Protein AF-0000000067837656 (afdb_homodimer)

Organism: NCBI:txid111831

Nearest PDB structures (foldseek):
  1tkh-assembly1_A  TM=2.888E-01  e=3.163E+00  Streptomyces griseus
  1tf8-assembly1_A  TM=2.892E-01  e=6.268E+00  Streptomyces griseus
  1tkf-assembly1_A  TM=2.898E-01  e=8.336E+00  Streptomyces griseus
  1xbu-assembly1_A  TM=2.900E-01  e=7.874E+00  Streptomyces griseus
  1tkj-assembly1_A  TM=2.885E-01  e=7.438E+00  Streptomyces griseus

Radius of gyration: 41.02 Å; Cα contacts (8 Å, |Δi|>4): 878; chains: 2; bounding box: 58×131×76 Å

Solvent-accessible surface area (backbone atoms only — not comparable to full-atom values): 29903 Å² total; per-residue (Å²): 96,44,62,65,54,57,52,48,51,53,50,52,50,51,50,52,51,44,49,51,52,46,50,53,52,50,49,53,51,35,50,50,50,24,50,51,49,42,51,51,48,32,49,52,53,47,33,39,33,49,9,32,18,50,38,23,57,73,55,46,24,70,74,42,50,73,55,42,76,74,41,57,53,66,73,50,35,31,69,50,37,17,38,56,16,40,54,51,29,26,76,85,36,65,64,40,45,62,44,66,28,17,78,56,30,52,53,71,88,26,41,46,50,73,72,53,43,52,51,32,49,50,34,55,75,33,81,82,54,62,66,47,80,47,73,47,80,49,97,87,36,52,29,41,32,45,31,30,64,36,58,40,78,56,73,74,59,39,48,60,18,32,41,70,86,67,22,56,60,47,48,38,74,72,54,42,74,87,42,28,51,66,57,58,76,75,38,57,52,17,29,40,36,25,34,31,57,40,56,65,45,45,48,53,28,47,53,50,48,52,52,52,51,50,51,53,50,50,48,49,53,51,49,52,52,51,51,52,51,48,45,41,66,67,45,48,50,53,43,49,52,50,23,51,49,32,39,42,46,46,71,64,47,78,87,61,79,83,68,78,53,88,66,69,16,55,66,20,48,26,31,50,21,46,48,46,30,50,50,49,42,52,53,52,48,49,56,40,56,68,74,99,97,43,63,66,54,58,52,46,52,53,50,50,48,51,49,52,52,45,51,52,53,46,51,53,52,49,49,53,52,34,50,50,52,24,51,51,49,41,52,52,48,31,49,53,51,47,34,40,32,48,10,32,18,51,38,25,56,73,55,46,26,69,73,42,50,72,56,43,76,75,41,57,53,66,73,53,36,31,68,50,38,17,39,58,15,40,54,51,28,27,77,84,37,65,64,40,46,61,45,66,28,16,79,56,30,50,52,71,90,27,42,46,50,74,73,53,43,52,52,33,48,51,33,55,74,34,80,81,53,63,66,47,77,48,72,47,80,49,96,88,38,52,29,40,32,45,32,31,64,37,58,40,79,57,72,73,59,41,49,62,19,33,41,69,87,65,22,57,60,48,48,37,73,74,55,43,74,86,43,28,51,67,57,58,77,75,38,56,53,17,29,39,36,25,34,31,58,41,57,63,44,46,48,53,29,47,52,51,49,52,52,52,51,49,52,53,49,50,48,50,53,52,50,51,52,51,50,51,51,48,44,40,67,68,45,50,50,54,43,48,51,52,21,52,49,30,40,40,46,47,70,63,46,78,87,62,78,84,67,77,52,88,65,68,17,53,64,21,48,25,30,52,21,45,48,47,30,49,49,49,41,51,52,52,48,50,57,39,56,70,72,100

pLDDT: mean 90.29, std 7.63, range [46.16, 98.44]

InterPro domains:
  IPR003660 HAMP domain [PF00672] (235-282)
  IPR003660 HAMP domain [PS50885] (233-286)
  IPR003660 HAMP domain [SM00304] (233-286)
  IPR021796 Tll0287-like domain [PF11845] (32-197)

Sequence (584 aa):
MGVRLKFNMVLLSVFCGGLLLSAYVSRAILEHNAREDVIGNARIMLEAARGAANYTVQEIQPLLASQMQQLFLPQSVSFYAATQSTQVIGKNLPEYTYRAVALDPTNPRDRAIDWETEVIREFRSNHKLQELITEHDGPTGRILNLSQPIVITNEKCLLCHSDPKIAPRTMTDIYGTANGFGWTLNEPIGAQIVSVPMAVPLQHAHDAFVAFMALLAGIFVLLFALINLLLHVVVIRPVVQMADVANDISLGKTDVPYYTRSGKDEIASLSASFNRMRRSLETALKMLGETNMGVRLKFNMVLLSVFCGGLLLSAYVSRAILEHNAREDVIGNARIMLEAARGAANYTVQEIQPLLASQMQQLFLPQSVSFYAATQSTQVIGKNLPEYTYRAVALDPTNPRDRAIDWETEVIREFRSNHKLQELITEHDGPTGRILNLSQPIVITNEKCLLCHSDPKIAPRTMTDIYGTANGFGWTLNEPIGAQIVSVPMAVPLQHAHDAFVAFMALLAGIFVLLFALINLLLHVVVIRPVVQMADVANDISLGKTDVPYYTRSGKDEIASLSASFNRMRRSLETALKMLGETN

Secondary structure (DSSP, 8-state):
--HHHHHHHHHHHHHHHHHHHHHHHHHHHHHHHHHHHHHHHHHHHHHHHHHHHHHIIIIIHHHHHHHHTTS--GGG-HHHHHHHHHHTHHHHSTT-EEEEEESS-SSGGGB--HHHHHHHHHHHH-TT---EEEEEEETTEEEEEEEEEEE---GGGHHHHT-TTTS-HHHHHHH-SSSS----TTSEEEEEEEEEE-HHHHHHHHHHHHHHHHHHHHHHHHHHHHHHHHIIIIIIHHHHHHHHHHHHHHTT----------SSSHHHHHHHHHHHHHHHHHHHHHHHHHH-/--HHHHHHHHHHHHHHHHHHHHHHHHHHHHHHHHHHHHHHHHHHHHHHHHHHHHHIIIIIHHHHHHHHTTS--GGG-HHHHHHHHHHTHHHHSTT-EEEEEESS-SSGGGB--HHHHHHHHHHHH-TT---EEEEEEETTEEEEEEEEEEE---GGGHHHHT-TTTS-HHHHHHH-SSSS----TTSEEEEEEEEEE-HHHHHHHHHHHHHHHHHHHHHHHHHHHHHHHHIIIIIIHHHHHHHHHHHHHHTT----------SSSHHHHHHHHHHHHHHHHHHHHHHHHHH-

Structure (mmCIF, N/CA/C/O backbone):
data_AF-0000000067837656-model_v1
#
loop_
_entity.id
_entity.type
_entity.pdbx_description
1 polymer 'DUF3365 domain-containing protein'
#
loop_
_atom_site.group_PDB
_atom_site.id
_atom_site.type_symbol
_atom_site.label_atom_id
_atom_site.label_alt_id
_atom_site.label_comp_id
_atom_site.label_asym_id
_atom_site.label_entity_id
_atom_site.label_seq_id
_atom_site.pdbx_PDB_ins_code
_atom_site.Cartn_x
_atom_site.Cartn_y
_atom_site.Cartn_z
_atom_site.occupancy
_atom_site.B_iso_or_equiv
_atom_site.auth_seq_id
_atom_site.auth_comp_id
_atom_site.auth_asym_id
_atom_site.auth_atom_id
_atom_site.pdbx_PDB_model_num
ATOM 1 N N . MET A 1 1 ? 4.969 50.438 10.438 1 72.69 1 MET A N 1
ATOM 2 C CA . MET A 1 1 ? 4.117 49.25 10.195 1 72.69 1 MET A CA 1
ATOM 3 C C . MET A 1 1 ? 3.127 49.062 11.336 1 72.69 1 MET A C 1
ATOM 5 O O . MET A 1 1 ? 3.484 49.219 12.508 1 72.69 1 MET A O 1
ATOM 9 N N . GLY A 1 2 ? 1.86 48.812 10.906 1 81.88 2 GLY A N 1
ATOM 10 C CA . GLY A 1 2 ? 0.813 48.594 11.891 1 81.88 2 GLY A CA 1
ATOM 11 C C . GLY A 1 2 ? 0.956 47.312 12.656 1 81.88 2 GLY A C 1
ATOM 12 O O . GLY A 1 2 ? 1.729 46.438 12.266 1 81.88 2 GLY A O 1
ATOM 13 N N . VAL A 1 3 ? 0.469 47.281 13.844 1 85.19 3 VAL A N 1
ATOM 14 C CA . VAL A 1 3 ? 0.472 46.094 14.68 1 85.19 3 VAL A CA 1
ATOM 15 C C . VAL A 1 3 ? -0.067 44.906 13.891 1 85.19 3 VAL A C 1
ATOM 17 O O . VAL A 1 3 ? 0.501 43.812 13.938 1 85.19 3 VAL A O 1
ATOM 20 N N . ARG A 1 4 ? -1.029 45.062 13.086 1 87.19 4 ARG A N 1
ATOM 21 C CA . ARG A 1 4 ? -1.64 44.031 12.273 1 87.19 4 ARG A CA 1
ATOM 22 C C . ARG A 1 4 ? -0.64 43.469 11.273 1 87.19 4 ARG A C 1
ATOM 24 O O . ARG A 1 4 ? -0.582 42.25 11.062 1 87.19 4 ARG A O 1
ATOM 31 N N . LEU A 1 5 ? 0.069 44.281 10.625 1 87.75 5 LEU A N 1
ATOM 32 C CA . LEU A 1 5 ? 1.037 43.875 9.617 1 87.75 5 LEU A CA 1
ATOM 33 C C . LEU A 1 5 ? 2.162 43.062 10.25 1 87.75 5 LEU A C 1
ATOM 35 O O . LEU A 1 5 ? 2.633 42.062 9.672 1 87.75 5 LEU A O 1
ATOM 39 N N . LYS A 1 6 ? 2.619 43.469 11.391 1 85.56 6 LYS A N 1
ATOM 40 C CA . LYS A 1 6 ? 3.67 42.719 12.086 1 85.56 6 LYS A CA 1
ATOM 41 C C . LYS A 1 6 ? 3.225 41.312 12.414 1 85.56 6 LYS A C 1
ATOM 43 O O . LYS A 1 6 ? 3.951 40.344 12.148 1 85.56 6 LYS A O 1
ATOM 48 N N . PHE A 1 7 ? 1.999 41.219 12.953 1 87.94 7 PHE A N 1
ATOM 49 C CA . PHE A 1 7 ? 1.464 39.906 13.297 1 87.94 7 PHE A CA 1
ATOM 50 C C . PHE A 1 7 ? 1.236 39.062 12.047 1 87.94 7 PHE A C 1
ATOM 52 O O . PHE A 1 7 ? 1.578 37.875 12.008 1 87.94 7 PHE A O 1
ATOM 59 N N . ASN A 1 8 ? 0.712 39.656 11 1 90.81 8 ASN A N 1
ATOM 60 C CA . ASN A 1 8 ? 0.409 38.938 9.781 1 90.81 8 ASN A CA 1
ATOM 61 C C . ASN A 1 8 ? 1.68 38.438 9.078 1 90.81 8 ASN A C 1
ATOM 63 O O . ASN A 1 8 ? 1.691 37.375 8.453 1 90.81 8 ASN A O 1
ATOM 67 N N . MET A 1 9 ? 2.723 39.219 9.148 1 90.62 9 MET A N 1
ATOM 68 C CA . MET A 1 9 ? 3.992 38.781 8.562 1 90.62 9 MET A CA 1
ATOM 69 C C . MET A 1 9 ? 4.535 37.562 9.258 1 90.62 9 MET A C 1
ATOM 71 O O . MET A 1 9 ? 5.016 36.625 8.602 1 90.62 9 MET A O 1
ATOM 75 N N . VAL A 1 10 ? 4.453 37.531 10.562 1 86.06 10 VAL A N 1
ATOM 76 C CA . VAL A 1 10 ? 4.926 36.375 11.328 1 86.06 10 VAL A CA 1
ATOM 77 C C . VAL A 1 10 ? 4.043 35.156 11.039 1 86.06 10 VAL A C 1
ATOM 79 O O . VAL A 1 10 ? 4.547 34.062 10.789 1 86.06 10 VAL A O 1
ATOM 82 N N . LEU A 1 11 ? 2.75 35.406 11.047 1 89.75 11 LEU A N 1
ATOM 83 C CA . LEU A 1 11 ? 1.808 34.312 10.789 1 89.75 11 LEU A CA 1
ATOM 84 C C . LEU A 1 11 ? 2.025 33.719 9.398 1 89.75 11 LEU A C 1
ATOM 86 O O . LEU A 1 11 ? 2.123 32.5 9.25 1 89.75 11 LEU A O 1
ATOM 90 N N . LEU A 1 12 ? 2.139 34.594 8.414 1 93.31 12 LEU A N 1
ATOM 91 C CA . LEU A 1 12 ? 2.291 34.156 7.039 1 93.31 12 LEU A CA 1
ATOM 92 C C . LEU A 1 12 ? 3.615 33.406 6.852 1 93.31 12 LEU A C 1
ATOM 94 O O . LEU A 1 12 ? 3.688 32.438 6.105 1 93.31 12 LEU A O 1
ATOM 98 N N . SER A 1 13 ? 4.656 33.906 7.508 1 91.81 13 SER A N 1
ATOM 99 C CA . SER A 1 13 ? 5.957 33.25 7.414 1 91.81 13 SER A CA 1
ATOM 100 C C . SER A 1 13 ? 5.918 31.859 8.016 1 91.81 13 SER A C 1
ATOM 102 O O . SER A 1 13 ? 6.426 30.906 7.41 1 91.81 13 SER A O 1
ATOM 104 N N . VAL A 1 14 ? 5.332 31.656 9.164 1 88.31 14 VAL A N 1
ATOM 105 C CA . VAL A 1 14 ? 5.246 30.359 9.828 1 88.31 14 VAL A CA 1
ATOM 106 C C . VAL A 1 14 ? 4.336 29.438 9.023 1 88.31 14 VAL A C 1
ATOM 108 O O . VAL A 1 14 ? 4.621 28.25 8.891 1 88.31 14 VAL A O 1
ATOM 111 N N . PHE A 1 15 ? 3.27 30.031 8.516 1 91.06 15 PHE A N 1
ATOM 112 C CA . PHE A 1 15 ? 2.344 29.234 7.719 1 91.06 15 PHE A CA 1
ATOM 113 C C . PHE A 1 15 ? 3.021 28.719 6.457 1 91.06 15 PHE A C 1
ATOM 115 O O . PHE A 1 15 ? 2.928 27.531 6.133 1 91.06 15 PHE A O 1
ATOM 122 N N . CYS A 1 16 ? 3.711 29.625 5.75 1 94.25 16 CYS A N 1
ATOM 123 C CA . CYS A 1 16 ? 4.395 29.234 4.52 1 94.25 16 CYS A CA 1
ATOM 124 C C . CYS A 1 16 ? 5.496 28.219 4.805 1 94.25 16 CYS A C 1
ATOM 126 O O . CYS A 1 16 ? 5.609 27.203 4.113 1 94.25 16 CYS A O 1
ATOM 128 N N . GLY A 1 17 ? 6.324 28.5 5.816 1 93.25 17 GLY A N 1
ATOM 129 C CA . GLY A 1 17 ? 7.359 27.547 6.215 1 93.25 17 GLY A CA 1
ATOM 130 C C . GLY A 1 17 ? 6.801 26.203 6.648 1 93.25 17 GLY A C 1
ATOM 131 O O . GLY A 1 17 ? 7.328 25.156 6.273 1 93.25 17 GLY A O 1
ATOM 132 N N . GLY A 1 18 ? 5.734 26.219 7.477 1 91.12 18 GLY A N 1
ATOM 133 C CA . GLY A 1 18 ? 5.078 25 7.918 1 91.12 18 GLY A CA 1
ATOM 134 C C . GLY A 1 18 ? 4.496 24.188 6.777 1 91.12 18 GLY A C 1
ATOM 135 O O . GLY A 1 18 ? 4.629 22.969 6.75 1 91.12 18 GLY A O 1
ATOM 136 N N . LEU A 1 19 ? 3.881 24.875 5.852 1 94.31 19 LEU A N 1
ATOM 137 C CA . LEU A 1 19 ? 3.299 24.188 4.699 1 94.31 19 LEU A CA 1
ATOM 138 C C . LEU A 1 19 ? 4.383 23.547 3.844 1 94.31 19 LEU A C 1
ATOM 140 O O . LEU A 1 19 ? 4.234 22.406 3.398 1 94.31 19 LEU A O 1
ATOM 144 N N . LEU A 1 20 ? 5.477 24.281 3.633 1 95.69 20 LEU A N 1
ATOM 145 C CA . LEU A 1 20 ? 6.566 23.766 2.811 1 95.69 20 LEU A CA 1
ATOM 146 C C . LEU A 1 20 ? 7.227 22.562 3.477 1 95.69 20 LEU A C 1
ATOM 148 O O . LEU A 1 20 ? 7.492 21.547 2.82 1 95.69 20 LEU A O 1
ATOM 152 N N . LEU A 1 21 ? 7.473 22.688 4.773 1 93.75 21 LEU A N 1
ATOM 153 C CA . LEU A 1 21 ? 8.078 21.594 5.516 1 93.75 21 LEU A CA 1
ATOM 154 C C . LEU A 1 21 ? 7.156 20.375 5.527 1 93.75 21 LEU A C 1
ATOM 156 O O . LEU A 1 21 ? 7.609 19.25 5.32 1 93.75 21 LEU A O 1
ATOM 160 N N . SER A 1 22 ? 5.918 20.625 5.738 1 93.88 22 SER A N 1
ATOM 161 C CA . SER A 1 22 ? 4.949 19.531 5.77 1 93.88 22 SER A CA 1
ATOM 162 C C . SER A 1 22 ? 4.832 18.859 4.406 1 93.88 22 SER A C 1
ATOM 164 O O . SER A 1 22 ? 4.723 17.625 4.316 1 93.88 22 SER A O 1
ATOM 166 N N . ALA A 1 23 ? 4.816 19.641 3.41 1 96 23 ALA A N 1
ATOM 167 C CA . ALA A 1 23 ? 4.734 19.094 2.059 1 96 23 ALA A CA 1
ATOM 168 C C . ALA A 1 23 ? 5.926 18.203 1.758 1 96 23 ALA A C 1
ATOM 170 O O . ALA A 1 23 ? 5.762 17.094 1.229 1 96 23 ALA A O 1
ATOM 171 N N . TYR A 1 24 ? 7.055 18.625 2.117 1 95.94 24 TYR A N 1
ATOM 172 C CA . TYR A 1 24 ? 8.273 17.875 1.85 1 95.94 24 TYR A CA 1
ATOM 173 C C . TYR A 1 24 ? 8.273 16.562 2.617 1 95.94 24 TYR A C 1
ATOM 175 O O . TYR A 1 24 ? 8.492 15.492 2.037 1 95.94 24 TYR A O 1
ATOM 183 N N . VAL A 1 25 ? 8.023 16.625 3.857 1 93.81 25 VAL A N 1
ATOM 184 C CA . VAL A 1 25 ? 8.102 15.453 4.727 1 93.81 25 VAL A CA 1
ATOM 185 C C . VAL A 1 25 ? 6.984 14.469 4.367 1 93.81 25 VAL A C 1
ATOM 187 O O . VAL A 1 25 ? 7.219 13.266 4.262 1 93.81 25 VAL A O 1
ATOM 190 N N . SER A 1 26 ? 5.809 14.984 4.164 1 94 26 SER A N 1
ATOM 191 C CA . SER A 1 26 ? 4.676 14.117 3.844 1 94 26 SER A CA 1
ATOM 192 C C . SER A 1 26 ? 4.891 13.398 2.518 1 94 26 SER A C 1
ATOM 194 O O . SER A 1 26 ? 4.633 12.203 2.408 1 94 26 SER A O 1
ATOM 196 N N . ARG A 1 27 ? 5.375 14.141 1.572 1 95.5 27 ARG A N 1
ATOM 197 C CA . ARG A 1 27 ? 5.633 13.523 0.276 1 95.5 27 ARG A CA 1
ATOM 198 C C . ARG A 1 27 ? 6.664 12.414 0.396 1 95.5 27 ARG A C 1
ATOM 200 O O . ARG A 1 27 ? 6.48 11.328 -0.158 1 95.5 27 ARG A O 1
ATOM 207 N N . ALA A 1 28 ? 7.715 12.695 1.094 1 95.38 28 ALA A N 1
ATOM 208 C CA . ALA A 1 28 ? 8.781 11.711 1.266 1 95.38 28 ALA A CA 1
ATOM 209 C C . ALA A 1 28 ? 8.266 10.438 1.928 1 95.38 28 ALA A C 1
ATOM 211 O O . ALA A 1 28 ? 8.547 9.336 1.467 1 95.38 28 ALA A O 1
ATOM 212 N N . ILE A 1 29 ? 7.473 10.578 2.918 1 94 29 ILE A N 1
ATOM 213 C CA . ILE A 1 29 ? 6.973 9.445 3.686 1 94 29 ILE A CA 1
ATOM 214 C C . ILE A 1 29 ? 5.969 8.656 2.848 1 94 29 ILE A C 1
ATOM 216 O O . ILE A 1 29 ? 6.051 7.426 2.764 1 94 29 ILE A O 1
ATOM 220 N N . LEU A 1 30 ? 5.043 9.352 2.238 1 95.06 30 LEU A N 1
ATOM 221 C CA . LEU A 1 30 ? 3.977 8.695 1.486 1 95.06 30 LEU A CA 1
ATOM 222 C C . LEU A 1 30 ? 4.531 7.992 0.255 1 95.06 30 LEU A C 1
ATOM 224 O O . LEU A 1 30 ? 4.098 6.887 -0.08 1 95.06 30 LEU A O 1
ATOM 228 N N . GLU A 1 31 ? 5.477 8.586 -0.387 1 95.38 31 GLU A N 1
ATOM 229 C CA . GLU A 1 31 ? 6.09 7.953 -1.552 1 95.38 31 GLU A CA 1
ATOM 230 C C . GLU A 1 31 ? 6.922 6.742 -1.148 1 95.38 31 GLU A C 1
ATOM 232 O O . GLU A 1 31 ? 6.949 5.734 -1.859 1 95.38 31 GLU A O 1
ATOM 237 N N . HIS A 1 32 ? 7.621 6.922 -0.075 1 95.38 32 HIS A N 1
ATOM 238 C CA . HIS A 1 32 ? 8.367 5.781 0.442 1 95.38 32 HIS A CA 1
ATOM 239 C C . HIS A 1 32 ? 7.449 4.609 0.752 1 95.38 32 HIS A C 1
ATOM 241 O O . HIS A 1 32 ? 7.738 3.469 0.381 1 95.38 32 HIS A O 1
ATOM 247 N N . ASN A 1 33 ? 6.367 4.855 1.431 1 94.5 33 ASN A N 1
ATOM 248 C CA . ASN A 1 33 ? 5.398 3.812 1.748 1 94.5 33 ASN A CA 1
ATOM 249 C C . ASN A 1 33 ? 4.82 3.182 0.485 1 94.5 33 ASN A C 1
ATOM 251 O O . ASN A 1 33 ? 4.633 1.965 0.425 1 94.5 33 ASN A O 1
ATOM 255 N N . ALA A 1 34 ? 4.547 4 -0.465 1 95.56 34 ALA A N 1
ATOM 256 C CA . ALA A 1 34 ? 4.027 3.5 -1.737 1 95.56 34 ALA A CA 1
ATOM 257 C C . ALA A 1 34 ? 5.02 2.537 -2.391 1 95.56 34 ALA A C 1
ATOM 259 O O . ALA A 1 34 ? 4.625 1.481 -2.891 1 95.56 34 ALA A O 1
ATOM 260 N N . ARG A 1 35 ? 6.258 2.889 -2.395 1 96.5 35 ARG A N 1
ATOM 261 C CA . ARG A 1 35 ? 7.289 2.031 -2.969 1 96.5 35 ARG A CA 1
ATOM 262 C C . ARG A 1 35 ? 7.363 0.697 -2.234 1 96.5 35 ARG A C 1
ATOM 264 O O . ARG A 1 35 ? 7.492 -0.357 -2.863 1 96.5 35 ARG A O 1
ATOM 271 N N . GLU A 1 36 ? 7.262 0.749 -0.981 1 96 36 GLU A N 1
ATOM 272 C CA . GLU A 1 36 ? 7.297 -0.479 -0.192 1 96 36 GLU A CA 1
ATOM 273 C C . GLU A 1 36 ? 6.094 -1.368 -0.501 1 96 36 GLU A C 1
ATOM 275 O O . GLU A 1 36 ? 6.211 -2.596 -0.517 1 96 36 GLU A O 1
ATOM 280 N N . ASP A 1 37 ? 5.043 -0.76 -0.721 1 95.06 37 ASP A N 1
ATOM 281 C CA . ASP A 1 37 ? 3.859 -1.515 -1.117 1 95.06 37 ASP A CA 1
ATOM 282 C C . ASP A 1 37 ? 4.09 -2.244 -2.438 1 95.06 37 ASP A C 1
ATOM 284 O O . ASP A 1 37 ? 3.695 -3.404 -2.59 1 95.06 37 ASP A O 1
ATOM 288 N N . VAL A 1 38 ? 4.695 -1.583 -3.332 1 96.38 38 VAL A N 1
ATOM 289 C CA . VAL A 1 38 ? 4.965 -2.17 -4.641 1 96.38 38 VAL A CA 1
ATOM 290 C C . VAL A 1 38 ? 5.941 -3.334 -4.492 1 96.38 38 VAL A C 1
ATOM 292 O O . VAL A 1 38 ? 5.789 -4.367 -5.148 1 96.38 38 VAL A O 1
ATOM 295 N N . ILE A 1 39 ? 6.902 -3.174 -3.666 1 96.69 39 ILE A N 1
ATOM 296 C CA . ILE A 1 39 ? 7.852 -4.25 -3.408 1 96.69 39 ILE A CA 1
ATOM 297 C C . ILE A 1 39 ? 7.113 -5.457 -2.826 1 96.69 39 ILE A C 1
ATOM 299 O O . ILE A 1 39 ? 7.402 -6.602 -3.188 1 96.69 39 ILE A O 1
ATOM 303 N N . GLY A 1 40 ? 6.164 -5.168 -1.941 1 94 40 GLY A N 1
ATOM 304 C CA . GLY A 1 40 ? 5.344 -6.246 -1.411 1 94 40 GLY A CA 1
ATOM 305 C C . GLY A 1 40 ? 4.578 -6.996 -2.484 1 94 40 GLY A C 1
ATOM 306 O O . GLY A 1 40 ? 4.543 -8.227 -2.484 1 94 40 GLY A O 1
ATOM 307 N N . ASN A 1 41 ? 4.012 -6.262 -3.381 1 94.5 41 ASN A N 1
ATOM 308 C CA . ASN A 1 41 ? 3.336 -6.867 -4.523 1 94.5 41 ASN A CA 1
ATOM 309 C C . ASN A 1 41 ? 4.281 -7.758 -5.328 1 94.5 41 ASN A C 1
ATOM 311 O O . ASN A 1 41 ? 3.918 -8.875 -5.703 1 94.5 41 A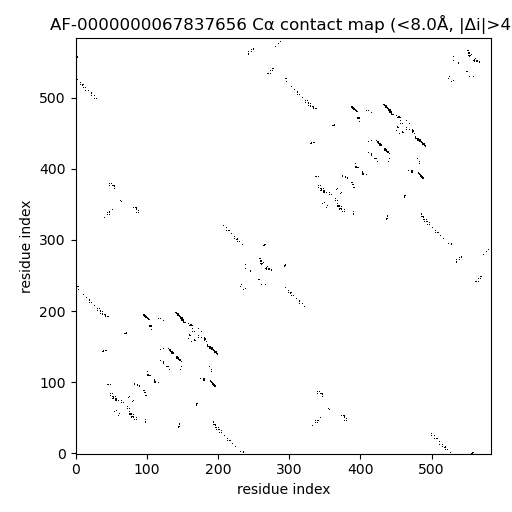SN A O 1
ATOM 315 N N . ALA A 1 42 ? 5.43 -7.223 -5.57 1 96.25 42 ALA A N 1
ATOM 316 C CA . ALA A 1 42 ? 6.422 -7.957 -6.352 1 96.25 42 ALA A CA 1
ATOM 317 C C . ALA A 1 42 ? 6.824 -9.25 -5.648 1 96.25 42 ALA A C 1
ATOM 319 O O . ALA A 1 42 ? 7 -10.289 -6.293 1 96.25 42 ALA A O 1
ATOM 320 N N . ARG A 1 43 ? 6.934 -9.203 -4.414 1 95 43 ARG A N 1
ATOM 321 C CA . ARG A 1 43 ? 7.312 -10.383 -3.643 1 95 43 ARG A CA 1
ATOM 322 C C . ARG A 1 43 ? 6.23 -11.453 -3.715 1 95 43 ARG A C 1
ATOM 324 O O . ARG A 1 43 ? 6.535 -12.641 -3.84 1 95 43 ARG A O 1
ATOM 331 N N . ILE A 1 44 ? 5.02 -11.047 -3.619 1 93.5 44 ILE A N 1
ATOM 332 C CA . ILE A 1 44 ? 3.908 -11.984 -3.732 1 93.5 44 ILE A CA 1
ATOM 333 C C . ILE A 1 44 ? 3.951 -12.672 -5.094 1 93.5 44 ILE A C 1
ATOM 335 O O . ILE A 1 44 ? 3.832 -13.898 -5.18 1 93.5 44 ILE A O 1
ATOM 339 N N . MET A 1 45 ? 4.164 -11.938 -6.094 1 94.19 45 MET A N 1
ATOM 340 C CA . MET A 1 45 ? 4.215 -12.492 -7.445 1 94.19 45 MET A CA 1
ATOM 341 C C . MET A 1 45 ? 5.395 -13.438 -7.602 1 94.19 45 MET A C 1
ATOM 343 O O . MET A 1 45 ? 5.273 -14.492 -8.227 1 94.19 45 MET A O 1
ATOM 347 N N . LEU A 1 46 ? 6.516 -13.023 -7.062 1 94.69 46 LEU A N 1
ATOM 348 C CA . LEU A 1 46 ? 7.695 -13.883 -7.141 1 94.69 46 LEU A CA 1
ATOM 349 C C . LEU A 1 46 ? 7.449 -15.211 -6.434 1 94.69 46 LEU A C 1
ATOM 351 O O . LEU A 1 46 ? 7.824 -16.266 -6.941 1 94.69 46 LEU A O 1
ATOM 355 N N . GLU A 1 47 ? 6.855 -15.156 -5.336 1 94.19 47 GLU A N 1
ATOM 356 C CA . GLU A 1 47 ? 6.566 -16.375 -4.59 1 94.19 47 GLU A CA 1
ATOM 357 C C . GLU A 1 47 ? 5.543 -17.234 -5.316 1 94.19 47 GLU A C 1
ATOM 359 O O . GLU A 1 47 ? 5.602 -18.469 -5.254 1 94.19 47 GLU A O 1
ATOM 364 N N . ALA A 1 48 ? 4.609 -16.562 -5.934 1 94 48 ALA A N 1
ATOM 365 C CA . ALA A 1 48 ? 3.66 -17.312 -6.758 1 94 48 ALA A CA 1
ATOM 366 C C . ALA A 1 48 ? 4.375 -18.062 -7.871 1 94 48 ALA A C 1
ATOM 368 O O . ALA A 1 48 ? 4.109 -19.25 -8.094 1 94 48 ALA A O 1
ATOM 369 N N . ALA A 1 49 ? 5.262 -17.406 -8.523 1 95.06 49 ALA A N 1
ATOM 370 C CA . ALA A 1 49 ? 6.039 -18.047 -9.586 1 95.06 49 ALA A CA 1
ATOM 371 C C . ALA A 1 49 ? 6.863 -19.203 -9.039 1 95.06 49 ALA A C 1
ATOM 373 O O . ALA A 1 49 ? 6.918 -20.281 -9.641 1 95.06 49 ALA A O 1
ATOM 374 N N . ARG A 1 50 ? 7.449 -19 -7.938 1 93.75 50 ARG A N 1
ATOM 375 C CA . ARG A 1 50 ? 8.242 -20.047 -7.293 1 93.75 50 ARG A CA 1
ATOM 376 C C . ARG A 1 50 ? 7.371 -21.25 -6.918 1 93.75 50 ARG A C 1
ATOM 378 O O . ARG A 1 50 ? 7.816 -22.391 -7.004 1 93.75 50 ARG A O 1
ATOM 385 N N . GLY A 1 51 ? 6.191 -20.922 -6.473 1 94.5 51 GLY A N 1
ATOM 386 C CA . GLY A 1 51 ? 5.262 -21.984 -6.145 1 94.5 51 GLY A CA 1
ATOM 387 C C . GLY A 1 51 ? 4.922 -22.875 -7.328 1 94.5 51 GLY A C 1
ATOM 388 O O . GLY A 1 51 ? 4.941 -24.094 -7.219 1 94.5 51 GLY A O 1
ATOM 389 N N . ALA A 1 52 ? 4.695 -22.266 -8.422 1 95.06 52 ALA A N 1
ATOM 390 C CA . ALA A 1 52 ? 4.41 -23.016 -9.641 1 95.06 52 ALA A CA 1
ATOM 391 C C . ALA A 1 52 ? 5.617 -23.844 -10.07 1 95.06 52 ALA A C 1
ATOM 393 O O . ALA A 1 52 ? 5.473 -25 -10.477 1 95.06 52 ALA A O 1
ATOM 394 N N . ALA A 1 53 ? 6.75 -23.25 -9.969 1 94.88 53 ALA A N 1
ATOM 395 C CA . ALA A 1 53 ? 7.977 -23.953 -10.336 1 94.88 53 ALA A CA 1
ATOM 396 C C . ALA A 1 53 ? 8.203 -25.172 -9.438 1 94.88 53 ALA A C 1
ATOM 398 O O . ALA A 1 53 ? 8.484 -26.266 -9.922 1 94.88 53 ALA A O 1
ATOM 399 N N . ASN A 1 54 ? 8.094 -24.953 -8.195 1 94.25 54 ASN A N 1
ATOM 400 C CA . ASN A 1 54 ? 8.312 -26.031 -7.23 1 94.25 54 ASN A CA 1
ATOM 401 C C . ASN A 1 54 ? 7.297 -27.156 -7.406 1 94.25 54 ASN A C 1
ATOM 403 O O . ASN A 1 54 ? 7.652 -28.328 -7.344 1 94.25 54 ASN A O 1
ATOM 407 N N . TYR A 1 55 ? 6.043 -26.797 -7.637 1 96 55 TYR A N 1
ATOM 408 C CA . TYR A 1 55 ? 5 -27.781 -7.898 1 96 55 TYR A CA 1
ATOM 409 C C . TYR A 1 55 ? 5.34 -28.625 -9.117 1 96 55 TYR A C 1
ATOM 411 O O . TYR A 1 55 ? 5.156 -29.844 -9.109 1 96 55 TYR A O 1
ATOM 419 N N . THR A 1 56 ? 5.848 -28.031 -10.102 1 96.56 56 THR A N 1
ATOM 420 C CA . THR A 1 56 ? 6.207 -28.719 -11.328 1 96.56 56 THR A CA 1
ATOM 421 C C . THR A 1 56 ? 7.332 -29.719 -11.078 1 96.56 56 THR A C 1
ATOM 423 O O . THR A 1 56 ? 7.262 -30.875 -11.523 1 96.56 56 THR A O 1
ATOM 426 N N . VAL A 1 57 ? 8.32 -29.297 -10.344 1 94.62 57 VAL A N 1
ATOM 427 C CA . VAL A 1 57 ? 9.477 -30.156 -10.078 1 94.62 57 VAL A CA 1
ATOM 428 C C . VAL A 1 57 ? 9.055 -31.328 -9.188 1 94.62 57 VAL A C 1
ATOM 430 O O . VAL A 1 57 ? 9.43 -32.469 -9.453 1 94.62 57 VAL A O 1
ATOM 433 N N . GLN A 1 58 ? 8.219 -31.094 -8.266 1 95.38 58 GLN A N 1
ATOM 434 C CA . GLN A 1 58 ? 7.934 -32.094 -7.238 1 95.38 58 GLN A CA 1
ATOM 435 C C . GLN A 1 58 ? 6.859 -33.062 -7.703 1 95.38 58 GLN A C 1
ATOM 437 O O . GLN A 1 58 ? 6.898 -34.25 -7.355 1 95.38 58 GLN A O 1
ATOM 442 N N . GLU A 1 59 ? 5.98 -32.531 -8.539 1 96.94 59 GLU A N 1
ATOM 443 C CA . GLU A 1 59 ? 4.832 -33.406 -8.773 1 96.94 59 GLU A CA 1
ATOM 444 C C . GLU A 1 59 ? 4.637 -33.688 -10.266 1 96.94 59 GLU A C 1
ATOM 446 O O . GLU A 1 59 ? 4.301 -34.781 -10.664 1 96.94 59 GLU A O 1
ATOM 451 N N . ILE A 1 60 ? 4.855 -32.719 -11.102 1 97.94 60 ILE A N 1
ATOM 452 C CA . ILE A 1 60 ? 4.492 -32.844 -12.508 1 97.94 60 ILE A CA 1
ATOM 453 C C . ILE A 1 60 ? 5.609 -33.531 -13.266 1 97.94 60 ILE A C 1
ATOM 455 O O . ILE A 1 60 ? 5.359 -34.5 -14.016 1 97.94 60 ILE A O 1
ATOM 459 N N . GLN A 1 61 ? 6.816 -33.125 -13.039 1 96.62 61 GLN A N 1
ATOM 460 C CA . GLN A 1 61 ? 7.977 -33.625 -13.758 1 96.62 61 GLN A CA 1
ATOM 461 C C . GLN A 1 61 ? 8.055 -35.156 -13.648 1 96.62 61 GLN A C 1
ATOM 463 O O . GLN A 1 61 ? 8.211 -35.844 -14.664 1 96.62 61 GLN A O 1
ATOM 468 N N . PRO A 1 62 ? 7.863 -35.781 -12.469 1 97 62 PRO A N 1
ATOM 469 C CA . PRO A 1 62 ? 7.926 -37.25 -12.367 1 97 62 PRO A CA 1
ATOM 470 C C . PRO A 1 62 ? 6.828 -37.938 -13.172 1 97 62 PRO A C 1
ATOM 472 O O . PRO A 1 62 ? 7.051 -39 -13.719 1 97 62 PRO A O 1
ATOM 475 N N . LEU A 1 63 ? 5.73 -37.312 -13.352 1 97.5 63 LEU A N 1
ATOM 476 C CA . LEU A 1 63 ? 4.605 -37.906 -14.07 1 97.5 63 LEU A CA 1
ATOM 477 C C . LEU A 1 63 ? 4.848 -37.906 -15.57 1 97.5 63 LEU A C 1
ATOM 479 O O . LEU A 1 63 ? 4.258 -38.688 -16.312 1 97.5 63 LEU A O 1
ATOM 483 N N . LEU A 1 64 ? 5.758 -37.031 -16 1 97 64 LEU A N 1
ATOM 484 C CA . LEU A 1 64 ? 5.992 -36.875 -17.438 1 97 64 LEU A CA 1
ATOM 485 C C . LEU A 1 64 ? 7.266 -37.594 -17.859 1 97 64 LEU A C 1
ATOM 487 O O . LEU A 1 64 ? 7.609 -37.625 -19.047 1 97 64 LEU A O 1
ATOM 491 N N . ALA A 1 65 ? 7.93 -38.25 -16.969 1 94.81 65 ALA A N 1
ATOM 492 C CA . ALA A 1 65 ? 9.266 -38.812 -17.188 1 94.81 65 ALA A CA 1
ATOM 493 C C . ALA A 1 65 ? 9.258 -39.812 -18.344 1 94.81 65 ALA A C 1
ATOM 495 O O . ALA A 1 65 ? 10.125 -39.75 -19.219 1 94.81 65 ALA A O 1
ATOM 496 N N . SER A 1 66 ? 8.273 -40.656 -18.391 1 94.12 66 SER A N 1
ATOM 497 C CA . SER A 1 66 ? 8.219 -41.688 -19.438 1 94.12 66 SER A CA 1
ATOM 498 C C . SER A 1 66 ? 7.961 -41.062 -20.797 1 94.12 66 SER A C 1
ATOM 500 O O . SER A 1 66 ? 8.562 -41.469 -21.797 1 94.12 66 SER A O 1
ATOM 502 N N . GLN A 1 67 ? 7.055 -40.125 -20.828 1 95.44 67 GLN A N 1
ATOM 503 C CA . GLN A 1 67 ? 6.75 -39.438 -22.094 1 95.44 67 GLN A CA 1
ATOM 504 C C . GLN A 1 67 ? 7.957 -38.656 -22.609 1 95.44 67 GLN A C 1
ATOM 506 O O . GLN A 1 67 ? 8.18 -38.594 -23.812 1 95.44 67 GLN A O 1
ATOM 511 N N . MET A 1 68 ? 8.75 -38.219 -21.719 1 94 68 MET A N 1
ATOM 512 C CA . MET A 1 68 ? 9.891 -37.375 -22.062 1 94 68 MET A CA 1
ATOM 513 C C . MET A 1 68 ? 10.969 -38.156 -22.766 1 94 68 MET A C 1
ATOM 515 O O . MET A 1 68 ? 11.828 -37.594 -23.453 1 94 68 MET A O 1
ATOM 519 N N . GLN A 1 69 ? 10.922 -39.469 -22.656 1 91.69 69 GLN A N 1
ATOM 520 C CA . GLN A 1 69 ? 11.859 -40.312 -23.359 1 91.69 69 GLN A CA 1
ATOM 521 C C . GLN A 1 69 ? 11.586 -40.312 -24.859 1 91.69 69 GLN A C 1
ATOM 523 O O . GLN A 1 69 ? 12.492 -40.531 -25.672 1 91.69 69 GLN A O 1
ATOM 528 N N . GLN A 1 70 ? 10.367 -39.969 -25.203 1 93.81 70 GLN A N 1
ATOM 529 C CA . GLN A 1 70 ? 9.969 -40.031 -26.609 1 93.81 70 GLN A CA 1
ATOM 530 C C . GLN A 1 70 ? 9.828 -38.625 -27.188 1 93.81 70 GLN A C 1
ATOM 532 O O . GLN A 1 70 ? 10.141 -38.406 -28.359 1 93.81 70 GLN A O 1
ATOM 537 N N . LEU A 1 71 ? 9.352 -37.719 -26.359 1 94.25 71 LEU A N 1
ATOM 538 C CA . LEU A 1 71 ? 9.102 -36.344 -26.781 1 94.25 71 LEU A CA 1
ATOM 539 C C . LEU A 1 71 ? 9.367 -35.375 -25.641 1 94.25 71 LEU A C 1
ATOM 541 O O . LEU A 1 71 ? 8.828 -35.531 -24.531 1 94.25 71 LEU A O 1
ATOM 545 N N . PHE A 1 72 ? 10.141 -34.375 -26.031 1 94.12 72 PHE A N 1
ATOM 546 C CA . PHE A 1 72 ? 10.422 -33.375 -25.016 1 94.12 72 PHE A CA 1
ATOM 547 C C . PHE A 1 72 ? 9.18 -32.562 -24.719 1 94.12 72 PHE A C 1
ATOM 549 O O . PHE A 1 72 ? 8.586 -31.969 -25.625 1 94.12 72 PHE A O 1
ATOM 556 N N . LEU A 1 73 ? 8.805 -32.469 -23.438 1 95.94 73 LEU A N 1
ATOM 557 C CA . LEU A 1 73 ? 7.664 -31.688 -23 1 95.94 73 LEU A CA 1
ATOM 558 C C . LEU A 1 73 ? 8.125 -30.484 -22.172 1 95.94 73 LEU A C 1
ATOM 560 O O . LEU A 1 73 ? 8.578 -30.641 -21.047 1 95.94 73 LEU A O 1
ATOM 564 N N . PRO A 1 74 ? 7.957 -29.266 -22.688 1 94.62 74 PRO A N 1
ATOM 565 C CA . PRO A 1 74 ? 8.375 -28.078 -21.922 1 94.62 74 PRO A CA 1
ATOM 566 C C . PRO A 1 74 ? 7.699 -27.984 -20.562 1 94.62 74 PRO A C 1
ATOM 568 O O . PRO A 1 74 ? 8.242 -27.375 -19.641 1 94.62 74 PRO A O 1
ATOM 571 N N . GLN A 1 75 ? 6.562 -28.672 -20.406 1 96.81 75 GLN A N 1
ATOM 572 C CA . GLN A 1 75 ? 5.781 -28.688 -19.172 1 96.81 75 GLN A CA 1
ATOM 573 C C . GLN A 1 75 ? 6.547 -29.359 -18.047 1 96.81 75 GLN A C 1
ATOM 575 O O . GLN A 1 75 ? 6.152 -29.25 -16.875 1 96.81 75 GLN A O 1
ATOM 580 N N . SER A 1 76 ? 7.652 -30.031 -18.391 1 95.31 76 SER A N 1
ATOM 581 C CA . SER A 1 76 ? 8.492 -30.641 -17.359 1 95.31 76 SER A CA 1
ATOM 582 C C . SER A 1 76 ? 9.508 -29.641 -16.812 1 95.31 76 SER A C 1
ATOM 584 O O . SER A 1 76 ? 10.195 -29.922 -15.836 1 95.31 76 SER A O 1
ATOM 586 N N . VAL A 1 77 ? 9.586 -28.516 -17.422 1 93.12 77 VAL A N 1
ATOM 587 C CA . VAL A 1 77 ? 10.555 -27.484 -17.047 1 93.12 77 VAL A CA 1
ATOM 588 C C . VAL A 1 77 ? 9.914 -26.516 -16.062 1 93.12 77 VAL A C 1
ATOM 590 O O . VAL A 1 77 ? 8.898 -25.891 -16.375 1 93.12 77 VAL A O 1
ATOM 593 N N . SER A 1 78 ? 10.531 -26.328 -14.922 1 93.94 78 SER A N 1
ATOM 594 C CA . SER A 1 78 ? 9.977 -25.531 -13.836 1 93.94 78 SER A CA 1
ATOM 595 C C . SER A 1 78 ? 9.789 -24.078 -14.266 1 93.94 78 SER A C 1
ATOM 597 O O . SER A 1 78 ? 8.734 -23.484 -14.016 1 93.94 78 SER A O 1
ATOM 599 N N . PHE A 1 79 ? 10.734 -23.484 -14.961 1 92.56 79 PHE A N 1
ATOM 600 C CA . PHE A 1 79 ? 10.641 -22.078 -15.352 1 92.56 79 PHE A CA 1
ATOM 601 C C . PHE A 1 79 ? 9.562 -21.875 -16.406 1 92.56 79 PHE A C 1
ATOM 603 O O . PHE A 1 79 ? 8.906 -20.828 -16.438 1 92.56 79 PHE A O 1
ATOM 610 N N . TYR A 1 80 ? 9.367 -22.859 -17.234 1 94.25 80 TYR A N 1
ATOM 611 C CA . TYR A 1 80 ? 8.273 -22.812 -18.203 1 94.25 80 TYR A CA 1
ATOM 612 C C . TYR A 1 80 ? 6.922 -22.75 -17.484 1 94.25 80 TYR A C 1
ATOM 614 O O . TYR A 1 80 ? 6.074 -21.922 -17.828 1 94.25 80 TYR A O 1
ATOM 622 N N . ALA A 1 81 ? 6.801 -23.641 -16.531 1 95.81 81 ALA A N 1
ATOM 623 C CA . ALA A 1 81 ? 5.551 -23.703 -15.781 1 95.81 81 ALA A CA 1
ATOM 624 C C . ALA A 1 81 ? 5.285 -22.391 -15.047 1 95.81 81 ALA A C 1
ATOM 626 O O . ALA A 1 81 ? 4.152 -21.906 -15.031 1 95.81 81 ALA A O 1
ATOM 627 N N . ALA A 1 82 ? 6.332 -21.828 -14.445 1 95.38 82 ALA A N 1
ATOM 628 C CA . ALA A 1 82 ? 6.199 -20.547 -13.742 1 95.38 82 ALA A CA 1
ATOM 629 C C . ALA A 1 82 ? 5.742 -19.453 -14.695 1 95.38 82 ALA A C 1
ATOM 631 O O . ALA A 1 82 ? 4.812 -18.703 -14.383 1 95.38 82 ALA A O 1
ATOM 632 N N . THR A 1 83 ? 6.301 -19.391 -15.812 1 94.56 83 THR A N 1
ATOM 633 C CA . THR A 1 83 ? 5.973 -18.375 -16.797 1 94.56 83 THR A CA 1
ATOM 634 C C . THR A 1 83 ? 4.547 -18.562 -17.312 1 94.56 83 THR A C 1
ATOM 636 O O . THR A 1 83 ? 3.768 -17.609 -17.359 1 94.56 83 THR A O 1
ATOM 639 N N . GLN A 1 84 ? 4.223 -19.828 -17.656 1 93.75 84 GLN A N 1
ATOM 640 C CA . GLN A 1 84 ? 2.904 -20.109 -18.219 1 93.75 84 GLN A CA 1
ATOM 641 C C . GLN A 1 84 ? 1.806 -19.828 -17.188 1 93.75 84 GLN A C 1
ATOM 643 O O . GLN A 1 84 ? 0.755 -19.281 -17.547 1 93.75 84 GLN A O 1
ATOM 648 N N . SER A 1 85 ? 2.102 -20.188 -15.953 1 93.5 85 SER A N 1
ATOM 649 C CA . SER A 1 85 ? 1.107 -20.016 -14.898 1 93.5 85 SER A CA 1
ATOM 650 C C . SER A 1 85 ? 0.898 -18.531 -14.586 1 93.5 85 SER A C 1
ATOM 652 O O . SER A 1 85 ? -0.217 -18.109 -14.273 1 93.5 85 SER A O 1
ATOM 654 N N . THR A 1 86 ? 1.941 -17.75 -14.688 1 90.56 86 THR A N 1
ATOM 655 C CA . THR A 1 86 ? 1.84 -16.344 -14.281 1 90.56 86 THR A CA 1
ATOM 656 C C . THR A 1 86 ? 1.357 -15.477 -15.438 1 90.56 86 THR A C 1
ATOM 658 O O . THR A 1 86 ? 0.875 -14.367 -15.227 1 90.56 86 THR A O 1
ATOM 661 N N . GLN A 1 87 ? 1.479 -15.961 -16.609 1 86.62 87 GLN A N 1
ATOM 662 C CA . GLN A 1 87 ? 1.092 -15.188 -17.797 1 86.62 87 GLN A CA 1
ATOM 663 C C . GLN A 1 87 ? -0.396 -14.852 -17.766 1 86.62 87 GLN A C 1
ATOM 665 O O . GLN A 1 87 ? -0.809 -13.797 -18.25 1 86.62 87 GLN A O 1
ATOM 670 N N . VAL A 1 88 ? -1.088 -15.672 -17.125 1 81.62 88 VAL A N 1
ATOM 671 C CA . VAL A 1 88 ? -2.533 -15.477 -17.094 1 81.62 88 VAL A CA 1
ATOM 672 C C . VAL A 1 88 ? -2.873 -14.297 -16.172 1 81.62 88 VAL A C 1
ATOM 674 O O . VAL A 1 88 ? -3.914 -13.656 -16.344 1 81.62 88 VAL A O 1
ATOM 677 N N . ILE A 1 89 ? -1.999 -13.992 -15.242 1 80.88 89 ILE A N 1
ATOM 678 C CA . ILE A 1 89 ? -2.189 -12.844 -14.359 1 80.88 89 ILE A CA 1
ATOM 679 C C . ILE A 1 89 ? -2.332 -11.57 -15.195 1 80.88 89 ILE A C 1
ATOM 681 O O . ILE A 1 89 ? -3.133 -10.695 -14.867 1 80.88 89 ILE A O 1
ATOM 685 N N . GLY A 1 90 ? -1.64 -11.5 -16.297 1 77.94 90 GLY A N 1
ATOM 686 C CA . GLY A 1 90 ? -1.615 -10.344 -17.188 1 77.94 90 GLY A CA 1
ATOM 687 C C . GLY A 1 90 ? -2.955 -10.062 -17.844 1 77.94 90 GLY A C 1
ATOM 688 O O . GLY A 1 90 ? -3.193 -8.961 -18.328 1 77.94 90 GLY A O 1
ATOM 689 N N . LYS A 1 91 ? -3.789 -10.992 -17.797 1 80.81 91 LYS A N 1
ATOM 690 C CA . LYS A 1 91 ? -5.102 -10.781 -18.406 1 80.81 91 LYS A CA 1
ATOM 691 C C . LYS A 1 91 ? -5.938 -9.805 -17.578 1 80.81 91 LYS A C 1
ATOM 693 O O . LYS A 1 91 ? -6.605 -8.93 -18.141 1 80.81 91 LYS A O 1
ATOM 698 N N . ASN A 1 92 ? -5.836 -9.93 -16.312 1 83.69 92 ASN A N 1
ATOM 699 C CA . ASN A 1 92 ? -6.621 -9.055 -15.453 1 83.69 92 ASN A CA 1
ATOM 700 C C . ASN A 1 92 ? -5.754 -7.984 -14.797 1 83.69 92 ASN A C 1
ATOM 702 O O . ASN A 1 92 ? -6.262 -6.965 -14.328 1 83.69 92 ASN A O 1
ATOM 706 N N . LEU A 1 93 ? -4.457 -8.297 -14.828 1 87.62 93 LEU A N 1
ATOM 707 C CA . LEU A 1 93 ? -3.471 -7.359 -14.312 1 87.62 93 LEU A CA 1
ATOM 708 C C . LEU A 1 93 ? -2.348 -7.141 -15.32 1 87.62 93 LEU A C 1
ATOM 710 O O . LEU A 1 93 ? -1.208 -7.547 -15.086 1 87.62 93 LEU A O 1
ATOM 714 N N . PRO A 1 94 ? -2.623 -6.445 -16.344 1 80.81 94 PRO A N 1
ATOM 715 C CA . PRO A 1 94 ? -1.734 -6.426 -17.516 1 80.81 94 PRO A CA 1
ATOM 716 C C . PRO A 1 94 ? -0.343 -5.891 -17.188 1 80.81 94 PRO A C 1
ATOM 718 O O . PRO A 1 94 ? 0.632 -6.242 -17.859 1 80.81 94 PRO A O 1
ATOM 721 N N . GLU A 1 95 ? -0.125 -5.035 -16.25 1 86.12 95 GLU A N 1
ATOM 722 C CA . GLU A 1 95 ? 1.205 -4.477 -16.031 1 86.12 95 GLU A CA 1
ATOM 723 C C . GLU A 1 95 ? 1.999 -5.32 -15.031 1 86.12 95 GLU A C 1
ATOM 725 O O . GLU A 1 95 ? 3.178 -5.055 -14.789 1 86.12 95 GLU A O 1
ATOM 730 N N . TYR A 1 96 ? 1.384 -6.324 -14.602 1 92.5 96 TYR A N 1
ATOM 731 C CA . TYR A 1 96 ? 2.082 -7.297 -13.773 1 92.5 96 TYR A CA 1
ATOM 732 C C . TYR A 1 96 ? 2.66 -8.422 -14.617 1 92.5 96 TYR A C 1
ATOM 734 O O . TYR A 1 96 ? 1.917 -9.172 -15.266 1 92.5 96 TYR A O 1
ATOM 742 N N . THR A 1 97 ? 3.979 -8.547 -14.602 1 93.19 97 THR A N 1
ATOM 743 C CA . THR A 1 97 ? 4.57 -9.57 -15.445 1 93.19 97 THR A CA 1
ATOM 744 C C . THR A 1 97 ? 5.66 -10.328 -14.695 1 93.19 97 THR A C 1
ATOM 746 O O . THR A 1 97 ? 6.27 -9.797 -13.766 1 93.19 97 THR A O 1
ATOM 749 N N . TYR A 1 98 ? 5.809 -11.547 -15.016 1 95.69 98 TYR A N 1
ATOM 750 C CA . TYR A 1 98 ? 6.93 -12.398 -14.633 1 95.69 98 TYR A CA 1
ATOM 751 C C . TYR A 1 98 ? 7.672 -12.914 -15.859 1 95.69 98 TYR A C 1
ATOM 753 O O . TYR A 1 98 ? 7.051 -13.398 -16.812 1 95.69 98 TYR A O 1
ATOM 761 N N . ARG A 1 99 ? 9 -12.805 -15.812 1 95.12 99 ARG A N 1
ATOM 762 C CA . ARG A 1 99 ? 9.844 -13.352 -16.875 1 95.12 99 ARG A CA 1
ATOM 763 C C . ARG A 1 99 ? 11.062 -14.062 -16.297 1 95.12 99 ARG A C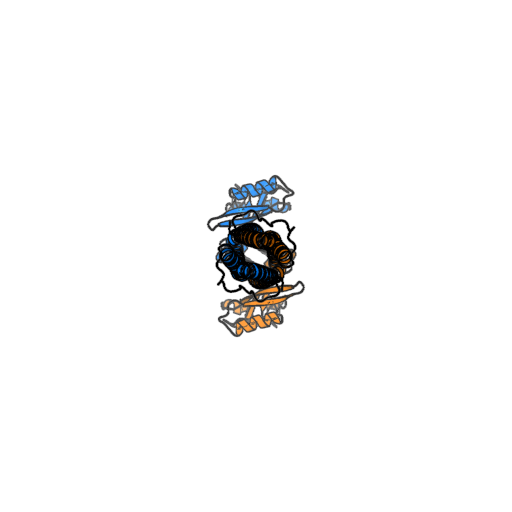 1
ATOM 765 O O . ARG A 1 99 ? 11.688 -13.57 -15.352 1 95.12 99 ARG A O 1
ATOM 772 N N . ALA A 1 100 ? 11.289 -15.227 -16.797 1 96.5 100 ALA A N 1
ATOM 773 C CA . ALA A 1 100 ? 12.578 -15.883 -16.609 1 96.5 100 ALA A CA 1
ATOM 774 C C . ALA A 1 100 ? 13.438 -15.758 -17.875 1 96.5 100 ALA A C 1
ATOM 776 O O . ALA A 1 100 ? 13.133 -16.375 -18.891 1 96.5 100 ALA A O 1
ATOM 777 N N . VAL A 1 101 ? 14.5 -14.969 -17.734 1 97.62 101 VAL A N 1
ATOM 778 C CA . VAL A 1 101 ? 15.266 -14.656 -18.938 1 97.62 101 VAL A CA 1
ATOM 779 C C . VAL A 1 101 ? 16.703 -15.125 -18.75 1 97.62 101 VAL A C 1
ATOM 781 O O . VAL A 1 101 ? 17.188 -15.289 -17.625 1 97.62 101 VAL A O 1
ATOM 784 N N . ALA A 1 102 ? 17.344 -15.406 -19.875 1 97 102 ALA A N 1
ATOM 785 C CA . ALA A 1 102 ? 18.75 -15.789 -19.891 1 97 102 ALA A CA 1
ATOM 786 C C . ALA A 1 102 ? 19.5 -15.07 -21.016 1 97 102 ALA A C 1
ATOM 788 O O . ALA A 1 102 ? 18.875 -14.547 -21.938 1 97 102 ALA A O 1
ATOM 789 N N . LEU A 1 103 ? 20.781 -15.016 -20.844 1 95.75 103 LEU A N 1
ATOM 790 C CA . LEU A 1 103 ? 21.609 -14.406 -21.891 1 95.75 103 LEU A CA 1
ATOM 791 C C . LEU A 1 103 ? 21.562 -15.242 -23.156 1 95.75 103 LEU A C 1
ATOM 793 O O . LEU A 1 103 ? 21.453 -14.695 -24.266 1 95.75 103 LEU A O 1
ATOM 797 N N . ASP A 1 104 ? 21.578 -16.562 -23.047 1 95.25 104 ASP A N 1
ATOM 798 C CA . ASP A 1 104 ? 21.484 -17.516 -24.141 1 95.25 104 ASP A CA 1
ATOM 799 C C . ASP A 1 104 ? 20.5 -18.625 -23.812 1 95.25 104 ASP A C 1
ATOM 801 O O . ASP A 1 104 ? 20.906 -19.75 -23.531 1 95.25 104 ASP A O 1
ATOM 805 N N . PRO A 1 105 ? 19.172 -18.297 -23.984 1 94.81 105 PRO A N 1
ATOM 806 C CA . PRO A 1 105 ? 18.188 -19.312 -23.609 1 94.81 105 PRO A CA 1
ATOM 807 C C . PRO A 1 105 ? 17.938 -20.328 -24.719 1 94.81 105 PRO A C 1
ATOM 809 O O . PRO A 1 105 ? 18.203 -20.062 -25.891 1 94.81 105 PRO A O 1
ATOM 812 N N . THR A 1 106 ? 17.484 -21.469 -24.328 1 90.94 106 THR A N 1
ATOM 813 C CA . THR A 1 106 ? 17.031 -22.5 -25.266 1 90.94 106 THR A CA 1
ATOM 814 C C . THR A 1 106 ? 15.867 -21.984 -26.094 1 90.94 106 THR A C 1
ATOM 816 O O . THR A 1 106 ? 15.844 -22.141 -27.312 1 90.94 106 THR A O 1
ATOM 819 N N . ASN A 1 107 ? 14.891 -21.391 -25.453 1 89.38 107 ASN A N 1
ATOM 820 C CA . ASN A 1 107 ? 13.766 -20.734 -26.109 1 89.38 107 ASN A CA 1
ATOM 821 C C . ASN A 1 107 ? 14.031 -19.266 -26.359 1 89.38 107 ASN A C 1
ATOM 823 O O . ASN A 1 107 ? 14.094 -18.469 -25.406 1 89.38 107 ASN A O 1
ATOM 827 N N . PRO A 1 108 ? 14.023 -18.875 -27.562 1 90.38 108 PRO A N 1
ATOM 828 C CA . PRO A 1 108 ? 14.383 -17.5 -27.875 1 90.38 108 PRO A CA 1
ATOM 829 C C . PRO A 1 108 ? 13.453 -16.484 -27.234 1 90.38 108 PRO A C 1
ATOM 831 O O . PRO A 1 108 ? 13.836 -15.328 -27.016 1 90.38 108 PRO A O 1
ATOM 834 N N . ARG A 1 109 ? 12.266 -16.828 -26.891 1 89.5 109 ARG A N 1
ATOM 835 C CA . ARG A 1 109 ? 11.32 -15.922 -26.234 1 89.5 109 ARG A CA 1
ATOM 836 C C . ARG A 1 109 ? 11.828 -15.492 -24.859 1 89.5 109 ARG A C 1
ATOM 838 O O . ARG A 1 109 ? 11.406 -14.461 -24.328 1 89.5 109 ARG A O 1
ATOM 845 N N . ASP A 1 110 ? 12.773 -16.266 -24.406 1 95.31 110 ASP A N 1
ATOM 846 C CA . ASP A 1 110 ? 13.273 -16.016 -23.062 1 95.31 110 ASP A CA 1
ATOM 847 C C . ASP A 1 110 ? 14.602 -15.258 -23.094 1 95.31 110 ASP A C 1
ATOM 849 O O . ASP A 1 110 ? 15.289 -15.148 -22.078 1 95.31 110 ASP A O 1
ATOM 853 N N . ARG A 1 111 ? 14.898 -14.727 -24.25 1 96.69 111 ARG A N 1
ATOM 854 C CA . ARG A 1 111 ? 16.141 -13.969 -24.375 1 96.69 111 ARG A CA 1
ATOM 855 C C . ARG A 1 111 ? 16.016 -12.625 -23.672 1 96.69 111 ARG A C 1
ATOM 857 O O . ARG A 1 111 ? 15.047 -11.898 -23.859 1 96.69 111 ARG A O 1
ATOM 864 N N . ALA A 1 112 ? 17.016 -12.352 -22.875 1 97.5 112 ALA A N 1
ATOM 865 C CA . ALA A 1 112 ? 17.047 -11.078 -22.156 1 97.5 112 ALA A CA 1
ATOM 866 C C . ALA A 1 112 ? 17.141 -9.898 -23.109 1 97.5 112 ALA A C 1
ATOM 868 O O . ALA A 1 112 ? 17.906 -9.93 -24.078 1 97.5 112 ALA A O 1
ATOM 869 N N . ILE A 1 113 ? 16.297 -8.938 -22.859 1 95.12 113 ILE A N 1
ATOM 870 C CA . ILE A 1 113 ? 16.40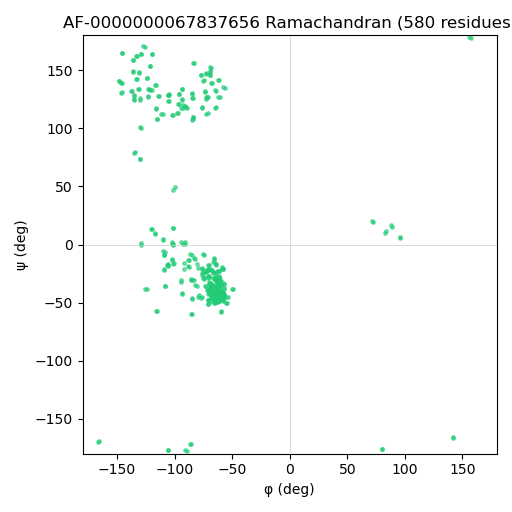6 -7.691 -23.609 1 95.12 113 ILE A CA 1
ATOM 871 C C . ILE A 1 113 ? 17.406 -6.766 -22.922 1 95.12 113 ILE A C 1
ATOM 873 O O . ILE A 1 113 ? 18.062 -7.164 -21.969 1 95.12 113 ILE A O 1
ATOM 877 N N . ASP A 1 114 ? 17.531 -5.504 -23.359 1 95 114 ASP A N 1
ATOM 878 C CA . ASP A 1 114 ? 18.672 -4.652 -23 1 95 114 ASP A CA 1
ATOM 879 C C . ASP A 1 114 ? 18.766 -4.453 -21.5 1 95 114 ASP A C 1
ATOM 881 O O . ASP A 1 114 ? 19.766 -4.824 -20.875 1 95 114 ASP A O 1
ATOM 885 N N . TRP A 1 115 ? 17.719 -3.932 -20.891 1 94.88 115 TRP A N 1
ATOM 886 C CA . TRP A 1 115 ? 17.828 -3.617 -19.484 1 94.88 115 TRP A CA 1
ATOM 887 C C . TRP A 1 115 ? 17.875 -4.891 -18.641 1 94.88 115 TRP A C 1
ATOM 889 O O . TRP A 1 115 ? 18.484 -4.91 -17.562 1 94.88 115 TRP A O 1
ATOM 899 N N . GLU A 1 116 ? 17.281 -5.996 -19.125 1 97.06 116 GLU A N 1
ATOM 900 C CA . GLU A 1 116 ? 17.359 -7.277 -18.438 1 97.06 116 GLU A CA 1
ATOM 901 C C . GLU A 1 116 ? 18.781 -7.836 -18.469 1 97.06 116 GLU A C 1
ATOM 903 O O . GLU A 1 116 ? 19.25 -8.422 -17.484 1 97.06 116 GLU A O 1
ATOM 908 N N . THR A 1 117 ? 19.422 -7.617 -19.609 1 97.56 117 THR A N 1
ATOM 909 C CA . THR A 1 117 ? 20.812 -8.039 -19.734 1 97.56 117 THR A CA 1
ATOM 910 C C . THR A 1 117 ? 21.688 -7.34 -18.703 1 97.56 117 THR A C 1
ATOM 912 O O . THR A 1 117 ? 22.594 -7.957 -18.125 1 97.56 117 THR A O 1
ATOM 915 N N . GLU A 1 118 ? 21.406 -6.078 -18.547 1 97 118 GLU A N 1
ATOM 916 C CA . GLU A 1 118 ? 22.172 -5.32 -17.547 1 97 118 GLU A CA 1
ATOM 917 C C . GLU A 1 118 ? 21.953 -5.883 -16.156 1 97 118 GLU A C 1
ATOM 919 O O . GLU A 1 118 ? 22.891 -5.914 -15.344 1 97 118 GLU A O 1
ATOM 924 N N . VAL A 1 119 ? 20.766 -6.352 -15.852 1 97.5 119 VAL A N 1
ATOM 925 C CA . VAL A 1 119 ? 20.453 -6.961 -14.57 1 97.5 119 VAL A CA 1
ATOM 926 C C . VAL A 1 119 ? 21.281 -8.227 -14.383 1 97.5 119 VAL A C 1
ATOM 928 O O . VAL A 1 119 ? 21.891 -8.43 -13.328 1 97.5 119 VAL A O 1
ATOM 931 N N . ILE A 1 120 ? 21.344 -9.055 -15.375 1 97.5 120 ILE A N 1
ATOM 932 C CA . ILE A 1 120 ? 22.078 -10.305 -15.305 1 97.5 120 ILE A CA 1
ATOM 933 C C . ILE A 1 120 ? 23.578 -10.016 -15.141 1 97.5 120 ILE A C 1
ATOM 935 O O . ILE A 1 120 ? 24.266 -10.68 -14.367 1 97.5 120 ILE A O 1
ATOM 939 N N . ARG A 1 121 ? 24.047 -8.992 -15.828 1 97 121 ARG A N 1
ATOM 940 C CA . ARG A 1 121 ? 25.438 -8.602 -15.719 1 97 121 ARG A CA 1
ATOM 941 C C . ARG A 1 121 ? 25.781 -8.164 -14.297 1 97 121 ARG A C 1
ATOM 943 O O . ARG A 1 121 ? 26.875 -8.43 -13.797 1 97 121 ARG A O 1
ATOM 950 N N . GLU A 1 122 ? 24.828 -7.469 -13.719 1 97.5 122 GLU A N 1
ATOM 951 C CA . GLU A 1 122 ? 25.047 -7.066 -12.328 1 97.5 122 GLU A CA 1
ATOM 952 C C . GLU A 1 122 ? 25.188 -8.281 -11.422 1 97.5 122 GLU A C 1
ATOM 954 O O . GLU A 1 122 ? 26.047 -8.305 -10.539 1 97.5 122 GLU A O 1
ATOM 959 N N . PHE A 1 123 ? 24.375 -9.273 -11.625 1 97.5 123 PHE A N 1
ATOM 960 C CA . PHE A 1 123 ? 24.469 -10.5 -10.844 1 97.5 123 PHE A CA 1
ATOM 961 C C . PHE A 1 123 ? 25.781 -11.211 -11.109 1 97.5 123 PHE A C 1
ATOM 963 O O . PHE A 1 123 ? 26.359 -11.828 -10.203 1 97.5 123 PHE A O 1
ATOM 970 N N . ARG A 1 124 ? 26.219 -11.188 -12.312 1 95.56 124 ARG A N 1
ATOM 971 C CA . ARG A 1 124 ? 27.484 -11.844 -12.68 1 95.56 124 ARG A CA 1
ATOM 972 C C . ARG A 1 124 ? 28.672 -11.117 -12.055 1 95.56 124 ARG A C 1
ATOM 974 O O . ARG A 1 124 ? 29.672 -11.75 -11.695 1 95.56 124 ARG A O 1
ATOM 981 N N . SER A 1 125 ? 28.562 -9.828 -11.961 1 95.81 125 SER A N 1
ATOM 982 C CA . SER A 1 125 ? 29.656 -9.023 -11.414 1 95.81 125 SER A CA 1
ATOM 983 C C . SER A 1 125 ? 29.734 -9.156 -9.898 1 95.81 125 SER A C 1
ATOM 985 O O . SER A 1 125 ? 30.812 -9.023 -9.312 1 95.81 125 SER A O 1
ATOM 987 N N . ASN A 1 126 ? 28.641 -9.398 -9.266 1 94.62 126 ASN A N 1
ATOM 988 C CA . ASN A 1 126 ? 28.578 -9.602 -7.828 1 94.62 126 ASN A CA 1
ATOM 989 C C . ASN A 1 126 ? 27.797 -10.875 -7.477 1 94.62 126 ASN A C 1
ATOM 991 O O . ASN A 1 126 ? 26.594 -10.828 -7.234 1 94.62 126 ASN A O 1
ATOM 995 N N . HIS A 1 127 ? 28.5 -11.938 -7.168 1 89.62 127 HIS A N 1
ATOM 996 C CA . HIS A 1 127 ? 27.875 -13.242 -6.973 1 89.62 127 HIS A CA 1
ATOM 997 C C . HIS A 1 127 ? 27.156 -13.312 -5.633 1 89.62 127 HIS A C 1
ATOM 999 O O . HIS A 1 127 ? 26.344 -14.219 -5.406 1 89.62 127 HIS A O 1
ATOM 1005 N N . LYS A 1 128 ? 27.391 -12.258 -4.844 1 91.94 128 LYS A N 1
ATOM 1006 C CA . LYS A 1 128 ? 26.734 -12.25 -3.539 1 91.94 128 LYS A CA 1
ATOM 1007 C C . LYS A 1 128 ? 25.359 -11.617 -3.625 1 91.94 128 LYS A C 1
ATOM 1009 O O . LYS A 1 128 ? 24.531 -11.773 -2.713 1 91.94 128 LYS A O 1
ATOM 1014 N N . LEU A 1 129 ? 25.125 -10.969 -4.73 1 94.69 129 LEU A N 1
ATOM 1015 C CA . LEU A 1 129 ? 23.859 -10.273 -4.91 1 94.69 129 LEU A CA 1
ATOM 1016 C C . LEU A 1 129 ? 22.734 -11.258 -5.219 1 94.69 129 LEU A C 1
ATOM 1018 O O . LEU A 1 129 ? 22.781 -11.953 -6.238 1 94.69 129 LEU A O 1
ATOM 1022 N N . GLN A 1 130 ? 21.734 -11.32 -4.336 1 95.31 130 GLN A N 1
ATOM 1023 C CA . GLN A 1 130 ? 20.672 -12.305 -4.496 1 95.31 130 GLN A CA 1
ATOM 1024 C C . GLN A 1 130 ? 19.375 -11.648 -4.988 1 95.31 130 GLN A C 1
ATOM 1026 O O . GLN A 1 130 ? 18.469 -12.336 -5.449 1 95.31 130 GLN A O 1
ATOM 1031 N N . GLU A 1 131 ? 19.359 -10.422 -4.84 1 97.38 131 GLU A N 1
ATOM 1032 C CA . GLU A 1 131 ? 18.172 -9.68 -5.254 1 97.38 131 GLU A CA 1
ATOM 1033 C C . GLU A 1 131 ? 18.547 -8.273 -5.73 1 97.38 131 GLU A C 1
ATOM 1035 O O . GLU A 1 131 ? 19.438 -7.637 -5.168 1 97.38 131 GLU A O 1
ATOM 1040 N N . LEU A 1 132 ? 17.906 -7.84 -6.75 1 97.94 132 LEU A N 1
ATOM 1041 C CA . LEU A 1 132 ? 18.109 -6.5 -7.293 1 97.94 132 LEU A CA 1
ATOM 1042 C C . LEU A 1 132 ? 16.766 -5.844 -7.609 1 97.94 132 LEU A C 1
ATOM 1044 O O . LEU A 1 132 ? 15.914 -6.445 -8.266 1 97.94 132 LEU A O 1
ATOM 1048 N N . ILE A 1 133 ? 16.562 -4.711 -7.047 1 98.19 133 ILE A N 1
ATOM 1049 C CA . ILE A 1 133 ? 15.367 -3.93 -7.344 1 98.19 133 ILE A CA 1
ATOM 1050 C C . ILE A 1 133 ? 15.734 -2.76 -8.258 1 98.19 133 ILE A C 1
ATOM 1052 O O . ILE A 1 133 ? 16.609 -1.957 -7.93 1 98.19 133 ILE A O 1
ATOM 1056 N N . THR A 1 134 ? 15.125 -2.676 -9.352 1 97.06 134 THR A N 1
ATOM 1057 C CA . THR A 1 134 ? 15.32 -1.586 -10.297 1 97.06 134 THR A CA 1
ATOM 1058 C C . THR A 1 134 ? 13.984 -0.974 -10.711 1 97.06 134 THR A C 1
ATOM 1060 O O . THR A 1 134 ? 12.93 -1.521 -10.398 1 97.06 134 THR A O 1
ATOM 1063 N N . GLU A 1 135 ? 14.078 0.164 -11.258 1 95.69 135 GLU A N 1
ATOM 1064 C CA . GLU A 1 135 ? 12.898 0.848 -11.781 1 95.69 135 GLU A CA 1
ATOM 1065 C C . GLU A 1 135 ? 13.148 1.388 -13.188 1 95.69 135 GLU A C 1
ATOM 1067 O O . GLU A 1 135 ? 14.266 1.774 -13.516 1 95.69 135 GLU A O 1
ATOM 1072 N N . HIS A 1 136 ? 12.148 1.3 -13.977 1 91.88 136 HIS A N 1
ATOM 1073 C CA . HIS A 1 136 ? 12.219 1.905 -15.305 1 91.88 136 HIS A CA 1
ATOM 1074 C C . HIS A 1 136 ? 10.852 2.441 -15.734 1 91.88 136 HIS A C 1
ATOM 1076 O O . HIS A 1 136 ? 9.836 2.148 -15.094 1 91.88 136 HIS A O 1
ATOM 1082 N N . ASP A 1 137 ? 10.867 3.264 -16.75 1 89.19 137 ASP A N 1
ATOM 1083 C CA . ASP A 1 137 ? 9.609 3.805 -17.266 1 89.19 137 ASP A CA 1
ATOM 1084 C C . ASP A 1 137 ? 8.961 2.84 -18.25 1 89.19 137 ASP A C 1
ATOM 1086 O O . ASP A 1 137 ? 9.633 2.287 -19.125 1 89.19 137 ASP A O 1
ATOM 1090 N N . GLY A 1 138 ? 7.746 2.549 -17.953 1 83.19 138 GLY A N 1
ATOM 1091 C CA . GLY A 1 138 ? 6.934 1.777 -18.875 1 83.19 138 GLY A CA 1
ATOM 1092 C C . GLY A 1 138 ? 5.891 2.613 -19.594 1 83.19 138 GLY A C 1
ATOM 1093 O O . GLY A 1 138 ? 5.871 3.838 -19.469 1 83.19 138 GLY A O 1
ATOM 1094 N N . PRO A 1 139 ? 5.105 2 -20.375 1 81.06 139 PRO A N 1
ATOM 1095 C CA . PRO A 1 139 ? 4.098 2.701 -21.188 1 81.06 139 PRO A CA 1
ATOM 1096 C C . PRO A 1 139 ? 3.1 3.479 -20.328 1 81.06 139 PRO A C 1
ATOM 1098 O O . PRO A 1 139 ? 2.641 4.551 -20.719 1 81.06 139 PRO A O 1
ATOM 1101 N N . THR A 1 140 ? 2.789 2.949 -19.203 1 81.25 140 THR A N 1
ATOM 1102 C CA . THR A 1 140 ? 1.73 3.561 -18.406 1 81.25 140 THR A CA 1
ATOM 1103 C C . THR A 1 140 ? 2.307 4.223 -17.156 1 81.25 140 THR A C 1
ATOM 1105 O O . THR A 1 140 ? 1.56 4.664 -16.281 1 81.25 140 THR A O 1
ATOM 1108 N N . GLY A 1 141 ? 3.6 4.172 -17.125 1 88.69 141 GLY A N 1
ATOM 1109 C CA . GLY A 1 141 ? 4.215 4.801 -15.961 1 88.69 141 GLY A CA 1
ATOM 1110 C C . GLY A 1 141 ? 5.414 4.039 -15.438 1 88.69 141 GLY A C 1
ATOM 1111 O O . GLY A 1 141 ? 5.949 3.162 -16.125 1 88.69 141 GLY A O 1
ATOM 1112 N N . ARG A 1 142 ? 5.762 4.449 -14.258 1 94.88 142 ARG A N 1
ATOM 1113 C CA . ARG A 1 142 ? 6.93 3.836 -13.641 1 94.88 142 ARG A CA 1
ATOM 1114 C C . ARG A 1 142 ? 6.664 2.375 -13.297 1 94.88 142 ARG A C 1
ATOM 1116 O O . ARG A 1 142 ? 5.586 2.033 -12.805 1 94.88 142 ARG A O 1
ATOM 1123 N N . ILE A 1 143 ? 7.633 1.459 -13.516 1 96.38 143 ILE A N 1
ATOM 1124 C CA . ILE A 1 143 ? 7.559 0.028 -13.242 1 96.38 143 ILE A CA 1
ATOM 1125 C C . ILE A 1 143 ? 8.703 -0.383 -12.312 1 96.38 143 ILE A C 1
ATOM 1127 O O . ILE A 1 143 ? 9.844 0.022 -12.516 1 96.38 143 ILE A O 1
ATOM 1131 N N . LEU A 1 144 ? 8.367 -1.024 -11.266 1 97.75 144 LEU A N 1
ATOM 1132 C CA . LEU A 1 144 ? 9.375 -1.6 -10.375 1 97.75 144 LEU A CA 1
ATOM 1133 C C . LEU A 1 144 ? 9.648 -3.055 -10.742 1 97.75 144 LEU A C 1
ATOM 1135 O O . LEU A 1 144 ? 8.719 -3.828 -10.977 1 97.75 144 LEU A O 1
ATOM 1139 N N . ASN A 1 145 ? 10.969 -3.428 -10.82 1 97.88 145 ASN A N 1
ATOM 1140 C CA . ASN A 1 145 ? 11.398 -4.781 -11.148 1 97.88 145 ASN A CA 1
ATOM 1141 C C . ASN A 1 145 ? 12.148 -5.434 -9.992 1 97.88 145 ASN A C 1
ATOM 1143 O O . ASN A 1 145 ? 13.156 -4.902 -9.523 1 97.88 145 ASN A O 1
ATOM 1147 N N . LEU A 1 146 ? 11.594 -6.457 -9.523 1 98.25 146 LEU A N 1
ATOM 1148 C CA . LEU A 1 146 ? 12.305 -7.309 -8.57 1 98.25 146 LEU A CA 1
ATOM 1149 C C . LEU 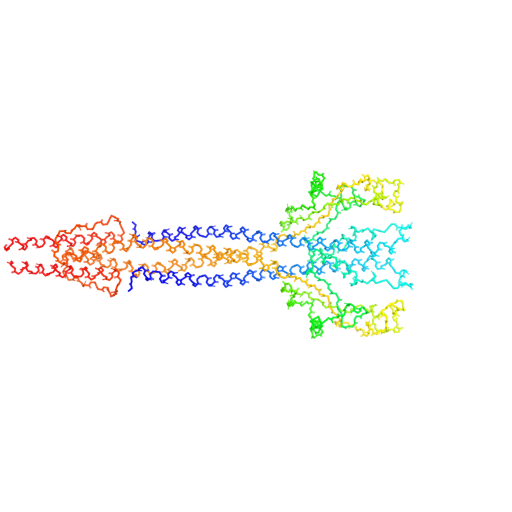A 1 146 ? 12.938 -8.5 -9.281 1 98.25 146 LEU A C 1
ATOM 1151 O O . LEU A 1 146 ? 12.242 -9.297 -9.914 1 98.25 146 LEU A O 1
ATOM 1155 N N . SER A 1 147 ? 14.305 -8.602 -9.164 1 98.44 147 SER A N 1
ATOM 1156 C CA . SER A 1 147 ? 15.031 -9.617 -9.914 1 98.44 147 SER A CA 1
ATOM 1157 C C . SER A 1 147 ? 15.859 -10.508 -8.992 1 98.44 147 SER A C 1
ATOM 1159 O O . SER A 1 147 ? 16.422 -10.031 -8.008 1 98.44 147 SER A O 1
ATOM 1161 N N . GLN A 1 148 ? 15.906 -11.727 -9.336 1 97.75 148 GLN A N 1
ATOM 1162 C CA . GLN A 1 148 ? 16.797 -12.695 -8.695 1 97.75 148 GLN A CA 1
ATOM 1163 C C . GLN A 1 148 ? 17.578 -13.5 -9.734 1 97.75 148 GLN A C 1
ATOM 1165 O O . GLN A 1 148 ? 17.078 -13.758 -10.828 1 97.75 148 GLN A O 1
ATOM 1170 N N . PRO A 1 149 ? 18.766 -13.891 -9.391 1 97.31 149 PRO A N 1
ATOM 1171 C CA . PRO A 1 149 ? 19.594 -14.578 -10.383 1 97.31 149 PRO A CA 1
ATOM 1172 C C . PRO A 1 149 ? 19.172 -16.031 -10.586 1 97.31 149 PRO A C 1
ATOM 1174 O O . PRO A 1 149 ? 18.656 -16.672 -9.656 1 97.31 149 PRO A O 1
ATOM 1177 N N . ILE A 1 150 ? 19.297 -16.516 -11.773 1 95.75 150 ILE A N 1
ATOM 1178 C CA . ILE A 1 150 ? 19.203 -17.938 -12.094 1 95.75 150 ILE A CA 1
ATOM 1179 C C . ILE A 1 150 ? 20.609 -18.531 -12.188 1 95.75 150 ILE A C 1
ATOM 1181 O O . ILE A 1 150 ? 21.375 -18.203 -13.086 1 95.75 150 ILE A O 1
ATOM 1185 N N . VAL A 1 151 ? 20.875 -19.391 -11.266 1 95.19 151 VAL A N 1
ATOM 1186 C CA . VAL A 1 151 ? 22.188 -20.031 -11.188 1 95.19 151 VAL A CA 1
ATOM 1187 C C . VAL A 1 151 ? 22.016 -21.547 -11.242 1 95.19 151 VAL A C 1
ATOM 1189 O O . VAL A 1 151 ? 21.172 -22.109 -10.547 1 95.19 151 VAL A O 1
ATOM 1192 N N . ILE A 1 152 ? 22.828 -22.188 -12.062 1 92.5 152 ILE A N 1
ATOM 1193 C CA . ILE A 1 152 ? 22.812 -23.641 -12.141 1 92.5 152 ILE A CA 1
ATOM 1194 C C . ILE A 1 152 ? 23.688 -24.219 -11.031 1 92.5 152 ILE A C 1
ATOM 1196 O O . ILE A 1 152 ? 24.906 -24.062 -11.047 1 92.5 152 ILE A O 1
ATOM 1200 N N . THR A 1 153 ? 22.984 -24.781 -10.141 1 91.69 153 THR A N 1
ATOM 1201 C CA . THR A 1 153 ? 23.75 -25.344 -9.031 1 91.69 153 THR A CA 1
ATOM 1202 C C . THR A 1 153 ? 23.734 -26.859 -9.07 1 91.69 153 THR A C 1
ATOM 1204 O O . THR A 1 153 ? 24.578 -27.516 -8.469 1 91.69 153 THR A O 1
ATOM 1207 N N . ASN A 1 154 ? 22.75 -27.406 -9.766 1 91 154 ASN A N 1
ATOM 1208 C CA . ASN A 1 154 ? 22.625 -28.844 -9.922 1 91 154 ASN A CA 1
ATOM 1209 C C . ASN A 1 154 ? 23.234 -29.312 -11.234 1 91 154 ASN A C 1
ATOM 1211 O O . ASN A 1 154 ? 22.781 -28.938 -12.312 1 91 154 ASN A O 1
ATOM 1215 N N . GLU A 1 155 ? 24.062 -30.281 -11.172 1 92.38 155 GLU A N 1
ATOM 1216 C CA . GLU A 1 155 ? 24.797 -30.781 -12.336 1 92.38 155 GLU A CA 1
ATOM 1217 C C . GLU A 1 155 ? 23.844 -31.438 -13.344 1 92.38 155 GLU A C 1
ATOM 1219 O O . GLU A 1 155 ? 24.141 -31.469 -14.539 1 92.38 155 GLU A O 1
ATOM 1224 N N . LYS A 1 156 ? 22.75 -31.859 -12.852 1 89.12 156 LYS A N 1
ATOM 1225 C CA . LYS A 1 156 ? 21.797 -32.531 -13.734 1 89.12 156 LYS A CA 1
ATOM 1226 C C . LYS A 1 156 ? 21.266 -31.594 -14.797 1 89.12 156 LYS A C 1
ATOM 1228 O O . LYS A 1 156 ? 20.844 -32.031 -15.875 1 89.12 156 LYS A O 1
ATOM 1233 N N . CYS A 1 157 ? 21.297 -30.359 -14.523 1 89.81 157 CYS A N 1
ATOM 1234 C CA . CYS A 1 157 ? 20.812 -29.359 -15.469 1 89.81 157 CYS A CA 1
ATOM 1235 C C . CYS A 1 157 ? 21.734 -29.266 -16.688 1 89.81 157 CYS A C 1
ATOM 1237 O O . CYS A 1 157 ? 21.297 -28.906 -17.781 1 89.81 157 CYS A O 1
ATOM 1239 N N . LEU A 1 158 ? 22.953 -29.719 -16.516 1 92.69 158 LEU A N 1
ATOM 1240 C CA . LEU A 1 158 ? 23.953 -29.578 -17.562 1 92.69 158 LEU A CA 1
ATOM 1241 C C . LEU A 1 158 ? 23.828 -30.688 -18.594 1 92.69 158 LEU A C 1
ATOM 1243 O O . LEU A 1 158 ? 24.391 -30.609 -19.688 1 92.69 158 LEU A O 1
ATOM 1247 N N . LEU A 1 159 ? 23.047 -31.672 -18.25 1 90.12 159 LEU A N 1
ATOM 1248 C CA . LEU A 1 159 ? 22.781 -32.719 -19.234 1 90.12 159 LEU A CA 1
ATOM 1249 C C . LEU A 1 159 ? 22.109 -32.125 -20.469 1 90.12 159 LEU A C 1
ATOM 1251 O O . LEU A 1 159 ? 22.375 -32.562 -21.594 1 90.12 159 LEU A O 1
ATOM 1255 N N . CYS A 1 160 ? 21.328 -31.062 -20.188 1 92.12 160 CYS A N 1
ATOM 1256 C CA . CYS A 1 160 ? 20.609 -30.469 -21.297 1 92.12 160 CYS A CA 1
ATOM 1257 C C . CYS A 1 160 ? 21.281 -29.188 -21.766 1 92.12 160 CYS A C 1
ATOM 1259 O O . CYS A 1 160 ? 21 -28.688 -22.859 1 92.12 160 CYS A O 1
ATOM 1261 N N . HIS A 1 161 ? 22.25 -28.609 -20.984 1 93.75 161 HIS A N 1
ATOM 1262 C CA . HIS A 1 161 ? 22.609 -27.219 -21.281 1 93.75 161 HIS A CA 1
ATOM 1263 C C . HIS A 1 161 ? 24.125 -27.078 -21.422 1 93.75 161 HIS A C 1
ATOM 1265 O O . HIS A 1 161 ? 24.609 -25.984 -21.734 1 93.75 161 HIS A O 1
ATOM 1271 N N . SER A 1 162 ? 24.859 -28.125 -21.297 1 92.69 162 SER A N 1
ATOM 1272 C CA . SER A 1 162 ? 26.312 -28 -21.422 1 92.69 162 SER A CA 1
ATOM 1273 C C . SER A 1 162 ? 26.75 -28.078 -22.875 1 92.69 162 SER A C 1
ATOM 1275 O O . SER A 1 162 ? 27.234 -27.094 -23.438 1 92.69 162 SER A O 1
ATOM 1277 N N . ASP A 1 163 ? 26.391 -29.266 -23.484 1 94.31 163 ASP A N 1
ATOM 1278 C CA . ASP A 1 163 ? 26.828 -29.594 -24.844 1 94.31 163 ASP A CA 1
ATOM 1279 C C . ASP A 1 163 ? 25.672 -30.156 -25.672 1 94.31 163 ASP A C 1
ATOM 1281 O O . ASP A 1 163 ? 25.031 -31.125 -25.266 1 94.31 163 ASP A O 1
ATOM 1285 N N . PRO A 1 164 ? 25.5 -29.5 -26.906 1 95.12 164 PRO A N 1
ATOM 1286 C CA . PRO A 1 164 ? 24.406 -30.016 -27.734 1 95.12 164 PRO A CA 1
ATOM 1287 C C . PRO A 1 164 ? 24.578 -31.484 -28.078 1 95.12 164 PRO A C 1
ATOM 1289 O O . PRO A 1 164 ? 23.594 -32.188 -28.328 1 95.12 164 PRO A O 1
ATOM 1292 N N . LYS A 1 165 ? 25.719 -32.031 -28 1 94.94 165 LYS A N 1
ATOM 1293 C CA . LYS A 1 165 ? 26 -33.406 -28.406 1 94.94 165 LYS A CA 1
ATOM 1294 C C . LYS A 1 165 ? 25.469 -34.406 -27.375 1 94.94 165 LYS A C 1
ATOM 1296 O O . LYS A 1 165 ? 25.156 -35.531 -27.703 1 94.94 165 LYS A O 1
ATOM 1301 N N . ILE A 1 166 ? 25.328 -33.906 -26.172 1 93.44 166 ILE A N 1
ATOM 1302 C CA . ILE A 1 166 ? 24.906 -34.844 -25.141 1 93.44 166 ILE A CA 1
ATOM 1303 C C . ILE A 1 166 ? 23.469 -34.531 -24.719 1 93.44 166 ILE A C 1
ATOM 1305 O O . ILE A 1 166 ? 22.844 -35.312 -23.969 1 93.44 166 ILE A O 1
ATOM 1309 N N . ALA A 1 167 ? 22.969 -33.469 -25.25 1 93.75 167 ALA A N 1
ATOM 1310 C CA . ALA A 1 167 ? 21.594 -33.094 -24.922 1 93.75 167 ALA A CA 1
ATOM 1311 C C . ALA A 1 167 ? 20.609 -34.094 -25.531 1 93.75 167 ALA A C 1
ATOM 1313 O O . ALA A 1 167 ? 20.875 -34.656 -26.594 1 93.75 167 ALA A O 1
ATOM 1314 N N . PRO A 1 168 ? 19.516 -34.25 -24.828 1 92.5 168 PRO A N 1
ATOM 1315 C CA . PRO A 1 168 ? 18.516 -35.125 -25.438 1 92.5 168 PRO A CA 1
ATOM 1316 C C . PRO A 1 168 ? 18.094 -34.688 -26.828 1 92.5 168 PRO A C 1
ATOM 1318 O O . PRO A 1 168 ? 17.75 -33.5 -27.031 1 92.5 168 PRO A O 1
ATOM 1321 N N . ARG A 1 169 ? 18.031 -35.562 -27.688 1 93.81 169 ARG A N 1
ATOM 1322 C CA . ARG A 1 169 ? 17.656 -35.25 -29.062 1 93.81 169 ARG A CA 1
ATOM 1323 C C . ARG A 1 169 ? 16.234 -34.688 -29.156 1 93.81 169 ARG A C 1
ATOM 1325 O O . ARG A 1 169 ? 15.945 -33.844 -30 1 93.81 169 ARG A O 1
ATOM 1332 N N . THR A 1 170 ? 15.453 -35.156 -28.188 1 92.75 170 THR A N 1
ATOM 1333 C CA . THR A 1 170 ? 14.07 -34.719 -28.203 1 92.75 170 THR A CA 1
ATOM 1334 C C . THR A 1 170 ? 14 -33.219 -27.938 1 92.75 170 THR A C 1
ATOM 1336 O O . THR A 1 170 ? 13.109 -32.531 -28.469 1 92.75 170 THR A O 1
ATOM 1339 N N . MET A 1 171 ? 14.883 -32.719 -27.234 1 92.94 171 MET A N 1
ATOM 1340 C CA . MET A 1 171 ? 14.922 -31.281 -26.938 1 92.94 171 MET A CA 1
ATOM 1341 C C . MET A 1 171 ? 15.508 -30.516 -28.125 1 92.94 171 MET A C 1
ATOM 1343 O O . MET A 1 171 ? 14.922 -29.531 -28.562 1 92.94 171 MET A O 1
ATOM 1347 N N . THR A 1 172 ? 16.609 -31.031 -28.688 1 93.94 172 THR A N 1
ATOM 1348 C CA . THR A 1 172 ? 17.297 -30.312 -29.766 1 93.94 172 THR A CA 1
ATOM 1349 C C . THR A 1 172 ? 16.469 -30.359 -31.047 1 93.94 172 THR A C 1
ATOM 1351 O O . THR A 1 172 ? 16.578 -29.484 -31.891 1 93.94 172 THR A O 1
ATOM 1354 N N . ASP A 1 173 ? 15.602 -31.297 -31.188 1 93.69 173 ASP A N 1
ATOM 1355 C CA . ASP A 1 173 ? 14.703 -31.375 -32.344 1 93.69 173 ASP A CA 1
ATOM 1356 C C . ASP A 1 173 ? 13.711 -30.219 -32.344 1 93.69 173 ASP A C 1
ATOM 1358 O O . ASP A 1 173 ? 13.266 -29.766 -33.406 1 93.69 173 ASP A O 1
ATOM 1362 N N . ILE A 1 174 ? 13.414 -29.75 -31.156 1 91.56 174 ILE A N 1
ATOM 1363 C CA . ILE A 1 174 ? 12.414 -28.703 -31.031 1 91.56 174 ILE A CA 1
ATOM 1364 C C . ILE A 1 174 ? 13.094 -27.328 -31.031 1 91.56 174 ILE A C 1
ATOM 1366 O O . ILE A 1 174 ? 12.641 -26.406 -31.719 1 91.56 174 ILE A O 1
ATOM 1370 N N . TYR A 1 175 ? 14.203 -27.203 -30.344 1 92.69 175 TYR A N 1
ATOM 1371 C CA . TYR A 1 175 ? 14.742 -25.875 -30.078 1 92.69 175 TYR A CA 1
ATOM 1372 C C . TYR A 1 175 ? 16.016 -25.641 -30.875 1 92.69 175 TYR A C 1
ATOM 1374 O O . TYR A 1 175 ? 16.531 -24.516 -30.906 1 92.69 175 TYR A O 1
ATOM 1382 N N . GLY A 1 176 ? 16.531 -26.672 -31.5 1 93.12 176 GLY A N 1
ATOM 1383 C CA . GLY A 1 176 ? 17.781 -26.547 -32.219 1 93.12 176 GLY A CA 1
ATOM 1384 C C . GLY A 1 176 ? 19 -26.609 -31.328 1 93.12 176 GLY A C 1
ATOM 1385 O O . GLY A 1 176 ? 18.891 -26.906 -30.141 1 93.12 176 GLY A O 1
ATOM 1386 N N . THR A 1 177 ? 20.156 -26.406 -31.953 1 94.56 177 THR A N 1
ATOM 1387 C CA . THR A 1 177 ? 21.406 -26.562 -31.203 1 94.56 177 THR A CA 1
ATOM 1388 C C . THR A 1 177 ? 22.156 -25.234 -31.141 1 94.56 177 THR A C 1
ATOM 1390 O O . THR A 1 177 ? 23.297 -25.188 -30.641 1 94.56 177 THR A O 1
ATOM 1393 N N . ALA A 1 178 ? 21.578 -24.203 -31.547 1 93.12 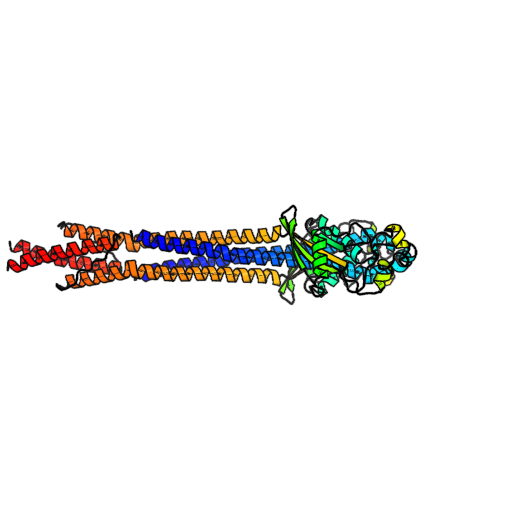178 ALA A N 1
ATOM 1394 C CA . ALA A 1 178 ? 22.281 -22.922 -31.703 1 93.12 178 ALA A CA 1
ATOM 1395 C C . ALA A 1 178 ? 22.359 -22.188 -30.359 1 93.12 178 ALA A C 1
ATOM 1397 O O . ALA A 1 178 ? 23.281 -21.406 -30.141 1 93.12 178 ALA A O 1
ATOM 1398 N N . ASN A 1 179 ? 21.406 -22.375 -29.516 1 94.12 179 ASN A N 1
ATOM 1399 C CA . ASN A 1 179 ? 21.312 -21.641 -28.266 1 94.12 179 ASN A CA 1
ATOM 1400 C C . ASN A 1 179 ? 21.016 -22.562 -27.094 1 94.12 179 ASN A C 1
ATOM 1402 O O . ASN A 1 179 ? 20.562 -23.703 -27.281 1 94.12 179 ASN A O 1
ATOM 1406 N N . GLY A 1 180 ? 21.281 -22.047 -25.906 1 94.44 180 GLY A N 1
ATOM 1407 C CA . GLY A 1 180 ? 20.891 -22.75 -24.703 1 94.44 180 GLY A CA 1
ATOM 1408 C C . GLY A 1 180 ? 21.938 -23.719 -24.203 1 94.44 180 GLY A C 1
ATOM 1409 O O . GLY A 1 180 ? 21.641 -24.641 -23.438 1 94.44 180 GLY A O 1
ATOM 1410 N N . PHE A 1 181 ? 23.141 -23.531 -24.75 1 95.69 181 PHE A N 1
ATOM 1411 C CA . PHE A 1 181 ? 24.219 -24.438 -24.391 1 95.69 181 PHE A CA 1
ATOM 1412 C C . PHE A 1 181 ? 25.438 -23.672 -23.875 1 95.69 181 PHE A C 1
ATOM 1414 O O . PHE A 1 181 ? 25.422 -22.438 -23.812 1 95.69 181 PHE A O 1
ATOM 1421 N N . GLY A 1 182 ? 26.375 -24.438 -23.328 1 94.5 182 GLY A N 1
ATOM 1422 C CA . GLY A 1 182 ? 27.594 -23.828 -22.812 1 94.5 182 GLY A CA 1
ATOM 1423 C C . GLY A 1 182 ? 27.438 -23.281 -21.406 1 94.5 182 GLY A C 1
ATOM 1424 O O . GLY A 1 182 ? 28.25 -22.484 -20.953 1 94.5 182 GLY A O 1
ATOM 1425 N N . TRP A 1 183 ? 26.328 -23.641 -20.781 1 93.88 183 TRP A N 1
ATOM 1426 C CA . TRP A 1 183 ? 26.125 -23.188 -19.406 1 93.88 183 TRP A CA 1
ATOM 1427 C C . TRP A 1 183 ? 27.109 -23.875 -18.469 1 93.88 183 TRP A C 1
ATOM 1429 O O . TRP A 1 183 ? 27.547 -25 -18.719 1 93.88 183 TRP A O 1
ATOM 1439 N N . THR A 1 184 ? 27.531 -23.125 -17.438 1 91.69 184 THR A N 1
ATOM 1440 C CA . THR A 1 184 ? 28.438 -23.641 -16.422 1 91.69 184 THR A CA 1
ATOM 1441 C C . THR A 1 184 ? 27.797 -23.594 -15.039 1 91.69 184 THR A C 1
ATOM 1443 O O . THR A 1 184 ? 26.797 -22.922 -14.836 1 91.69 184 THR A O 1
ATOM 1446 N N . LEU A 1 185 ? 28.453 -24.344 -14.188 1 93 185 LEU A N 1
ATOM 1447 C CA . LEU A 1 185 ? 27.953 -24.375 -12.82 1 93 185 LEU A CA 1
ATOM 1448 C C . LEU A 1 185 ? 28.281 -23.094 -12.086 1 93 185 LEU A C 1
ATOM 1450 O O . LEU A 1 185 ? 29.359 -22.516 -12.281 1 93 185 LEU A O 1
ATOM 1454 N N . ASN A 1 186 ? 27.359 -22.594 -11.25 1 92.19 186 ASN A N 1
ATOM 1455 C CA . ASN A 1 186 ? 27.547 -21.594 -10.219 1 92.19 186 ASN A CA 1
ATOM 1456 C C . ASN A 1 186 ? 27.766 -20.203 -10.82 1 92.19 186 ASN A C 1
ATOM 1458 O O . ASN A 1 186 ? 28.359 -19.328 -10.188 1 92.19 186 ASN A O 1
ATOM 1462 N N . GLU A 1 187 ? 27.391 -20.062 -11.984 1 92.31 187 GLU A N 1
ATOM 1463 C CA . GLU A 1 187 ? 27.391 -18.75 -12.633 1 92.31 187 GLU A CA 1
ATOM 1464 C C . GLU A 1 187 ? 25.969 -18.312 -12.984 1 92.31 187 GLU A C 1
ATOM 1466 O O . GLU A 1 187 ? 25.172 -19.109 -13.492 1 92.31 187 GLU A O 1
ATOM 1471 N N . PRO A 1 188 ? 25.719 -17.016 -12.703 1 95.81 188 PRO A N 1
ATOM 1472 C CA . PRO A 1 188 ? 24.406 -16.547 -13.141 1 95.81 188 PRO A CA 1
ATOM 1473 C C . PRO A 1 188 ? 24.234 -16.562 -14.664 1 95.81 188 PRO A C 1
ATOM 1475 O O . PRO A 1 188 ? 25 -15.906 -15.375 1 95.81 188 PRO A O 1
ATOM 1478 N N . ILE A 1 189 ? 23.312 -17.344 -15.125 1 94.75 189 ILE A N 1
ATOM 1479 C CA . ILE A 1 189 ? 23.094 -17.469 -16.562 1 94.75 189 ILE A CA 1
ATOM 1480 C C . ILE A 1 189 ? 21.891 -16.625 -16.984 1 94.75 189 ILE A C 1
ATOM 1482 O O . ILE A 1 189 ? 21.688 -16.391 -18.172 1 94.75 189 ILE A O 1
ATOM 1486 N N . GLY A 1 190 ? 21.094 -16.234 -16.016 1 97 190 GLY A N 1
ATOM 1487 C CA . GLY A 1 190 ? 19.859 -15.492 -16.25 1 97 190 GLY A CA 1
ATOM 1488 C C . GLY A 1 190 ? 19.297 -14.867 -14.992 1 97 190 GLY A C 1
ATOM 1489 O O . GLY A 1 190 ? 20 -14.703 -14 1 97 190 GLY A O 1
ATOM 1490 N N . ALA A 1 191 ? 18.062 -14.391 -15.148 1 97.75 191 ALA A N 1
ATOM 1491 C CA . ALA A 1 191 ? 17.359 -13.789 -14.023 1 97.75 191 ALA A CA 1
ATOM 1492 C C . ALA A 1 191 ? 15.867 -14.055 -14.102 1 97.75 191 ALA A C 1
ATOM 1494 O O . ALA A 1 191 ? 15.305 -14.148 -15.195 1 97.75 191 ALA A O 1
ATOM 1495 N N . GLN A 1 192 ? 15.273 -14.344 -12.969 1 97.44 192 GLN A N 1
ATOM 1496 C CA . GLN A 1 192 ? 13.828 -14.211 -12.836 1 97.44 192 GLN A CA 1
ATOM 1497 C C . GLN A 1 192 ? 13.438 -12.781 -12.477 1 97.44 192 GLN A C 1
ATOM 1499 O O . GLN A 1 192 ? 14 -12.195 -11.547 1 97.44 192 GLN A O 1
ATOM 1504 N N . ILE A 1 193 ? 12.5 -12.25 -13.227 1 97.31 193 ILE A N 1
ATOM 1505 C CA . ILE A 1 193 ? 12.148 -10.844 -13.055 1 97.31 193 ILE A CA 1
ATOM 1506 C C . ILE A 1 193 ? 10.633 -10.703 -12.914 1 97.31 193 ILE A C 1
ATOM 1508 O O . ILE A 1 193 ? 9.875 -11.188 -13.758 1 97.31 193 ILE A O 1
ATOM 1512 N N . VAL A 1 194 ? 10.242 -10.086 -11.836 1 96.81 194 VAL A N 1
ATOM 1513 C CA . VAL A 1 194 ? 8.852 -9.672 -11.648 1 96.81 194 VAL A CA 1
ATOM 1514 C C . VAL A 1 194 ? 8.727 -8.164 -11.844 1 96.81 194 VAL A C 1
ATOM 1516 O O . VAL A 1 194 ? 9.492 -7.395 -11.266 1 96.81 194 VAL A O 1
ATOM 1519 N N . SER A 1 195 ? 7.801 -7.758 -12.688 1 95.75 195 SER A N 1
ATOM 1520 C CA . SER A 1 195 ? 7.543 -6.344 -12.945 1 95.75 195 SER A CA 1
ATOM 1521 C C . SER A 1 195 ? 6.16 -5.934 -12.445 1 95.75 195 SER A C 1
ATOM 1523 O O . SER A 1 195 ? 5.16 -6.562 -12.797 1 95.75 195 SER A O 1
ATOM 1525 N N . VAL A 1 196 ? 6.125 -4.902 -11.672 1 95.44 196 VAL A N 1
ATOM 1526 C CA . VAL A 1 196 ? 4.898 -4.434 -11.031 1 95.44 196 VAL A CA 1
ATOM 1527 C C . VAL A 1 196 ? 4.742 -2.932 -11.25 1 95.44 196 VAL A C 1
ATOM 1529 O O . VAL A 1 196 ? 5.688 -2.166 -11.039 1 95.44 196 VAL A O 1
ATOM 1532 N N . PRO A 1 197 ? 3.529 -2.479 -11.641 1 95.38 197 PRO A N 1
ATOM 1533 C CA . PRO A 1 197 ? 3.316 -1.042 -11.828 1 95.38 197 PRO A CA 1
ATOM 1534 C C . PRO A 1 197 ? 3.25 -0.273 -10.516 1 95.38 197 PRO A C 1
ATOM 1536 O O . PRO A 1 197 ? 2.719 -0.783 -9.523 1 95.38 197 PRO A O 1
ATOM 1539 N N . MET A 1 198 ? 3.727 0.94 -10.578 1 95.94 198 MET A N 1
ATOM 1540 C CA . MET A 1 198 ? 3.75 1.753 -9.367 1 95.94 198 MET A CA 1
ATOM 1541 C C . MET A 1 198 ? 2.605 2.76 -9.359 1 95.94 198 MET A C 1
ATOM 1543 O O . MET A 1 198 ? 2.395 3.463 -8.375 1 95.94 198 MET A O 1
ATOM 1547 N N . ALA A 1 199 ? 1.818 2.793 -10.328 1 93.25 199 ALA A N 1
ATOM 1548 C CA . ALA A 1 199 ? 0.835 3.848 -10.562 1 93.25 199 ALA A CA 1
ATOM 1549 C C . ALA A 1 199 ? -0.196 3.896 -9.438 1 93.25 199 ALA A C 1
ATOM 1551 O O . ALA A 1 199 ? -0.472 4.965 -8.883 1 93.25 199 ALA A O 1
ATOM 1552 N N . VAL A 1 200 ? -0.747 2.787 -9.031 1 91.69 200 VAL A N 1
ATOM 1553 C CA . VAL A 1 200 ? -1.866 2.748 -8.094 1 91.69 200 VAL A CA 1
ATOM 1554 C C . VAL A 1 200 ? -1.392 3.156 -6.699 1 91.69 200 VAL A C 1
ATOM 1556 O O . VAL A 1 200 ? -1.945 4.078 -6.094 1 91.69 200 VAL A O 1
ATOM 1559 N N . PRO A 1 201 ? -0.275 2.494 -6.223 1 93.69 201 PRO A N 1
ATOM 1560 C CA . PRO A 1 201 ? 0.196 2.934 -4.906 1 93.69 201 PRO A CA 1
ATOM 1561 C C . PRO A 1 201 ? 0.613 4.402 -4.891 1 93.69 201 PRO A C 1
ATOM 1563 O O . PRO A 1 201 ? 0.379 5.105 -3.902 1 93.69 201 PRO A O 1
ATOM 1566 N N . LEU A 1 202 ? 1.158 4.863 -5.938 1 94.75 202 LEU A N 1
ATOM 1567 C CA . LEU A 1 202 ? 1.55 6.266 -6.008 1 94.75 202 LEU A CA 1
ATOM 1568 C C . LEU A 1 202 ? 0.324 7.172 -6.043 1 94.75 202 LEU A C 1
ATOM 1570 O O . LEU A 1 202 ? 0.353 8.281 -5.504 1 94.75 202 LEU A O 1
ATOM 1574 N N . GLN A 1 203 ? -0.67 6.773 -6.699 1 93.88 203 GLN A N 1
ATOM 1575 C CA . GLN A 1 203 ? -1.911 7.539 -6.699 1 93.88 203 GLN A CA 1
ATOM 1576 C C . GLN A 1 203 ? -2.51 7.621 -5.301 1 93.88 203 GLN A C 1
ATOM 1578 O O . GLN A 1 203 ? -2.982 8.68 -4.883 1 93.88 203 GLN A O 1
ATOM 1583 N N . HIS A 1 204 ? -2.531 6.516 -4.57 1 93 204 HIS A N 1
ATOM 1584 C CA . HIS A 1 204 ? -2.98 6.523 -3.184 1 93 204 HIS A CA 1
ATOM 1585 C C . HIS A 1 204 ? -2.172 7.508 -2.346 1 93 204 HIS A C 1
ATOM 1587 O O . HIS A 1 204 ? -2.734 8.25 -1.541 1 93 204 HIS A O 1
ATOM 1593 N N . ALA A 1 205 ? -0.866 7.457 -2.6 1 94.62 205 ALA A N 1
ATOM 1594 C CA . ALA A 1 205 ? 0.017 8.383 -1.896 1 94.62 205 ALA A CA 1
ATOM 1595 C C . ALA A 1 205 ? -0.338 9.828 -2.219 1 94.62 205 ALA A C 1
ATOM 1597 O O . ALA A 1 205 ? -0.396 10.68 -1.323 1 94.62 205 ALA A O 1
ATOM 1598 N N . HIS A 1 206 ? -0.594 10.148 -3.42 1 95.56 206 HIS A N 1
ATOM 1599 C CA . HIS A 1 206 ? -0.944 11.492 -3.854 1 95.56 206 HIS A CA 1
ATOM 1600 C C . HIS A 1 206 ? -2.262 11.945 -3.232 1 95.56 206 HIS A C 1
ATOM 1602 O O . HIS A 1 206 ? -2.383 13.086 -2.785 1 95.56 206 HIS A O 1
ATOM 1608 N N . ASP A 1 207 ? -3.205 11.133 -3.252 1 94.19 207 ASP A N 1
ATOM 1609 C CA . ASP A 1 207 ? -4.508 11.461 -2.68 1 94.19 207 ASP A CA 1
ATOM 1610 C C . ASP A 1 207 ? -4.387 11.797 -1.195 1 94.19 207 ASP A C 1
ATOM 1612 O O . ASP A 1 207 ? -4.988 12.758 -0.719 1 94.19 207 ASP A O 1
ATOM 1616 N N . ALA A 1 208 ? -3.658 10.945 -0.521 1 93.38 208 ALA A N 1
ATOM 1617 C CA . ALA A 1 208 ? -3.42 11.211 0.896 1 93.38 208 ALA A CA 1
ATOM 1618 C C . ALA A 1 208 ? -2.688 12.531 1.089 1 93.38 208 ALA A C 1
ATOM 1620 O O . ALA A 1 208 ? -3.035 13.32 1.975 1 93.38 208 ALA A O 1
ATOM 1621 N N . PHE A 1 209 ? -1.675 12.719 0.267 1 95.75 209 PHE A N 1
ATOM 1622 C CA . PHE A 1 209 ? -0.907 13.961 0.299 1 95.75 209 PHE A CA 1
ATOM 1623 C C . PHE A 1 209 ? -1.822 15.172 0.137 1 95.75 209 PHE A C 1
ATOM 1625 O O . PHE A 1 209 ? -1.758 16.109 0.926 1 95.75 209 PHE A O 1
ATOM 1632 N N . VAL A 1 210 ? -2.676 15.195 -0.855 1 96.44 210 VAL A N 1
ATOM 1633 C CA . VAL A 1 210 ? -3.562 16.312 -1.161 1 96.44 210 VAL A CA 1
ATOM 1634 C C . VAL A 1 210 ? -4.531 16.531 -0.001 1 96.44 210 VAL A C 1
ATOM 1636 O O . VAL A 1 210 ? -4.77 17.672 0.403 1 96.44 210 VAL A O 1
ATOM 1639 N N . ALA A 1 211 ? -5.055 15.492 0.483 1 93.44 211 ALA A N 1
ATOM 1640 C CA . ALA A 1 211 ? -5.988 15.602 1.6 1 93.44 211 ALA A CA 1
ATOM 1641 C C . ALA A 1 211 ? -5.312 16.203 2.822 1 93.44 211 ALA A C 1
ATOM 1643 O O . ALA A 1 211 ? -5.875 17.094 3.473 1 93.44 211 ALA A O 1
ATOM 1644 N N . PHE A 1 212 ? -4.117 15.766 3.125 1 93.56 212 PHE A N 1
ATOM 1645 C CA . PHE A 1 212 ? -3.363 16.25 4.273 1 93.56 212 PHE A CA 1
ATOM 1646 C C . PHE A 1 212 ? -3.016 17.719 4.109 1 93.56 212 PHE A C 1
ATOM 1648 O O . PHE A 1 212 ? -3.178 18.516 5.043 1 93.56 212 PHE A O 1
ATOM 1655 N N . MET A 1 213 ? -2.574 18.047 2.971 1 95.5 213 MET A N 1
ATOM 1656 C CA . MET A 1 213 ? -2.189 19.438 2.715 1 95.5 213 MET A CA 1
ATOM 1657 C C . MET A 1 213 ? -3.406 20.344 2.758 1 95.5 213 MET A C 1
ATOM 1659 O O . MET A 1 213 ? -3.328 21.469 3.273 1 95.5 213 MET A O 1
ATOM 1663 N N . ALA A 1 214 ? -4.516 19.906 2.227 1 95.38 214 ALA A N 1
ATOM 1664 C CA . ALA A 1 214 ? -5.746 20.703 2.244 1 95.38 214 ALA A CA 1
ATOM 1665 C C . ALA A 1 214 ? -6.219 20.938 3.674 1 95.38 214 ALA A C 1
ATOM 1667 O O . ALA A 1 214 ? -6.645 22.047 4.016 1 95.38 214 ALA A O 1
ATOM 1668 N N . LEU A 1 215 ? -6.18 19.922 4.441 1 93.62 215 LEU A N 1
ATOM 1669 C CA . LEU A 1 215 ? -6.574 20.031 5.84 1 93.62 215 LEU A CA 1
ATOM 1670 C C . LEU A 1 215 ? -5.676 21.016 6.582 1 93.62 215 LEU A C 1
ATOM 1672 O O . LEU A 1 215 ? -6.16 21.859 7.324 1 93.62 215 LEU A O 1
ATOM 1676 N N . LEU A 1 216 ? -4.395 20.828 6.391 1 93.38 216 LEU A N 1
ATOM 1677 C CA . LEU A 1 216 ? -3.438 21.734 7.031 1 93.38 216 LEU A CA 1
ATOM 1678 C C . LEU A 1 216 ? -3.662 23.172 6.59 1 93.38 216 LEU A C 1
ATOM 1680 O O . LEU A 1 216 ? -3.701 24.078 7.418 1 93.38 216 LEU A O 1
ATOM 1684 N N . ALA A 1 217 ? -3.818 23.359 5.32 1 94.94 217 ALA A N 1
ATOM 1685 C CA . ALA A 1 217 ? -4.082 24.688 4.785 1 94.94 217 ALA A CA 1
ATOM 1686 C C . ALA A 1 217 ? -5.367 25.266 5.367 1 94.94 217 ALA A C 1
ATOM 1688 O O . ALA A 1 217 ? -5.422 26.453 5.723 1 94.94 217 ALA A O 1
ATOM 1689 N N . GLY A 1 218 ? -6.402 24.469 5.426 1 94.25 218 GLY A N 1
ATOM 1690 C CA . GLY A 1 218 ? -7.66 24.906 6.008 1 94.25 218 GLY A CA 1
ATOM 1691 C C . GLY A 1 218 ? -7.523 25.359 7.449 1 94.25 218 GLY A C 1
ATOM 1692 O O . GLY A 1 218 ? -8.055 26.406 7.828 1 94.25 218 GLY A O 1
ATOM 1693 N N . ILE A 1 219 ? -6.832 24.625 8.219 1 91.44 219 ILE A N 1
ATOM 1694 C CA . ILE A 1 219 ? -6.594 24.953 9.617 1 91.44 219 ILE A CA 1
ATOM 1695 C C . ILE A 1 219 ? -5.828 26.281 9.719 1 91.44 219 ILE A C 1
ATOM 1697 O O . ILE A 1 219 ? -6.137 27.125 10.555 1 91.44 219 ILE A O 1
ATOM 1701 N N . PHE A 1 220 ? -4.848 26.422 8.859 1 91.69 220 PHE A N 1
ATOM 1702 C CA . PHE A 1 220 ? -4.035 27.625 8.852 1 91.69 220 PHE A CA 1
ATOM 1703 C C . PHE A 1 220 ? -4.879 28.844 8.5 1 91.69 220 PHE A C 1
ATOM 1705 O O . PHE A 1 220 ? -4.754 29.891 9.125 1 91.69 220 PHE A O 1
ATOM 1712 N N . VAL A 1 221 ? -5.738 28.734 7.52 1 94.19 221 VAL A N 1
ATOM 1713 C CA . VAL A 1 221 ? -6.605 29.844 7.117 1 94.19 221 VAL A CA 1
ATOM 1714 C C . VAL A 1 221 ? -7.547 30.203 8.258 1 94.19 221 VAL A C 1
ATOM 1716 O O . VAL A 1 221 ? -7.746 31.391 8.555 1 94.19 221 VAL A O 1
ATOM 1719 N N . LEU A 1 222 ? -8.086 29.25 8.891 1 92.75 222 LEU A N 1
ATOM 1720 C CA . LEU A 1 222 ? -8.984 29.484 10.023 1 92.75 222 LEU A CA 1
ATOM 1721 C C . LEU A 1 222 ? -8.25 30.188 11.156 1 92.75 222 LEU A C 1
ATOM 1723 O O . LEU A 1 222 ? -8.766 31.156 11.727 1 92.75 222 LEU A O 1
ATOM 1727 N N . LEU A 1 223 ? -7.082 29.734 11.461 1 89.56 223 LEU A N 1
ATOM 1728 C CA . LEU A 1 223 ? -6.273 30.344 12.508 1 89.56 223 LEU A CA 1
ATOM 1729 C C . LEU A 1 223 ? -5.926 31.797 12.156 1 89.56 223 LEU A C 1
ATOM 1731 O O . LEU A 1 223 ? -5.98 32.688 13.016 1 89.56 223 LEU A O 1
ATOM 1735 N N . PHE A 1 224 ? -5.559 31.922 10.945 1 91.69 224 PHE A N 1
ATOM 1736 C CA . PHE A 1 224 ? -5.223 33.25 10.453 1 91.69 224 PHE A CA 1
ATOM 1737 C C . PHE A 1 224 ? -6.402 34.188 10.633 1 91.69 224 PHE A C 1
ATOM 1739 O O . PHE A 1 224 ? -6.242 35.312 11.148 1 91.69 224 PHE A O 1
ATOM 1746 N N . ALA A 1 225 ? -7.551 33.812 10.242 1 93.88 225 ALA A N 1
ATOM 1747 C CA . ALA A 1 225 ? -8.758 34.625 10.344 1 93.88 225 ALA A CA 1
ATOM 1748 C C . ALA A 1 225 ? -9.102 34.938 11.805 1 93.88 225 ALA A C 1
ATOM 1750 O O . ALA A 1 225 ? -9.398 36.062 12.172 1 93.88 225 ALA A O 1
ATOM 1751 N N . LEU A 1 226 ? -9.047 33.969 12.594 1 91.25 226 LEU A N 1
ATOM 1752 C CA . LEU A 1 226 ? -9.422 34.094 14 1 91.25 226 LEU A CA 1
ATOM 1753 C C . LEU A 1 226 ? -8.445 35 14.742 1 91.25 226 LEU A C 1
ATOM 1755 O O . LEU A 1 226 ? -8.852 35.844 15.539 1 91.25 226 LEU A O 1
ATOM 1759 N N . ILE A 1 227 ? -7.188 34.844 14.492 1 88 227 ILE A N 1
ATOM 1760 C CA . ILE A 1 227 ? -6.168 35.656 15.156 1 88 227 ILE A CA 1
ATOM 1761 C C . ILE A 1 227 ? -6.312 37.125 14.742 1 88 227 ILE A C 1
ATOM 1763 O O . ILE A 1 227 ? -6.203 38.031 15.578 1 88 227 ILE A O 1
ATOM 1767 N N . ASN A 1 228 ? -6.574 37.312 13.523 1 90.94 228 ASN A N 1
ATOM 1768 C CA . ASN A 1 228 ? -6.75 38.688 13.055 1 90.94 228 ASN A CA 1
ATOM 1769 C C . ASN A 1 228 ? -8.008 39.312 13.648 1 90.94 228 ASN A C 1
ATOM 1771 O O . ASN A 1 228 ? -8.008 40.5 13.977 1 90.94 228 ASN A O 1
ATOM 1775 N N . LEU A 1 229 ? -9.039 38.562 13.758 1 91.69 229 LEU A N 1
ATOM 1776 C CA . LEU A 1 229 ? -10.258 39.062 14.391 1 91.69 229 LEU A CA 1
ATOM 1777 C C . LEU A 1 229 ? -10 39.406 15.859 1 91.69 229 LEU A C 1
ATOM 1779 O O . LEU A 1 229 ? -10.422 40.469 16.328 1 91.69 229 LEU A O 1
ATOM 1783 N N . LEU A 1 230 ? -9.352 38.531 16.516 1 87.69 230 LEU A N 1
ATOM 1784 C CA . LEU A 1 230 ? -9.023 38.719 17.922 1 87.69 230 LEU A CA 1
ATOM 1785 C C . LEU A 1 230 ? -8.133 39.938 18.109 1 87.69 230 LEU A C 1
ATOM 1787 O O . LEU A 1 230 ? -8.375 40.781 18.984 1 87.69 230 LEU A O 1
ATOM 1791 N N . LEU A 1 231 ? -7.113 40.094 17.312 1 88.94 231 LEU A N 1
ATOM 1792 C CA . LEU A 1 231 ? -6.211 41.25 17.359 1 88.94 231 LEU A CA 1
ATOM 1793 C C . LEU A 1 231 ? -6.977 42.531 17.156 1 88.94 231 LEU A C 1
ATOM 1795 O O . LEU A 1 231 ? -6.742 43.531 17.875 1 88.94 231 LEU A O 1
ATOM 1799 N N . HIS A 1 232 ? -7.887 42.5 16.234 1 90.31 232 HIS A N 1
ATOM 1800 C CA . HIS A 1 232 ? -8.656 43.719 15.914 1 90.31 232 HIS A CA 1
ATOM 1801 C C . HIS A 1 232 ? -9.531 44.125 17.094 1 90.31 232 HIS A C 1
ATOM 1803 O O . HIS A 1 232 ? -9.547 45.281 17.484 1 90.31 232 HIS A O 1
ATOM 1809 N N . VAL A 1 233 ? -10.188 43.219 17.703 1 88.38 233 VAL A N 1
ATOM 1810 C CA . VAL A 1 233 ? -11.203 43.5 18.719 1 88.38 233 VAL A CA 1
ATOM 1811 C C . VAL A 1 233 ? -10.539 43.781 20.062 1 88.38 233 VAL A C 1
ATOM 1813 O O . VAL A 1 233 ? -10.977 44.625 20.812 1 88.38 233 VAL A O 1
ATOM 1816 N N . VAL A 1 234 ? -9.469 43.062 20.281 1 85 234 VAL A N 1
ATOM 1817 C CA . VAL A 1 234 ? -8.914 43.094 21.641 1 85 234 VAL A CA 1
ATOM 1818 C C . VAL A 1 234 ? -7.816 44.156 21.719 1 85 234 VAL A C 1
ATOM 1820 O O . VAL A 1 234 ? -7.637 44.781 22.75 1 85 234 VAL A O 1
ATOM 1823 N N . VAL A 1 235 ? -7.137 44.344 20.656 1 84.38 235 VAL A N 1
ATOM 1824 C CA . VAL A 1 235 ? -5.949 45.188 20.75 1 84.38 235 VAL A CA 1
ATOM 1825 C C . VAL A 1 235 ? -6.133 46.438 19.906 1 84.38 235 VAL A C 1
ATOM 1827 O O . VAL A 1 235 ? -6.188 47.562 20.422 1 84.38 235 VAL A O 1
ATOM 1830 N N . ILE A 1 236 ? -6.391 46.312 18.641 1 88 236 ILE A N 1
ATOM 1831 C CA . ILE A 1 236 ? -6.297 47.406 17.688 1 88 236 ILE A CA 1
ATOM 1832 C C . ILE A 1 236 ? -7.414 48.438 17.953 1 88 236 ILE A C 1
ATOM 1834 O O . ILE A 1 236 ? -7.156 49.625 18.094 1 88 236 ILE A O 1
ATOM 1838 N N . ARG A 1 237 ? -8.586 48 18.078 1 88.25 237 ARG A N 1
ATOM 1839 C CA . ARG A 1 237 ? -9.719 48.906 18.234 1 88.25 237 ARG A CA 1
ATOM 1840 C C . ARG A 1 237 ? -9.586 49.719 19.516 1 88.25 237 ARG A C 1
ATOM 1842 O O . ARG A 1 237 ? -9.656 50.938 19.469 1 88.25 237 ARG A O 1
ATOM 1849 N N . PRO A 1 238 ? -9.328 49.031 20.562 1 84.62 238 PRO A N 1
ATOM 1850 C CA . PRO A 1 238 ? -9.211 49.812 21.797 1 84.62 238 PRO A CA 1
ATOM 1851 C C . PRO A 1 238 ? -8.023 50.781 21.766 1 84.62 238 PRO A C 1
ATOM 1853 O O . PRO A 1 238 ? -8.141 51.906 22.219 1 84.62 238 PRO A O 1
ATOM 1856 N N . VAL A 1 239 ? -6.938 50.406 21.25 1 84.38 239 VAL A N 1
ATOM 1857 C CA . VAL A 1 239 ? -5.719 51.219 21.234 1 84.38 239 VAL A CA 1
ATOM 1858 C C . VAL A 1 239 ? -5.926 52.438 20.344 1 84.38 239 VAL A C 1
ATOM 1860 O O . VAL A 1 239 ? -5.539 53.562 20.719 1 84.38 239 VAL A O 1
ATOM 1863 N N . VAL A 1 240 ? -6.527 52.281 19.266 1 86.38 240 VAL A N 1
ATOM 1864 C CA . VAL A 1 240 ? -6.781 53.406 18.359 1 86.38 240 VAL A CA 1
ATOM 1865 C C . VAL A 1 240 ? -7.762 54.375 19 1 86.38 240 VAL A C 1
ATOM 1867 O O . VAL A 1 240 ? -7.574 55.594 18.906 1 86.38 240 VAL A O 1
ATOM 1870 N N . GLN A 1 241 ? -8.742 53.875 19.625 1 85.94 241 GLN A N 1
ATOM 1871 C CA . GLN A 1 241 ? -9.719 54.719 20.281 1 85.94 241 GLN A CA 1
ATOM 1872 C C . GLN A 1 241 ? -9.078 55.531 21.391 1 85.94 241 GLN A C 1
ATOM 1874 O O . GLN A 1 241 ? -9.344 56.75 21.516 1 85.94 241 GLN A O 1
ATOM 1879 N N . MET A 1 242 ? -8.25 54.969 22.141 1 82.94 242 MET A N 1
ATOM 1880 C CA . MET A 1 242 ? -7.562 55.656 23.219 1 82.94 242 MET A CA 1
ATOM 1881 C C . MET A 1 242 ? -6.613 56.719 22.672 1 82.94 242 MET A C 1
ATOM 1883 O O . MET A 1 242 ? -6.512 57.812 23.203 1 82.94 242 MET A O 1
ATOM 1887 N N . ALA A 1 243 ? -5.938 56.344 21.609 1 82.62 243 ALA A N 1
ATOM 1888 C CA . ALA A 1 243 ? -5.039 57.281 20.969 1 82.62 243 ALA A CA 1
ATOM 1889 C C . ALA A 1 243 ? -5.801 58.5 20.453 1 82.62 243 ALA A C 1
ATOM 1891 O O . ALA A 1 243 ? -5.336 59.625 20.578 1 82.62 243 ALA A O 1
ATOM 1892 N N . ASP A 1 244 ? -6.957 58.25 19.891 1 84.88 244 ASP A N 1
ATOM 1893 C CA . ASP A 1 244 ? -7.785 59.344 19.359 1 84.88 244 ASP A CA 1
ATOM 1894 C C . ASP A 1 244 ? -8.242 60.281 20.469 1 84.88 244 ASP A C 1
ATOM 1896 O O . ASP A 1 244 ? -8.195 61.5 20.328 1 84.88 244 ASP A O 1
ATOM 1900 N N . VAL A 1 245 ? -8.664 59.688 21.547 1 81.44 245 VAL A N 1
ATOM 1901 C CA . VAL A 1 245 ? -9.133 60.5 22.688 1 81.44 245 VAL A CA 1
ATOM 1902 C C . VAL A 1 245 ? -7.973 61.281 23.266 1 81.44 245 VAL A C 1
ATOM 1904 O O . VAL A 1 245 ? -8.125 62.5 23.562 1 81.44 245 VAL A O 1
ATOM 1907 N N . ALA A 1 246 ? -6.844 60.656 23.438 1 79.31 246 ALA A N 1
ATOM 1908 C CA . ALA A 1 246 ? -5.66 61.344 23.953 1 79.31 246 ALA A CA 1
ATOM 1909 C C . ALA A 1 246 ? -5.262 62.5 23.047 1 79.31 246 ALA A C 1
ATOM 1911 O O . ALA A 1 246 ? -4.883 63.594 23.531 1 79.31 246 ALA A O 1
ATOM 1912 N N . ASN A 1 247 ? -5.367 62.25 21.766 1 81.69 247 ASN A N 1
ATOM 1913 C CA . ASN A 1 247 ? -5.055 63.312 20.812 1 81.69 247 ASN A CA 1
ATOM 1914 C C . ASN A 1 247 ? -6.016 64.5 20.922 1 81.69 247 ASN A C 1
ATOM 1916 O O . ASN A 1 247 ? -5.594 65.625 20.922 1 81.69 247 ASN A O 1
ATOM 1920 N N . ASP A 1 248 ? -7.258 64.188 21.062 1 81.94 248 ASP A N 1
ATOM 1921 C CA . ASP A 1 248 ? -8.281 65.25 21.188 1 81.94 248 ASP A CA 1
ATOM 1922 C C . ASP A 1 248 ? -8.078 66.062 22.453 1 81.94 248 ASP A C 1
ATOM 1924 O O . ASP A 1 248 ? -8.172 67.312 22.406 1 81.94 248 ASP A O 1
ATOM 1928 N N . ILE A 1 249 ? -7.719 65.438 23.484 1 77.5 249 ILE A N 1
ATOM 1929 C CA . ILE A 1 249 ? -7.504 66.125 24.766 1 77.5 249 ILE A CA 1
ATOM 1930 C C . ILE A 1 249 ? -6.262 67 24.672 1 77.5 249 ILE A C 1
ATOM 1932 O O . ILE A 1 249 ? -6.262 68.125 25.156 1 77.5 249 ILE A O 1
ATOM 1936 N N . SER A 1 250 ? -5.285 66.5 24 1 76.31 250 SER A N 1
ATOM 1937 C CA . SER A 1 250 ? -4.043 67.25 23.859 1 76.31 250 SER A CA 1
ATOM 1938 C C . SER A 1 250 ? -4.254 68.5 23.016 1 76.31 250 SER A C 1
ATOM 1940 O O . SER A 1 250 ? -3.506 69.438 23.156 1 76.31 250 SER A O 1
ATOM 1942 N N . LEU A 1 251 ? -5.336 68.438 22.219 1 78.56 251 LEU A N 1
ATOM 1943 C CA . LEU A 1 251 ? -5.625 69.562 21.344 1 78.56 251 LEU A CA 1
ATOM 1944 C C . LEU A 1 251 ? -6.602 70.5 22 1 78.56 251 LEU A C 1
ATOM 1946 O O . LEU A 1 251 ? -7.027 71.5 21.375 1 78.56 251 LEU A O 1
ATOM 1950 N N . GLY A 1 252 ? -6.965 70.188 23.172 1 72.38 252 GLY A N 1
ATOM 1951 C CA . GLY A 1 252 ? -7.758 71.125 23.953 1 72.38 252 GLY A CA 1
ATOM 1952 C C . GLY A 1 252 ? -9.25 70.875 23.875 1 72.38 252 GLY A C 1
ATOM 1953 O O . GLY A 1 252 ? -10.062 71.688 24.328 1 72.38 252 GLY A O 1
ATOM 1954 N N . LYS A 1 253 ? -9.539 69.875 23.266 1 77.06 253 LYS A N 1
ATOM 1955 C CA . LYS A 1 253 ? -10.953 69.5 23.25 1 77.06 253 LYS A CA 1
ATOM 1956 C C . LYS A 1 253 ? -11.406 69 24.594 1 77.06 253 LYS A C 1
ATOM 1958 O O . LYS A 1 253 ? -10.852 68 25.109 1 77.06 253 LYS A O 1
ATOM 1963 N N . THR A 1 254 ? -12.211 69.625 25.25 1 67.75 254 THR A N 1
ATOM 1964 C CA . THR A 1 254 ? -12.594 69.312 26.609 1 67.75 254 THR A CA 1
ATOM 1965 C C . THR A 1 254 ? -13.836 68.375 26.625 1 67.75 254 THR A C 1
ATOM 1967 O O . THR A 1 254 ? -14.102 67.688 27.594 1 67.75 254 THR A O 1
ATOM 1970 N N . ASP A 1 255 ? -14.492 68.438 25.516 1 75.19 255 ASP A N 1
ATOM 1971 C CA . ASP A 1 255 ? -15.766 67.75 25.516 1 75.19 255 ASP A CA 1
ATOM 1972 C C . ASP A 1 255 ? -15.641 66.375 24.844 1 75.19 255 ASP A C 1
ATOM 1974 O O . ASP A 1 255 ? -16.344 66.062 23.875 1 75.19 255 ASP A O 1
ATOM 1978 N N . VAL A 1 256 ? -14.594 65.625 25.297 1 78.25 256 VAL A N 1
ATOM 1979 C CA . VAL A 1 256 ?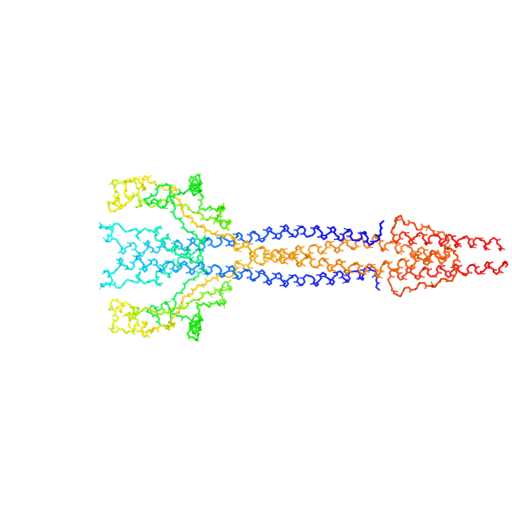 -14.445 64.312 24.703 1 78.25 256 VAL A CA 1
ATOM 1980 C C . VAL A 1 256 ? -14.898 63.25 25.703 1 78.25 256 VAL A C 1
ATOM 1982 O O . VAL A 1 256 ? -14.547 63.312 26.875 1 78.25 256 VAL A O 1
ATOM 1985 N N . PRO A 1 257 ? -15.789 62.375 25.188 1 78.12 257 PRO A N 1
ATOM 1986 C CA . PRO A 1 257 ? -16.25 61.344 26.109 1 78.12 257 PRO A CA 1
ATOM 1987 C C . PRO A 1 257 ? -15.109 60.438 26.594 1 78.12 257 PRO A C 1
ATOM 1989 O O . PRO A 1 257 ? -14.117 60.25 25.875 1 78.12 257 PRO A O 1
ATOM 1992 N N . TYR A 1 258 ? -15.234 60.094 27.922 1 78.06 258 TYR A N 1
ATOM 1993 C CA . TYR A 1 258 ? -14.273 59.156 28.5 1 78.06 258 TYR A CA 1
ATOM 1994 C C . TYR A 1 258 ? -14.328 57.812 27.781 1 78.06 258 TYR A C 1
ATOM 1996 O O . TYR A 1 258 ? -15.406 57.312 27.453 1 78.06 258 TYR A O 1
ATOM 2004 N N . TYR A 1 259 ? -13.195 57.375 27.344 1 76.5 259 TYR A N 1
ATOM 2005 C CA . TYR A 1 259 ? -13.109 56 26.844 1 76.5 259 TYR A CA 1
ATOM 2006 C C . TYR A 1 259 ? -12.898 55 27.984 1 76.5 259 TYR A C 1
ATOM 2008 O O . TYR A 1 259 ? -11.906 55.094 28.719 1 76.5 259 TYR A O 1
ATOM 2016 N N . THR A 1 260 ? -13.984 54.219 28.281 1 77.38 260 THR A N 1
ATOM 2017 C CA . THR A 1 260 ? -13.883 53.219 29.328 1 77.38 260 THR A CA 1
ATOM 2018 C C . THR A 1 260 ? -14.031 51.812 28.75 1 77.38 260 THR A C 1
ATOM 2020 O O . THR A 1 260 ? -15.062 51.5 28.141 1 77.38 260 THR A O 1
ATOM 2023 N N . ARG A 1 261 ? -12.852 51.188 28.766 1 77.25 261 ARG A N 1
ATOM 2024 C CA . ARG A 1 261 ? -12.922 49.781 28.344 1 77.25 261 ARG A CA 1
ATOM 2025 C C . ARG A 1 261 ? -13.172 48.875 29.547 1 77.25 261 ARG A C 1
ATOM 2027 O O . ARG A 1 261 ? -12.422 48.906 30.516 1 77.25 261 ARG A O 1
ATOM 2034 N N . SER A 1 262 ? -14.359 48.188 29.422 1 75.56 262 SER A N 1
ATOM 2035 C CA . SER A 1 262 ? -14.688 47.25 30.484 1 75.56 262 SER A CA 1
ATOM 2036 C C . SER A 1 262 ? -13.805 46 30.422 1 75.56 262 SER A C 1
ATOM 2038 O O . SER A 1 262 ? -13.375 45.594 29.328 1 75.56 262 SER A O 1
ATOM 2040 N N . GLY A 1 263 ? -13.141 45.719 31.547 1 77.12 263 GLY A N 1
ATOM 2041 C CA . GLY A 1 263 ? -12.344 44.5 31.609 1 77.12 263 GLY A CA 1
ATOM 2042 C C . GLY A 1 263 ? -11.25 44.562 32.656 1 77.12 263 GLY A C 1
ATOM 2043 O O . GLY A 1 263 ? -11.188 45.5 33.438 1 77.12 263 GLY A O 1
ATOM 2044 N N . LYS A 1 264 ? -10.578 43.5 32.75 1 81.5 264 LYS A N 1
ATOM 2045 C CA . LYS A 1 264 ? -9.523 43.406 33.75 1 81.5 264 LYS A CA 1
ATOM 2046 C C . LYS A 1 264 ? -8.164 43.156 33.094 1 81.5 264 LYS A C 1
ATOM 2048 O O . LYS A 1 264 ? -7.219 42.75 33.75 1 81.5 264 LYS A O 1
ATOM 2053 N N . ASP A 1 265 ? -8.109 43.344 31.734 1 85.69 265 ASP A N 1
ATOM 2054 C CA . ASP A 1 265 ? -6.84 43.062 31.078 1 85.69 265 ASP A CA 1
ATOM 2055 C C . ASP A 1 265 ? -5.961 44.312 31.016 1 85.69 265 ASP A C 1
ATOM 2057 O O . ASP A 1 265 ? -6.285 45.312 31.641 1 85.69 265 ASP A O 1
ATOM 2061 N N . GLU A 1 266 ? -4.789 44.125 30.359 1 86.12 266 GLU A N 1
ATOM 2062 C CA . GLU A 1 266 ? -3.809 45.188 30.312 1 86.12 266 GLU A CA 1
ATOM 2063 C C . GLU A 1 266 ? -4.363 46.406 29.594 1 86.12 266 GLU A C 1
ATOM 2065 O O . GLU A 1 266 ? -4.055 47.562 29.953 1 86.12 266 GLU A O 1
ATOM 2070 N N . ILE A 1 267 ? -5.199 46.125 28.594 1 83.38 267 ILE A N 1
ATOM 2071 C CA . ILE A 1 267 ? -5.773 47.219 27.828 1 83.38 267 ILE A CA 1
ATOM 2072 C C . ILE A 1 267 ? -6.785 47.969 28.703 1 83.38 267 ILE A C 1
ATOM 2074 O O . ILE A 1 267 ? -6.848 49.219 28.672 1 83.38 267 ILE A O 1
ATOM 2078 N N . ALA A 1 268 ? -7.547 47.281 29.469 1 84.06 268 ALA A N 1
ATOM 2079 C CA . ALA A 1 268 ? -8.477 47.875 30.406 1 84.06 268 ALA A CA 1
ATOM 2080 C C . ALA A 1 268 ? -7.738 48.688 31.469 1 84.06 268 ALA A C 1
ATOM 2082 O O . ALA A 1 268 ? -8.18 49.781 31.844 1 84.06 268 ALA A O 1
ATOM 2083 N N . SER A 1 269 ? -6.703 48.094 31.938 1 83.31 269 SER A N 1
ATOM 2084 C CA . SER A 1 269 ? -5.887 48.812 32.938 1 83.31 269 SER A CA 1
ATOM 2085 C C . SER A 1 269 ? -5.316 50.094 32.375 1 83.31 269 SER A C 1
ATOM 2087 O O . SER A 1 269 ? -5.305 51.125 33.062 1 83.31 269 SER A O 1
ATOM 2089 N N . LEU A 1 270 ? -4.867 50.031 31.172 1 81 270 LEU A N 1
ATOM 2090 C CA . LEU A 1 270 ? -4.359 51.25 30.5 1 81 270 LEU A CA 1
ATOM 2091 C C . LEU A 1 270 ? -5.457 52.281 30.375 1 81 270 LEU A C 1
ATOM 2093 O O . LEU A 1 270 ? -5.223 53.469 30.641 1 81 270 LEU A O 1
ATOM 2097 N N . SER A 1 271 ? -6.602 51.875 29.953 1 81.81 271 SER A N 1
ATOM 2098 C CA . SER A 1 271 ? -7.738 52.781 29.797 1 81.81 271 SER A CA 1
ATOM 2099 C C . SER A 1 271 ? -8.07 53.469 31.125 1 81.81 271 SER A C 1
ATOM 2101 O O . SER A 1 271 ? -8.336 54.656 31.141 1 81.81 271 SER A O 1
ATOM 2103 N N . ALA A 1 272 ? -8.031 52.719 32.219 1 83.62 272 ALA A N 1
ATOM 2104 C CA . ALA A 1 272 ? -8.336 53.281 33.562 1 83.62 272 ALA A CA 1
ATOM 2105 C C . ALA A 1 272 ? -7.285 54.312 33.969 1 83.62 272 ALA A C 1
ATOM 2107 O O . ALA A 1 272 ? -7.629 55.375 34.469 1 83.62 272 ALA A O 1
ATOM 2108 N N . SER A 1 273 ? -6.082 53.938 33.812 1 80.88 273 SER A N 1
ATOM 2109 C CA . SER A 1 273 ? -5 54.844 34.156 1 80.88 273 SER A CA 1
ATOM 2110 C C . SER A 1 273 ? -5.059 56.125 33.312 1 80.88 273 SER A C 1
ATOM 2112 O O . SER A 1 273 ? -4.824 57.219 33.812 1 80.88 273 SER A O 1
ATOM 2114 N N . PHE A 1 274 ? -5.383 55.938 32.094 1 81.06 274 PHE A N 1
ATOM 2115 C CA . PHE A 1 274 ? -5.535 57.031 31.172 1 81.06 274 PHE A CA 1
ATOM 2116 C C . PHE A 1 274 ? -6.66 57.969 31.625 1 81.06 274 PHE A C 1
ATOM 2118 O O . PHE A 1 274 ? -6.504 59.188 31.625 1 81.06 274 PHE A O 1
ATOM 2125 N N . ASN A 1 275 ? -7.742 57.406 31.984 1 81.75 275 ASN A N 1
ATOM 2126 C CA . ASN A 1 275 ? -8.883 58.219 32.438 1 81.75 275 ASN A CA 1
ATOM 2127 C C . ASN A 1 275 ? -8.578 58.938 33.719 1 81.75 275 ASN A C 1
ATOM 2129 O O . ASN A 1 275 ? -9.039 60.062 33.938 1 81.75 275 ASN A O 1
ATOM 2133 N N . ARG A 1 276 ? -7.891 58.344 34.594 1 80.94 276 ARG A N 1
ATOM 2134 C CA . ARG A 1 276 ? -7.473 59 35.844 1 80.94 276 ARG A CA 1
ATOM 2135 C C . ARG A 1 276 ? -6.582 60.188 35.531 1 80.94 276 ARG A C 1
ATOM 2137 O O . ARG A 1 276 ? -6.742 61.25 36.156 1 80.94 276 ARG A O 1
ATOM 2144 N N . MET A 1 277 ? -5.656 59.969 34.688 1 77.81 277 MET A N 1
ATOM 2145 C CA . MET A 1 277 ? -4.762 61.062 34.281 1 77.81 277 MET A CA 1
ATOM 2146 C C . MET A 1 277 ? -5.551 62.219 33.688 1 77.81 277 MET A C 1
ATOM 2148 O O . MET A 1 277 ? -5.273 63.375 34 1 77.81 277 MET A O 1
ATOM 2152 N N . ARG A 1 278 ? -6.488 61.875 32.875 1 79.88 278 ARG A N 1
ATOM 2153 C CA . ARG A 1 278 ? -7.328 62.906 32.25 1 79.88 278 ARG A CA 1
ATOM 2154 C C . ARG A 1 278 ? -8.102 63.688 33.312 1 79.88 278 ARG A C 1
ATOM 2156 O O . ARG A 1 278 ? -8.195 64.938 33.219 1 79.88 278 ARG A O 1
ATOM 2163 N N . ARG A 1 279 ? -8.633 63.094 34.281 1 81.75 279 ARG A N 1
ATOM 2164 C CA . ARG A 1 279 ? -9.391 63.75 35.344 1 81.75 279 ARG A CA 1
ATOM 2165 C C . ARG A 1 279 ? -8.5 64.688 36.125 1 81.75 279 ARG A C 1
ATOM 2167 O O . ARG A 1 279 ? -8.914 65.812 36.5 1 81.75 279 ARG A O 1
ATOM 2174 N N . SER A 1 280 ? -7.375 64.125 36.438 1 76.88 280 SER A N 1
ATOM 2175 C CA . SER A 1 280 ? -6.426 64.938 37.156 1 76.88 280 SER A CA 1
ATOM 2176 C C . SER A 1 280 ? -6.07 66.25 36.375 1 76.88 280 SER A C 1
ATOM 2178 O O . SER A 1 280 ? -5.984 67.312 36.938 1 76.88 280 SER A O 1
ATOM 2180 N N . LEU A 1 281 ? -5.988 66.062 35.125 1 76.31 281 LEU A N 1
ATOM 2181 C CA . LEU A 1 281 ? -5.684 67.188 34.25 1 76.31 281 LEU A CA 1
ATOM 2182 C C . LEU A 1 281 ? -6.848 68.188 34.219 1 76.31 281 LEU A C 1
ATOM 2184 O O . LEU A 1 281 ? -6.641 69.375 34.281 1 76.31 281 LEU A O 1
ATOM 2188 N N . GLU A 1 282 ? -7.961 67.625 34.094 1 78.38 282 GLU A N 1
ATOM 2189 C CA . GLU A 1 282 ? -9.156 68.5 34.031 1 78.38 282 GLU A CA 1
ATOM 2190 C C . GLU A 1 282 ? -9.32 69.25 35.344 1 78.38 282 GLU A C 1
ATOM 2192 O O . GLU A 1 282 ? -9.68 70.438 35.312 1 78.38 282 GLU A O 1
ATOM 2197 N N . THR A 1 283 ? -9.055 68.688 36.406 1 78.06 283 THR A N 1
ATOM 2198 C CA . THR A 1 283 ? -9.148 69.312 37.719 1 78.06 283 THR A CA 1
ATOM 2199 C C . THR A 1 283 ? -8.094 70.438 37.844 1 78.06 283 THR A C 1
ATOM 2201 O O . THR A 1 283 ? -8.391 71.5 38.312 1 78.06 283 THR A O 1
ATOM 2204 N N . ALA A 1 284 ? -6.957 70.188 37.375 1 73.5 284 ALA A N 1
ATOM 2205 C CA . ALA A 1 284 ? -5.883 71.188 37.406 1 73.5 284 ALA A CA 1
ATOM 2206 C C . ALA A 1 284 ? -6.211 72.375 36.562 1 73.5 284 ALA A C 1
ATOM 2208 O O . ALA A 1 284 ? -5.984 73.5 36.969 1 73.5 284 ALA A O 1
ATOM 2209 N N . LEU A 1 285 ? -6.812 72.188 35.469 1 74.75 285 LEU A N 1
ATOM 2210 C CA . LEU A 1 285 ? -7.156 73.25 34.562 1 74.75 285 LEU A CA 1
ATOM 2211 C C . LEU A 1 285 ? -8.32 74.062 35.094 1 74.75 285 LEU A C 1
ATOM 2213 O O . LEU A 1 285 ? -8.344 75.312 34.906 1 74.75 285 LEU A O 1
ATOM 2217 N N . LYS A 1 286 ? -9.117 73.375 35.688 1 76.81 286 LYS A N 1
ATOM 2218 C CA . LYS A 1 286 ? -10.234 74.125 36.312 1 76.81 286 LYS A CA 1
ATOM 2219 C C . LYS A 1 286 ? -9.766 75.062 37.438 1 76.81 286 LYS A C 1
ATOM 2221 O O . LYS A 1 286 ? -10.25 76.188 37.562 1 76.81 286 LYS A O 1
ATOM 2226 N N . MET A 1 287 ? -8.852 74.688 38.125 1 75.5 287 MET A N 1
ATOM 2227 C CA . MET A 1 287 ? -8.297 75.5 39.219 1 75.5 287 MET A CA 1
ATOM 2228 C C . MET A 1 287 ? -7.559 76.688 38.656 1 75.5 287 MET A C 1
ATOM 2230 O O . MET A 1 287 ? -7.605 77.75 39.25 1 75.5 287 MET A O 1
ATOM 2234 N N . LEU A 1 288 ? -7.059 76.562 37.531 1 70.81 288 LEU A N 1
ATOM 2235 C CA . LEU A 1 288 ? -6.371 77.625 36.844 1 70.81 288 LEU A CA 1
ATOM 2236 C C . LEU A 1 288 ? -7.367 78.625 36.281 1 70.81 288 LEU A C 1
ATOM 2238 O O . LEU A 1 288 ? -7.121 79.875 36.281 1 70.81 288 LEU A O 1
ATOM 2242 N N . GLY A 1 289 ? -8.352 78.125 35.688 1 65.94 289 GLY A N 1
ATOM 2243 C CA . GLY A 1 289 ? -9.375 79 35.125 1 65.94 289 GLY A CA 1
ATOM 2244 C C . GLY A 1 289 ? -10.102 79.812 36.219 1 65.94 289 GLY A C 1
ATOM 2245 O O . GLY A 1 289 ? -10.57 80.938 35.969 1 65.94 289 GLY A O 1
ATOM 2246 N N . GLU A 1 290 ? -10.289 79.312 37.375 1 62.69 290 GLU A N 1
ATOM 2247 C CA . GLU A 1 290 ? -10.93 80.062 38.469 1 62.69 290 GLU A CA 1
ATOM 2248 C C . GLU A 1 290 ? -9.984 81.062 39.062 1 62.69 290 GLU A C 1
ATOM 2250 O O . GLU A 1 290 ? -10.43 82.062 39.625 1 62.69 290 GLU A O 1
ATOM 2255 N N . THR A 1 291 ? -8.75 80.938 39.031 1 54.41 291 THR A N 1
ATOM 2256 C CA . THR A 1 291 ? -7.836 81.938 39.562 1 54.41 291 THR A CA 1
ATOM 2257 C C . THR A 1 291 ? -7.648 83.062 38.562 1 54.41 291 THR A C 1
ATOM 2259 O O . THR A 1 291 ? -7.23 84.188 38.969 1 54.41 291 THR A O 1
ATOM 2262 N N . ASN A 1 292 ? -7.938 83 37.344 1 46.41 292 ASN A N 1
ATOM 2263 C CA . ASN A 1 292 ? -7.926 84.188 36.5 1 46.41 292 ASN A CA 1
ATOM 2264 C C . ASN A 1 292 ? -9.328 84.75 36.344 1 46.41 292 ASN A C 1
ATOM 2266 O O . ASN A 1 292 ? -10.289 84 36.125 1 46.41 292 ASN A O 1
ATOM 2270 N N . MET B 1 1 ? -9.273 38.938 32.75 1 72.69 1 MET B N 1
ATOM 2271 C CA . MET B 1 1 ? -8.32 38.094 32.031 1 72.69 1 MET B CA 1
ATOM 2272 C C . MET B 1 1 ? -7.363 38.969 31.203 1 72.69 1 MET B C 1
ATOM 2274 O O . MET B 1 1 ? -7.777 39.938 30.578 1 72.69 1 MET B O 1
ATOM 2278 N N . GLY B 1 2 ? -6.051 38.594 31.312 1 82 2 GLY B N 1
ATOM 2279 C CA . GLY B 1 2 ? -5.035 39.312 30.578 1 82 2 GLY B CA 1
ATOM 2280 C C . GLY B 1 2 ? -5.102 39.094 29.078 1 82 2 GLY B C 1
ATOM 2281 O O . GLY B 1 2 ? -5.781 38.188 28.609 1 82 2 GLY B O 1
ATOM 2282 N N . VAL B 1 3 ? -4.656 40.031 28.328 1 85.12 3 VAL B N 1
ATOM 2283 C CA . VAL B 1 3 ? -4.598 39.969 26.875 1 85.12 3 VAL B CA 1
ATOM 2284 C C . VAL B 1 3 ? -3.932 38.656 26.453 1 85.12 3 VAL B C 1
ATOM 2286 O O . VAL B 1 3 ? -4.41 37.969 25.547 1 85.12 3 VAL B O 1
ATOM 2289 N N . ARG B 1 4 ? -2.955 38.219 27.141 1 87.25 4 ARG B N 1
ATOM 2290 C CA . ARG B 1 4 ? -2.23 36.969 26.859 1 87.25 4 ARG B CA 1
ATOM 2291 C C . ARG B 1 4 ? -3.141 35.75 27 1 87.25 4 ARG B C 1
ATOM 2293 O O . ARG B 1 4 ? -3.088 34.844 26.188 1 87.25 4 ARG B O 1
ATOM 2300 N N . LEU B 1 5 ? -3.896 35.719 28.031 1 87.88 5 LEU B N 1
ATOM 2301 C CA . LEU B 1 5 ? -4.785 34.594 28.281 1 87.88 5 LEU B CA 1
ATOM 2302 C C . LEU B 1 5 ? -5.867 34.5 27.203 1 87.88 5 LEU B C 1
ATOM 2304 O O . LEU B 1 5 ? -6.234 33.375 26.797 1 87.88 5 LEU B O 1
ATOM 2308 N N . LYS B 1 6 ? -6.387 35.594 26.797 1 85.5 6 LYS B N 1
ATOM 2309 C CA . LYS B 1 6 ? -7.402 35.594 25.75 1 85.5 6 LYS B CA 1
ATOM 2310 C C . LYS B 1 6 ? -6.855 35 24.453 1 85.5 6 LYS B C 1
ATOM 2312 O O . LYS B 1 6 ? -7.496 34.125 23.844 1 85.5 6 LYS B O 1
ATOM 2317 N N . PHE B 1 7 ? -5.652 35.469 24.094 1 87.94 7 PHE B N 1
ATOM 2318 C CA . PHE B 1 7 ? -5.031 34.969 22.875 1 87.94 7 PHE B CA 1
ATOM 2319 C C . PHE B 1 7 ? -4.684 33.5 23.016 1 87.94 7 PHE B C 1
ATOM 2321 O O . PHE B 1 7 ? -4.922 32.688 22.109 1 87.94 7 PHE B O 1
ATOM 2328 N N . ASN B 1 8 ? -4.168 33.094 24.156 1 90.81 8 ASN B N 1
ATOM 2329 C CA . ASN B 1 8 ? -3.758 31.703 24.359 1 90.81 8 ASN B CA 1
ATOM 2330 C C . ASN B 1 8 ? -4.957 30.75 24.375 1 90.81 8 ASN B C 1
ATOM 2332 O O . ASN B 1 8 ? -4.859 29.609 23.938 1 90.81 8 ASN B O 1
ATOM 2336 N N . MET B 1 9 ? -6.066 31.203 24.875 1 90.56 9 MET B N 1
ATOM 2337 C CA . MET B 1 9 ? -7.277 30.391 24.875 1 90.56 9 MET B CA 1
ATOM 2338 C C . MET B 1 9 ? -7.742 30.109 23.438 1 90.56 9 MET B C 1
ATOM 2340 O O . MET B 1 9 ? -8.125 28.984 23.109 1 90.56 9 MET B O 1
ATOM 2344 N N . VAL B 1 10 ? -7.703 31.125 22.609 1 85.94 10 VAL B N 1
ATOM 2345 C CA . VAL B 1 10 ? -8.109 30.969 21.219 1 85.94 10 VAL B CA 1
ATOM 2346 C C . VAL B 1 10 ? -7.117 30.062 20.484 1 85.94 10 VAL B C 1
ATOM 2348 O O . VAL B 1 10 ? -7.52 29.141 19.766 1 85.94 10 VAL B O 1
ATOM 2351 N N . LEU B 1 11 ? -5.844 30.312 20.719 1 89.56 11 LEU B N 1
ATOM 2352 C CA . LEU B 1 11 ? -4.809 29.516 20.078 1 89.56 11 LEU B CA 1
ATOM 2353 C C . LEU B 1 11 ? -4.922 28.047 20.469 1 89.56 11 LEU B C 1
ATOM 2355 O O . LEU B 1 11 ? -4.906 27.172 19.609 1 89.56 11 LEU B O 1
ATOM 2359 N N . LEU B 1 12 ? -5.082 27.812 21.766 1 93.25 12 LEU B N 1
ATOM 2360 C CA . LEU B 1 12 ? -5.145 26.453 22.266 1 93.25 12 LEU B CA 1
ATOM 2361 C C . LEU B 1 12 ? -6.398 25.75 21.766 1 93.25 12 LEU B C 1
ATOM 2363 O O . LEU B 1 12 ? -6.363 24.547 21.469 1 93.25 12 LEU B O 1
ATOM 2367 N N . SER B 1 13 ? -7.496 26.484 21.688 1 91.75 13 SER B N 1
ATOM 2368 C CA . SER B 1 13 ? -8.734 25.906 21.188 1 91.75 13 SER B CA 1
ATOM 2369 C C . SER B 1 13 ? -8.609 25.5 19.734 1 91.75 13 SER B C 1
ATOM 2371 O O . SER B 1 13 ? -9.008 24.391 19.344 1 91.75 13 SER B O 1
ATOM 2373 N N . VAL B 1 14 ? -8.055 26.312 18.891 1 87.88 14 VAL B N 1
ATOM 2374 C CA . VAL B 1 14 ? -7.883 26.031 17.469 1 87.88 14 VAL B CA 1
ATOM 2375 C C . VAL B 1 14 ? -6.871 24.906 17.281 1 87.88 14 VAL B C 1
ATOM 2377 O O . VAL B 1 14 ? -7.047 24.031 16.422 1 87.88 14 VAL B O 1
ATOM 2380 N N . PHE B 1 15 ? -5.844 24.969 18.109 1 90.69 15 PHE B N 1
ATOM 2381 C CA . PHE B 1 15 ? -4.828 23.922 18.047 1 90.69 15 PHE B CA 1
ATOM 2382 C C . PHE B 1 15 ? -5.422 22.562 18.391 1 90.69 15 PHE B C 1
ATOM 2384 O O . PHE B 1 15 ? -5.223 21.594 17.672 1 90.69 15 PHE B O 1
ATOM 2391 N N . CYS B 1 16 ? -6.164 22.516 19.5 1 94.19 16 CYS B N 1
ATOM 2392 C CA . CYS B 1 16 ? -6.77 21.266 19.938 1 94.19 16 CYS B CA 1
ATOM 2393 C C . CYS B 1 16 ? -7.793 20.766 18.922 1 94.19 16 CYS B C 1
ATOM 2395 O O . CYS B 1 16 ? -7.793 19.594 18.547 1 94.19 16 CYS B O 1
ATOM 2397 N N . GLY B 1 17 ? -8.672 21.672 18.469 1 93.12 17 GLY B N 1
ATOM 2398 C CA . GLY B 1 17 ? -9.633 21.312 17.438 1 93.12 17 GLY B CA 1
ATOM 2399 C C . GLY B 1 17 ? -8.984 20.859 16.141 1 93.12 17 GLY B C 1
ATOM 2400 O O . GLY B 1 17 ? -9.414 19.875 15.531 1 93.12 17 GLY B O 1
ATOM 2401 N N . GLY B 1 18 ? -7.953 21.594 15.672 1 90.94 18 GLY B N 1
ATOM 2402 C CA . GLY B 1 18 ? -7.219 21.234 14.477 1 90.94 18 GLY B CA 1
ATOM 2403 C C . GLY B 1 18 ? -6.527 19.891 14.578 1 90.94 18 GLY B C 1
ATOM 2404 O O . GLY B 1 18 ? -6.559 19.094 13.633 1 90.94 18 GLY B O 1
ATOM 2405 N N . LEU B 1 19 ? -5.941 19.641 15.727 1 94.25 19 LEU B N 1
ATOM 2406 C CA . LEU B 1 19 ? -5.262 18.375 15.938 1 94.25 19 LEU B CA 1
ATOM 2407 C C . LEU B 1 19 ? -6.258 17.219 15.922 1 94.25 19 LEU B C 1
ATOM 2409 O O . LEU B 1 19 ? -5.996 16.172 15.312 1 94.25 19 LEU B O 1
ATOM 2413 N N . LEU B 1 20 ? -7.391 17.422 16.578 1 95.69 20 LEU B N 1
ATOM 2414 C CA . LEU B 1 20 ? -8.398 16.359 16.641 1 95.69 20 LEU B CA 1
ATOM 2415 C C . LEU B 1 20 ? -8.977 16.078 15.258 1 95.69 20 LEU B C 1
ATOM 2417 O O . LEU B 1 20 ? -9.141 14.93 14.867 1 95.69 20 LEU B O 1
ATOM 2421 N N . LEU B 1 21 ? -9.281 17.156 14.531 1 93.62 21 LEU B N 1
ATOM 2422 C CA . LEU B 1 21 ? -9.82 17 13.188 1 93.62 21 LEU B CA 1
ATOM 2423 C C . LEU B 1 21 ? -8.805 16.328 12.273 1 93.62 21 LEU B C 1
ATOM 2425 O O . LEU B 1 21 ? -9.156 15.422 11.5 1 93.62 21 LEU B O 1
ATOM 2429 N N . SER B 1 22 ? -7.602 16.75 12.383 1 93.88 22 SER B N 1
ATOM 2430 C CA . SER B 1 22 ? -6.547 16.172 11.555 1 93.88 22 SER B CA 1
ATOM 2431 C C . SER B 1 22 ? -6.324 14.703 11.891 1 93.88 22 SER B C 1
ATOM 2433 O O . SER B 1 22 ? -6.109 13.883 10.992 1 93.88 22 SER B O 1
ATOM 2435 N N . ALA B 1 23 ? -6.336 14.414 13.125 1 96.06 23 ALA B N 1
ATOM 2436 C CA . ALA B 1 23 ? -6.16 13.031 13.555 1 96.06 23 ALA B CA 1
ATOM 2437 C C . ALA B 1 23 ? -7.262 12.141 12.984 1 96.06 23 ALA B C 1
ATOM 2439 O O . ALA B 1 23 ? -6.988 11.055 12.469 1 96.06 23 ALA B O 1
ATOM 2440 N N . TYR B 1 24 ? -8.438 12.602 13.055 1 95.94 24 TYR B N 1
ATOM 2441 C CA . TYR B 1 24 ? -9.578 11.82 12.578 1 95.94 24 TYR B CA 1
ATOM 2442 C C . TYR B 1 24 ? -9.5 11.602 11.07 1 95.94 24 TYR B C 1
ATOM 2444 O O . TYR B 1 24 ? -9.609 10.469 10.594 1 95.94 24 TYR B O 1
ATOM 2452 N N . VAL B 1 25 ? -9.305 12.633 10.352 1 93.81 25 VAL B N 1
ATOM 2453 C CA . VAL B 1 25 ? -9.312 12.578 8.898 1 93.81 25 VAL B CA 1
ATOM 2454 C C . VAL B 1 25 ? -8.109 11.773 8.406 1 93.81 25 VAL B C 1
ATOM 2456 O O . VAL B 1 25 ? -8.242 10.93 7.52 1 93.81 25 VAL B O 1
ATOM 2459 N N . SER B 1 26 ? -6.977 12.031 8.984 1 94.06 26 SER B N 1
ATOM 2460 C CA . SER B 1 26 ? -5.766 11.336 8.562 1 94.06 26 SER B CA 1
ATOM 2461 C C . SER B 1 26 ? -5.875 9.836 8.82 1 94.06 26 SER B C 1
ATOM 2463 O O . SER B 1 26 ? -5.516 9.023 7.957 1 94.06 26 SER B O 1
ATOM 2465 N N . ARG B 1 27 ? -6.383 9.516 9.969 1 95.56 27 ARG B N 1
ATOM 2466 C CA . ARG B 1 27 ? -6.539 8.102 10.281 1 95.56 27 ARG B CA 1
ATOM 2467 C C . ARG B 1 27 ? -7.48 7.422 9.289 1 95.56 27 ARG B C 1
ATOM 2469 O O . ARG B 1 27 ? -7.188 6.332 8.797 1 95.56 27 ARG B O 1
ATOM 2476 N N . ALA B 1 28 ? -8.57 8.055 9.023 1 95.38 28 ALA B N 1
ATOM 2477 C CA . ALA B 1 28 ? -9.562 7.496 8.109 1 95.38 28 ALA B CA 1
ATOM 2478 C C . ALA B 1 28 ? -8.961 7.27 6.723 1 95.38 28 ALA B C 1
ATOM 2480 O O . ALA B 1 28 ? -9.133 6.199 6.137 1 95.38 28 ALA B O 1
ATOM 2481 N N . ILE B 1 29 ? -8.227 8.188 6.242 1 93.94 29 ILE B N 1
ATOM 2482 C CA . ILE B 1 29 ? -7.668 8.125 4.895 1 93.94 29 ILE B CA 1
ATOM 2483 C C . ILE B 1 29 ? -6.57 7.062 4.844 1 93.94 29 ILE B C 1
ATOM 2485 O O . ILE B 1 29 ? -6.551 6.227 3.939 1 93.94 29 ILE B O 1
ATOM 2489 N N . LEU B 1 30 ? -5.676 7.094 5.805 1 95.06 30 LEU B N 1
ATOM 2490 C CA . LEU B 1 30 ? -4.531 6.191 5.805 1 95.06 30 LEU B CA 1
ATOM 2491 C C . LEU B 1 30 ? -4.977 4.746 6.004 1 95.06 30 LEU B C 1
ATOM 2493 O O . LEU B 1 30 ? -4.445 3.836 5.367 1 95.06 30 LEU B O 1
ATOM 2497 N N . GLU B 1 31 ? -5.949 4.539 6.832 1 95.44 31 GLU B N 1
ATOM 2498 C CA . GLU B 1 31 ? -6.457 3.188 7.043 1 95.44 31 GLU B CA 1
ATOM 2499 C C . GLU B 1 31 ? -7.211 2.682 5.816 1 95.44 31 GLU B C 1
ATOM 2501 O O . GLU B 1 31 ? -7.125 1.499 5.473 1 95.44 31 GLU B O 1
ATOM 2506 N N . HIS B 1 32 ? -7.961 3.572 5.262 1 95.31 32 HIS B N 1
ATOM 2507 C CA . HIS B 1 32 ? -8.641 3.205 4.023 1 95.31 32 HIS B CA 1
ATOM 2508 C C . HIS B 1 32 ? -7.641 2.793 2.949 1 95.31 32 HIS B C 1
ATOM 2510 O O . HIS B 1 32 ? -7.82 1.771 2.283 1 95.31 32 HIS B O 1
ATOM 2516 N N . ASN B 1 33 ? -6.605 3.57 2.764 1 94.38 33 ASN B N 1
ATOM 2517 C CA . ASN B 1 33 ? -5.57 3.25 1.787 1 94.38 33 ASN B CA 1
ATOM 2518 C C . ASN B 1 33 ? -4.891 1.92 2.107 1 94.38 33 ASN B C 1
ATOM 2520 O O . ASN B 1 33 ? -4.605 1.132 1.204 1 94.38 33 ASN B O 1
ATOM 2524 N N . ALA B 1 34 ? -4.645 1.707 3.346 1 95.56 34 ALA B N 1
ATOM 2525 C CA . ALA B 1 34 ? -4.039 0.448 3.77 1 95.56 34 ALA B CA 1
ATOM 2526 C C . ALA B 1 34 ? -4.922 -0.74 3.395 1 95.56 34 ALA B C 1
ATOM 2528 O O . ALA B 1 34 ? -4.426 -1.756 2.9 1 95.56 34 ALA B O 1
ATOM 2529 N N . ARG B 1 35 ? -6.176 -0.621 3.617 1 96.5 35 ARG B N 1
ATOM 2530 C CA . ARG B 1 35 ? -7.113 -1.686 3.271 1 96.5 35 ARG B CA 1
ATOM 2531 C C . ARG B 1 35 ? -7.113 -1.949 1.77 1 96.5 35 ARG B C 1
ATOM 2533 O O . ARG B 1 35 ? -7.133 -3.104 1.337 1 96.5 35 ARG B O 1
ATOM 2540 N N . GLU B 1 36 ? -7.07 -0.932 1.028 1 96 36 GLU B N 1
ATOM 2541 C CA . GLU B 1 36 ? -7.035 -1.083 -0.423 1 96 36 GLU B CA 1
ATOM 2542 C C . GLU B 1 36 ? -5.758 -1.78 -0.876 1 96 36 GLU B C 1
ATOM 2544 O O . GLU B 1 36 ? -5.773 -2.564 -1.827 1 96 36 GLU B O 1
ATOM 2549 N N . ASP B 1 37 ? -4.746 -1.486 -0.225 1 95 37 ASP B N 1
ATOM 2550 C CA . ASP B 1 37 ? -3.488 -2.166 -0.521 1 95 37 ASP B CA 1
ATOM 2551 C C . ASP B 1 37 ? -3.604 -3.668 -0.274 1 95 37 ASP B C 1
ATOM 2553 O O . ASP B 1 37 ? -3.113 -4.473 -1.069 1 95 37 ASP B O 1
ATOM 2557 N N . VAL B 1 38 ? -4.227 -4.004 0.773 1 96.38 38 VAL B N 1
ATOM 2558 C CA . VAL B 1 38 ? -4.395 -5.414 1.122 1 96.38 38 VAL B CA 1
ATOM 2559 C C . VAL B 1 38 ? -5.281 -6.102 0.087 1 96.38 38 VAL B C 1
ATOM 2561 O O . VAL B 1 38 ? -5.02 -7.238 -0.307 1 96.38 38 VAL B O 1
ATOM 2564 N N . ILE B 1 39 ? -6.281 -5.434 -0.335 1 96.69 39 ILE B N 1
ATOM 2565 C CA . ILE B 1 39 ? -7.148 -5.98 -1.373 1 96.69 39 ILE B CA 1
ATOM 2566 C C . ILE B 1 39 ? -6.344 -6.215 -2.648 1 96.69 39 ILE B C 1
ATOM 2568 O O . ILE B 1 39 ? -6.523 -7.23 -3.326 1 96.69 39 ILE B O 1
ATOM 2572 N N . GLY B 1 40 ? -5.461 -5.262 -2.941 1 93.88 40 GLY B N 1
ATOM 2573 C CA . GLY B 1 40 ? -4.578 -5.449 -4.082 1 93.88 40 GLY B CA 1
ATOM 2574 C C . GLY B 1 40 ? -3.709 -6.688 -3.969 1 93.88 40 GLY B C 1
ATOM 2575 O O . GLY B 1 40 ? -3.572 -7.449 -4.93 1 93.88 40 GLY B O 1
ATOM 2576 N N . ASN B 1 41 ? -3.166 -6.887 -2.816 1 94.44 41 ASN B N 1
ATOM 2577 C CA . ASN B 1 41 ? -2.396 -8.094 -2.547 1 94.44 41 ASN B CA 1
ATOM 2578 C C . ASN B 1 41 ? -3.23 -9.352 -2.775 1 94.44 41 ASN B C 1
ATOM 2580 O O . ASN B 1 41 ? -2.764 -10.305 -3.4 1 94.44 41 ASN B O 1
ATOM 2584 N N . ALA B 1 42 ? -4.406 -9.312 -2.256 1 96.25 42 ALA B N 1
ATOM 2585 C CA . ALA B 1 42 ? -5.301 -10.461 -2.379 1 96.25 42 ALA B CA 1
ATOM 2586 C C . ALA B 1 42 ? -5.625 -10.742 -3.842 1 96.25 42 ALA B C 1
ATOM 2588 O O . ALA B 1 42 ? -5.691 -11.906 -4.258 1 96.25 42 ALA B O 1
ATOM 2589 N N . ARG B 1 43 ? -5.805 -9.758 -4.578 1 94.88 43 ARG B N 1
ATOM 2590 C CA . ARG B 1 43 ? -6.117 -9.914 -5.996 1 94.88 43 ARG B CA 1
ATOM 2591 C C . ARG B 1 43 ? -4.953 -10.547 -6.75 1 94.88 43 ARG B C 1
ATOM 2593 O O . ARG B 1 43 ? -5.152 -11.406 -7.609 1 94.88 43 ARG B O 1
ATOM 2600 N N . ILE B 1 44 ? -3.779 -10.117 -6.445 1 93.44 44 ILE B N 1
ATOM 2601 C CA . ILE B 1 44 ? -2.592 -10.695 -7.07 1 93.44 44 ILE B CA 1
ATOM 2602 C C . ILE B 1 44 ? -2.52 -12.188 -6.762 1 93.44 44 ILE B C 1
ATOM 2604 O O . ILE B 1 44 ? -2.295 -13 -7.656 1 93.44 44 ILE B O 1
ATOM 2608 N N . MET B 1 45 ? -2.75 -12.523 -5.57 1 94.19 45 MET B N 1
ATOM 2609 C CA . MET B 1 45 ? -2.693 -13.922 -5.16 1 94.19 45 MET B CA 1
ATOM 2610 C C . MET B 1 45 ? -3.789 -14.734 -5.848 1 94.19 45 MET B C 1
ATOM 2612 O O . MET B 1 45 ? -3.553 -15.867 -6.273 1 94.19 45 MET B O 1
ATOM 2616 N N . LEU B 1 46 ? -4.961 -14.156 -5.895 1 94.56 46 LEU B N 1
ATOM 2617 C CA . LEU B 1 46 ? -6.059 -14.844 -6.559 1 94.56 46 LEU B CA 1
ATOM 2618 C C . LEU B 1 46 ? -5.734 -15.102 -8.031 1 94.56 46 LEU B C 1
ATOM 2620 O O . LEU B 1 46 ? -6.004 -16.188 -8.555 1 94.56 46 LEU B O 1
ATOM 2624 N N . GLU B 1 47 ? -5.195 -14.156 -8.656 1 94.06 47 GLU B N 1
ATOM 2625 C CA . GLU B 1 47 ? -4.84 -14.312 -10.062 1 94.06 47 GLU B CA 1
ATOM 2626 C C . GLU B 1 47 ? -3.719 -15.328 -10.242 1 94.06 47 GLU B C 1
ATOM 2628 O O . GLU B 1 47 ? -3.682 -16.047 -11.242 1 94.06 47 GLU B O 1
ATOM 2633 N N . ALA B 1 48 ? -2.818 -15.32 -9.297 1 93.94 48 ALA B N 1
ATOM 2634 C CA . ALA B 1 48 ? -1.777 -16.344 -9.328 1 93.94 48 ALA B CA 1
ATOM 2635 C C . ALA B 1 48 ? -2.381 -17.75 -9.25 1 93.94 48 ALA B C 1
ATOM 2637 O O . ALA B 1 48 ? -2.012 -18.625 -10.023 1 93.94 48 ALA B O 1
ATOM 2638 N N . ALA B 1 49 ? -3.289 -17.906 -8.359 1 95.06 49 ALA B N 1
ATOM 2639 C CA . ALA B 1 49 ? -3.967 -19.203 -8.227 1 95.06 49 ALA B CA 1
ATOM 2640 C C . ALA B 1 49 ? -4.719 -19.562 -9.508 1 95.06 49 ALA B C 1
ATOM 2642 O O . ALA B 1 49 ? -4.66 -20.703 -9.969 1 95.06 49 ALA B O 1
ATOM 2643 N N . ARG B 1 50 ? -5.363 -18.625 -10.055 1 93.81 50 ARG B N 1
ATOM 2644 C CA . ARG B 1 50 ? -6.09 -18.844 -11.305 1 93.81 50 ARG B CA 1
ATOM 2645 C C . ARG B 1 50 ? -5.141 -19.203 -12.438 1 93.81 50 ARG B C 1
ATOM 2647 O O . ARG B 1 50 ? -5.484 -20.016 -13.297 1 93.81 50 ARG B O 1
ATOM 2654 N N . GLY B 1 51 ? -4.008 -18.562 -12.414 1 94.44 51 GLY B N 1
ATOM 2655 C CA . GLY B 1 51 ? -3.008 -18.891 -13.414 1 94.44 51 GLY B CA 1
ATOM 2656 C C . GLY B 1 51 ? -2.553 -20.344 -13.359 1 94.44 51 GLY B C 1
ATOM 2657 O O . GLY B 1 51 ? -2.477 -21.016 -14.383 1 94.44 51 GLY B O 1
ATOM 2658 N N . ALA B 1 52 ? -2.326 -20.797 -12.188 1 95 52 ALA B N 1
ATOM 2659 C CA . ALA B 1 52 ? -1.932 -22.188 -12.008 1 95 52 ALA B CA 1
ATOM 2660 C C . ALA B 1 52 ? -3.049 -23.141 -12.438 1 95 52 ALA B C 1
ATOM 2662 O O . ALA B 1 52 ? -2.795 -24.156 -13.078 1 95 52 ALA B O 1
ATOM 2663 N N . ALA B 1 53 ? -4.234 -22.781 -12.078 1 94.88 53 ALA B N 1
ATOM 2664 C CA . ALA B 1 53 ? -5.387 -23.594 -12.453 1 94.88 53 ALA B CA 1
ATOM 2665 C C . ALA B 1 53 ? -5.547 -23.672 -13.969 1 94.88 53 ALA B C 1
ATOM 2667 O O . ALA B 1 53 ? -5.715 -24.75 -14.531 1 94.88 53 ALA B O 1
ATOM 2668 N N . ASN B 1 54 ? -5.496 -22.578 -14.578 1 94.19 54 ASN B N 1
ATOM 2669 C CA . ASN B 1 54 ? -5.664 -22.5 -16.031 1 94.19 54 ASN B CA 1
ATOM 2670 C C . ASN B 1 54 ? -4.551 -23.25 -16.75 1 94.19 54 ASN B C 1
ATOM 2672 O O . ASN B 1 54 ? -4.809 -23.969 -17.734 1 94.19 54 ASN B O 1
ATOM 2676 N N . TYR B 1 55 ? -3.332 -23.109 -16.266 1 95.94 55 TYR B N 1
ATOM 2677 C CA . TYR B 1 55 ? -2.199 -23.844 -16.828 1 95.94 55 TYR B CA 1
ATOM 2678 C C . TYR B 1 55 ? -2.422 -25.344 -16.75 1 95.94 55 TYR B C 1
ATOM 2680 O O . TYR B 1 55 ? -2.139 -26.078 -17.703 1 95.94 55 TYR B O 1
ATOM 2688 N N . THR B 1 56 ? -2.938 -25.781 -15.695 1 96.56 56 THR B N 1
ATOM 2689 C CA . THR B 1 56 ? -3.193 -27.203 -15.484 1 96.56 56 THR B CA 1
ATOM 2690 C C . THR B 1 56 ? -4.242 -27.703 -16.469 1 96.56 56 THR B C 1
ATOM 2692 O O . THR B 1 56 ? -4.059 -28.75 -17.094 1 96.56 56 THR B O 1
ATOM 2695 N N . VAL B 1 57 ? -5.289 -26.953 -16.641 1 94.62 57 VAL B N 1
ATOM 2696 C CA . VAL B 1 57 ? -6.379 -27.359 -17.516 1 94.62 57 VAL B CA 1
ATOM 2697 C C . VAL B 1 57 ? -5.898 -27.375 -18.969 1 94.62 57 VAL B C 1
ATOM 2699 O O . VAL B 1 57 ? -6.16 -28.312 -19.719 1 94.62 57 VAL B O 1
ATOM 2702 N N . GLN B 1 58 ? -5.113 -26.438 -19.344 1 95.31 58 GLN B N 1
ATOM 2703 C CA . GLN B 1 58 ? -4.785 -26.234 -20.75 1 95.31 58 GLN B CA 1
ATOM 2704 C C . 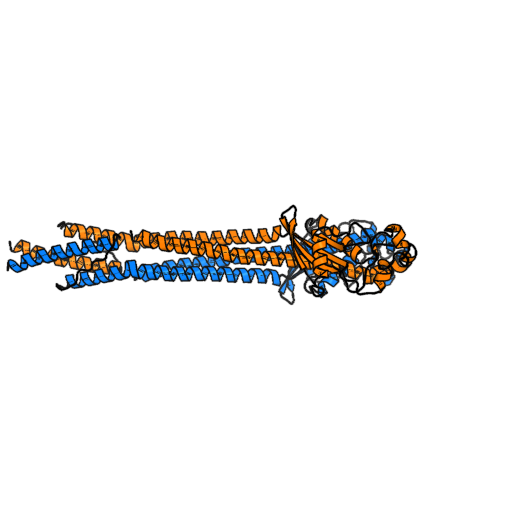GLN B 1 58 ? -3.617 -27.109 -21.172 1 95.31 58 GLN B C 1
ATOM 2706 O O . GLN B 1 58 ? -3.57 -27.578 -22.312 1 95.31 58 GLN B O 1
ATOM 2711 N N . GLU B 1 59 ? -2.762 -27.375 -20.203 1 96.94 59 GLU B N 1
ATOM 2712 C CA . GLU B 1 59 ? -1.535 -28 -20.688 1 96.94 59 GLU B CA 1
ATOM 2713 C C . GLU B 1 59 ? -1.265 -29.312 -19.953 1 96.94 59 GLU B C 1
ATOM 2715 O O . GLU B 1 59 ? -0.825 -30.281 -20.562 1 96.94 59 GLU B O 1
ATOM 2720 N N . ILE B 1 60 ? -1.531 -29.375 -18.688 1 97.88 60 ILE B N 1
ATOM 2721 C CA . ILE B 1 60 ? -1.102 -30.516 -17.891 1 97.88 60 ILE B CA 1
ATOM 2722 C C . ILE B 1 60 ? -2.129 -31.641 -18.016 1 97.88 60 ILE B C 1
ATOM 2724 O O . ILE B 1 60 ? -1.77 -32.812 -18.266 1 97.88 60 ILE B O 1
ATOM 2728 N N . GLN B 1 61 ? -3.375 -31.297 -17.875 1 96.56 61 GLN B N 1
ATOM 2729 C CA . GLN B 1 61 ? -4.457 -32.281 -17.891 1 96.56 61 GLN B CA 1
ATOM 2730 C C . GLN B 1 61 ? -4.414 -33.156 -19.141 1 96.56 61 GLN B C 1
ATOM 2732 O O . GLN B 1 61 ? -4.473 -34.375 -19.062 1 96.56 61 GLN B O 1
ATOM 2737 N N . PRO B 1 62 ? -4.211 -32.594 -20.359 1 97 62 PRO B N 1
ATOM 2738 C CA . PRO B 1 62 ? -4.156 -33.406 -21.562 1 97 62 PRO B CA 1
ATOM 2739 C C . PRO B 1 62 ? -2.973 -34.375 -21.562 1 97 62 PRO B C 1
ATOM 2741 O O . PRO B 1 62 ? -3.082 -35.5 -22.062 1 97 62 PRO B O 1
ATOM 2744 N N . LEU B 1 63 ? -1.914 -34.062 -20.922 1 97.5 63 LEU B N 1
ATOM 2745 C CA . LEU B 1 63 ? -0.716 -34.906 -20.891 1 97.5 63 LEU B CA 1
ATOM 2746 C C . LEU B 1 63 ? -0.9 -36.094 -19.953 1 97.5 63 LEU B C 1
ATOM 2748 O O . LEU B 1 63 ? -0.217 -37.094 -20.078 1 97.5 63 LEU B O 1
ATOM 2752 N N . LEU B 1 64 ? -1.873 -35.938 -19.047 1 96.94 64 LEU B N 1
ATOM 2753 C CA . LEU B 1 64 ? -2.066 -36.969 -18.047 1 96.94 64 LEU B CA 1
ATOM 2754 C C . LEU B 1 64 ? -3.258 -37.875 -18.391 1 96.94 64 LEU B C 1
ATOM 2756 O O . LEU B 1 64 ? -3.555 -38.812 -17.688 1 96.94 64 LEU B O 1
ATOM 2760 N N . ALA B 1 65 ? -3.896 -37.625 -19.484 1 94.75 65 ALA B N 1
ATOM 2761 C CA . ALA B 1 65 ? -5.168 -38.25 -19.844 1 94.75 65 ALA B CA 1
ATOM 2762 C C . ALA B 1 65 ? -5.039 -39.75 -19.906 1 94.75 65 ALA B C 1
ATOM 2764 O O . ALA B 1 65 ? -5.875 -40.5 -19.359 1 94.75 65 ALA B O 1
ATOM 2765 N N . SER B 1 66 ? -3.994 -40.25 -20.516 1 94 66 SER B N 1
ATOM 2766 C CA . SER B 1 66 ? -3.814 -41.688 -20.656 1 94 66 SER B CA 1
ATOM 2767 C C . SER B 1 66 ? -3.561 -42.344 -19.297 1 94 66 SER B C 1
ATOM 2769 O O . SER B 1 66 ? -4.094 -43.438 -19.016 1 94 66 SER B O 1
ATOM 2771 N N . GLN B 1 67 ? -2.734 -41.75 -18.5 1 95.38 67 GLN B N 1
ATOM 2772 C CA . GLN B 1 67 ? -2.439 -42.281 -17.188 1 95.38 67 GLN B CA 1
ATOM 2773 C C . GLN B 1 67 ? -3.688 -42.281 -16.297 1 95.38 67 GLN B C 1
ATOM 2775 O O . GLN B 1 67 ? -3.871 -43.219 -15.492 1 95.38 67 GLN B O 1
ATOM 2780 N N . MET B 1 68 ? -4.539 -41.375 -16.516 1 93.81 68 MET B N 1
ATOM 2781 C CA . MET B 1 68 ? -5.73 -41.219 -15.695 1 93.81 68 MET B CA 1
ATOM 2782 C C . MET B 1 68 ? -6.719 -42.344 -15.922 1 93.81 68 MET B C 1
ATOM 2784 O O . MET B 1 68 ? -7.594 -42.594 -15.086 1 93.81 68 MET B O 1
ATOM 2788 N N . GLN B 1 69 ? -6.566 -43.062 -17.016 1 91.56 69 GLN B N 1
ATOM 2789 C CA . GLN B 1 69 ? -7.418 -44.219 -17.281 1 91.56 69 GLN B CA 1
ATOM 2790 C C . GLN B 1 69 ? -7.09 -45.375 -16.328 1 91.56 69 GLN B C 1
ATOM 2792 O O . GLN B 1 69 ? -7.953 -46.188 -16.031 1 91.56 69 GLN B O 1
ATOM 2797 N N . GLN B 1 70 ? -5.902 -45.312 -15.797 1 93.62 70 GLN B N 1
ATOM 2798 C CA . GLN B 1 70 ? -5.453 -46.406 -14.945 1 93.62 70 GLN B CA 1
ATOM 2799 C C . GLN B 1 70 ? -5.398 -46 -13.484 1 93.62 70 GLN B C 1
ATOM 2801 O O . GLN B 1 70 ? -5.684 -46.781 -12.586 1 93.62 70 GLN B O 1
ATOM 2806 N N . LEU B 1 71 ? -5.023 -44.75 -13.297 1 94.06 71 LEU B N 1
ATOM 2807 C CA . LEU B 1 71 ? -4.859 -44.219 -11.953 1 94.06 71 LEU B CA 1
ATOM 2808 C C . LEU B 1 71 ? -5.246 -42.75 -11.906 1 94.06 71 LEU B C 1
ATOM 2810 O O . LEU B 1 71 ? -4.75 -41.938 -12.703 1 94.06 71 LEU B O 1
ATOM 2814 N N . PHE B 1 72 ? -6.074 -42.5 -10.898 1 93.94 72 PHE B N 1
ATOM 2815 C CA . PHE B 1 72 ? -6.469 -41.094 -10.773 1 93.94 72 PHE B CA 1
ATOM 2816 C C . PHE B 1 72 ? -5.312 -40.25 -10.25 1 93.94 72 PHE B C 1
ATOM 2818 O O . PHE B 1 72 ? -4.727 -40.562 -9.211 1 93.94 72 PHE B O 1
ATOM 2825 N N . LEU B 1 73 ? -4.992 -39.188 -10.969 1 95.81 73 LEU B N 1
ATOM 2826 C CA . LEU B 1 73 ? -3.938 -38.25 -10.578 1 95.81 73 LEU B CA 1
ATOM 2827 C C . LEU B 1 73 ? -4.523 -36.906 -10.164 1 95.81 73 LEU B C 1
ATOM 2829 O O . LEU B 1 73 ? -5.008 -36.156 -11.008 1 95.81 73 LEU B O 1
ATOM 2833 N N . PRO B 1 74 ? -4.438 -36.531 -8.891 1 94.44 74 PRO B N 1
ATOM 2834 C CA . PRO B 1 74 ? -4.977 -35.25 -8.445 1 94.44 74 PRO B CA 1
ATOM 2835 C C . PRO B 1 74 ? -4.367 -34.062 -9.195 1 94.44 74 PRO B C 1
ATOM 2837 O O . PRO B 1 74 ? -4.992 -33.031 -9.305 1 94.44 74 PRO B O 1
ATOM 2840 N N . GLN B 1 75 ? -3.182 -34.281 -9.781 1 96.69 75 GLN B N 1
ATOM 2841 C CA . GLN B 1 75 ? -2.455 -33.25 -10.523 1 96.69 75 GLN B CA 1
ATOM 2842 C C . GLN B 1 75 ? -3.209 -32.844 -11.781 1 96.69 75 GLN B C 1
ATOM 2844 O O . GLN B 1 75 ? -2.873 -31.844 -12.414 1 96.69 75 GLN B O 1
ATOM 2849 N N . SER B 1 76 ? -4.242 -33.625 -12.148 1 95.19 76 SER B N 1
ATOM 2850 C CA . SER B 1 76 ? -5.074 -33.281 -13.289 1 95.19 76 SER B CA 1
ATOM 2851 C C . SER B 1 76 ? -6.184 -32.312 -12.891 1 95.19 76 SER B C 1
ATOM 2853 O O . SER B 1 76 ? -6.887 -31.766 -13.742 1 95.19 76 SER B O 1
ATOM 2855 N N . VAL B 1 77 ? -6.34 -32.094 -11.633 1 92.94 77 VAL B N 1
ATOM 2856 C CA . VAL B 1 77 ? -7.402 -31.25 -11.109 1 92.94 77 VAL B CA 1
ATOM 2857 C C . VAL B 1 77 ? -6.887 -29.828 -10.93 1 92.94 77 VAL B C 1
ATOM 2859 O O . VAL B 1 77 ? -5.914 -29.594 -10.211 1 92.94 77 VAL B O 1
ATOM 2862 N N . SER B 1 78 ? -7.562 -28.875 -11.539 1 93.81 78 SER B N 1
ATOM 2863 C CA . SER B 1 78 ? -7.113 -27.484 -11.578 1 93.81 78 SER B CA 1
ATOM 2864 C C . SER B 1 78 ? -7.023 -26.906 -10.172 1 93.81 78 SER B C 1
ATOM 2866 O O . SER B 1 78 ? -6.035 -26.25 -9.828 1 93.81 78 SER B O 1
ATOM 2868 N N . PHE B 1 79 ? -7.988 -27.156 -9.305 1 92.5 79 PHE B N 1
ATOM 2869 C CA . PHE B 1 79 ? -7.992 -26.578 -7.969 1 92.5 79 PHE B CA 1
ATOM 2870 C C . PHE B 1 79 ? -6.887 -27.172 -7.109 1 92.5 79 PHE B C 1
ATOM 2872 O O . PHE B 1 79 ? -6.32 -26.5 -6.25 1 92.5 79 PHE B O 1
ATOM 2879 N N . TYR B 1 80 ? -6.582 -28.438 -7.34 1 94.12 80 TYR B N 1
ATOM 2880 C CA . TYR B 1 80 ? -5.457 -29.047 -6.652 1 94.12 80 TYR B CA 1
ATOM 2881 C C . TYR B 1 80 ? -4.148 -28.359 -7.004 1 94.12 80 TYR B C 1
ATOM 2883 O O . TYR B 1 80 ? -3.352 -28.031 -6.117 1 94.12 80 TYR B O 1
ATOM 2891 N N . ALA B 1 81 ? -3.996 -28.156 -8.297 1 95.75 81 ALA B N 1
ATOM 2892 C CA . ALA B 1 81 ? -2.779 -27.5 -8.766 1 95.75 81 ALA B CA 1
ATOM 2893 C C . ALA B 1 81 ? -2.65 -26.094 -8.188 1 95.75 81 ALA B C 1
ATOM 2895 O O . ALA B 1 81 ? -1.563 -25.672 -7.777 1 95.75 81 ALA B O 1
ATOM 2896 N N . ALA B 1 82 ? -3.762 -25.375 -8.164 1 95.31 82 ALA B N 1
ATOM 2897 C CA . ALA B 1 82 ? -3.764 -24.016 -7.602 1 95.31 82 ALA B CA 1
ATOM 2898 C C . ALA B 1 82 ? -3.359 -24.047 -6.133 1 95.31 82 ALA B C 1
ATOM 2900 O O . ALA B 1 82 ? -2.506 -23.266 -5.703 1 95.31 82 ALA B O 1
ATOM 2901 N N . THR B 1 83 ? -3.879 -24.922 -5.414 1 94.56 83 THR B N 1
ATOM 2902 C CA . THR B 1 83 ? -3.594 -25.031 -3.988 1 94.56 83 THR B CA 1
ATOM 2903 C C . THR B 1 83 ? -2.139 -25.438 -3.76 1 94.56 83 THR B C 1
ATOM 2905 O O . THR B 1 83 ? -1.438 -24.812 -2.957 1 94.56 83 THR B O 1
ATOM 2908 N N . GLN B 1 84 ? -1.699 -26.453 -4.512 1 93.81 84 GLN B N 1
ATOM 2909 C CA . GLN B 1 84 ? -0.34 -26.969 -4.336 1 93.81 84 GLN B CA 1
ATOM 2910 C C . GLN B 1 84 ? 0.69 -25.891 -4.707 1 93.81 84 GLN B C 1
ATOM 2912 O O . GLN B 1 84 ? 1.707 -25.75 -4.027 1 93.81 84 GLN B O 1
ATOM 2917 N N . SER B 1 85 ? 0.379 -25.172 -5.785 1 93.56 85 SER B N 1
ATOM 2918 C CA . SER B 1 85 ? 1.312 -24.156 -6.262 1 93.56 85 SER B CA 1
ATOM 2919 C C . SER B 1 85 ? 1.384 -22.984 -5.301 1 93.56 85 SER B C 1
ATOM 2921 O O . SER B 1 85 ? 2.447 -22.375 -5.125 1 93.56 85 SER B O 1
ATOM 2923 N N . THR B 1 86 ? 0.283 -22.656 -4.656 1 90.56 86 THR B N 1
ATOM 2924 C CA . THR B 1 86 ? 0.251 -21.453 -3.818 1 90.56 86 THR B CA 1
ATOM 2925 C C . THR B 1 86 ? 0.704 -21.781 -2.398 1 90.56 86 THR B C 1
ATOM 2927 O O . THR B 1 86 ? 1.07 -20.875 -1.639 1 90.56 86 THR B O 1
ATOM 2930 N N . GLN B 1 87 ? 0.676 -23 -2.045 1 86.75 87 GLN B N 1
ATOM 2931 C CA . GLN B 1 87 ? 1.041 -23.406 -0.691 1 86.75 87 GLN B CA 1
ATOM 2932 C C . GLN B 1 87 ? 2.492 -23.047 -0.383 1 86.75 87 GLN B C 1
ATOM 2934 O O . GLN B 1 87 ? 2.832 -22.75 0.763 1 86.75 87 GLN B O 1
ATOM 2939 N N . VAL B 1 88 ? 3.229 -23.016 -1.391 1 81.94 88 VAL B N 1
ATOM 2940 C CA . VAL B 1 88 ? 4.648 -22.734 -1.191 1 81.94 88 VAL B CA 1
ATOM 2941 C C . VAL B 1 88 ? 4.852 -21.266 -0.831 1 81.94 88 VAL B C 1
ATOM 2943 O O . VAL B 1 88 ? 5.844 -20.906 -0.19 1 81.94 88 VAL B O 1
ATOM 2946 N N . ILE B 1 89 ? 3.914 -20.422 -1.209 1 81.44 89 ILE B N 1
ATOM 2947 C CA . ILE B 1 89 ? 3.973 -19 -0.863 1 81.44 89 ILE B CA 1
ATOM 2948 C C . ILE B 1 89 ? 4.051 -18.844 0.654 1 81.44 89 ILE B C 1
ATOM 2950 O O . ILE B 1 89 ? 4.766 -17.984 1.159 1 81.44 89 ILE B O 1
ATOM 2954 N N . GLY B 1 90 ? 3.408 -19.734 1.388 1 78.31 90 GLY B N 1
ATOM 2955 C CA . GLY B 1 90 ? 3.334 -19.688 2.84 1 78.31 90 GLY B CA 1
ATOM 2956 C C . GLY B 1 90 ? 4.676 -19.922 3.512 1 78.31 90 GLY B C 1
ATOM 2957 O O . GLY B 1 90 ? 4.852 -19.594 4.688 1 78.31 90 GLY B O 1
ATOM 2958 N N . LYS B 1 91 ? 5.582 -20.406 2.799 1 80.88 91 LYS B N 1
ATOM 2959 C CA . LYS B 1 91 ? 6.902 -20.641 3.379 1 80.88 91 LYS B CA 1
ATOM 2960 C C . LYS B 1 91 ? 7.625 -19.328 3.646 1 80.88 91 LYS B C 1
ATOM 2962 O O . LYS B 1 91 ? 8.242 -19.156 4.699 1 80.88 91 LYS B O 1
ATOM 2967 N N . ASN B 1 92 ? 7.469 -18.422 2.756 1 83.94 92 ASN B N 1
ATOM 2968 C CA . ASN B 1 92 ? 8.148 -17.141 2.916 1 83.94 92 ASN B CA 1
ATOM 2969 C C . ASN B 1 92 ? 7.176 -16.031 3.305 1 83.94 92 ASN B C 1
ATOM 2971 O O . ASN B 1 92 ? 7.59 -14.992 3.814 1 83.94 92 ASN B O 1
ATOM 2975 N N . LEU B 1 93 ? 5.91 -16.375 3.043 1 87.69 93 LEU B N 1
ATOM 2976 C CA . LEU B 1 93 ? 4.836 -15.461 3.422 1 87.69 93 LEU B CA 1
ATOM 2977 C C . LEU B 1 93 ? 3.746 -16.203 4.191 1 87.69 93 LEU B C 1
ATOM 2979 O O . LEU B 1 93 ? 2.633 -16.375 3.689 1 87.69 93 LEU B O 1
ATOM 2983 N N . PRO B 1 94 ? 4 -16.547 5.375 1 80.81 94 PRO B N 1
ATOM 2984 C CA . PRO B 1 94 ? 3.166 -17.516 6.098 1 80.81 94 PRO B CA 1
ATOM 2985 C C . PRO B 1 94 ? 1.723 -17.047 6.258 1 80.81 94 PRO B C 1
ATOM 2987 O O . PRO B 1 94 ? 0.811 -17.859 6.375 1 80.81 94 PRO B O 1
ATOM 2990 N N . GLU B 1 95 ? 1.388 -15.805 6.332 1 86.19 95 GLU B N 1
ATOM 2991 C CA . GLU B 1 95 ? 0.007 -15.398 6.578 1 86.19 95 GLU B CA 1
ATOM 2992 C C . GLU B 1 95 ? -0.753 -15.203 5.27 1 86.19 95 GLU B C 1
ATOM 2994 O O . GLU B 1 95 ? -1.958 -14.938 5.277 1 86.19 95 GLU B O 1
ATOM 2999 N N . TYR B 1 96 ? -0.088 -15.461 4.246 1 92.56 96 TYR B N 1
ATOM 3000 C CA . TYR B 1 96 ? -0.735 -15.469 2.939 1 92.56 96 TYR B CA 1
ATOM 3001 C C . TYR B 1 96 ? -1.182 -16.875 2.564 1 92.56 96 TYR B C 1
ATOM 3003 O O . TYR B 1 96 ? -0.354 -17.781 2.414 1 92.56 96 TYR B O 1
ATOM 3011 N N . THR B 1 97 ? -2.48 -17.047 2.412 1 93.25 97 THR B N 1
ATOM 3012 C CA . THR B 1 97 ? -2.955 -18.391 2.113 1 93.25 97 THR B CA 1
ATOM 3013 C C . THR B 1 97 ? -4.004 -18.359 1.008 1 93.25 97 THR B C 1
ATOM 3015 O O . THR B 1 97 ? -4.688 -17.359 0.817 1 93.25 97 THR B O 1
ATOM 3018 N N . TYR B 1 98 ? -4.047 -19.391 0.265 1 95.69 98 TYR B N 1
ATOM 3019 C CA . TYR B 1 98 ? -5.109 -19.703 -0.682 1 95.69 98 TYR B CA 1
ATOM 3020 C C . TYR B 1 98 ? -5.754 -21.047 -0.345 1 95.69 98 TYR B C 1
ATOM 3022 O O . TYR B 1 98 ? -5.059 -22.031 -0.109 1 95.69 98 TYR B O 1
ATOM 3030 N N . ARG B 1 99 ? -7.078 -21.047 -0.349 1 95.06 99 ARG B N 1
ATOM 3031 C CA . ARG B 1 99 ? -7.828 -22.281 -0.141 1 95.06 99 ARG B CA 1
ATOM 3032 C C . ARG B 1 99 ? -9.008 -22.375 -1.104 1 95.06 99 ARG B C 1
ATOM 3034 O O . ARG B 1 99 ? -9.711 -21.391 -1.332 1 95.06 99 ARG B O 1
ATOM 3041 N N . ALA B 1 100 ? -9.125 -23.5 -1.707 1 96.5 100 ALA B N 1
ATOM 3042 C CA . ALA B 1 100 ? -10.375 -23.875 -2.375 1 96.5 100 ALA B CA 1
ATOM 3043 C C . ALA B 1 100 ? -11.18 -24.859 -1.528 1 96.5 100 ALA B C 1
ATOM 3045 O O . ALA B 1 100 ? -10.781 -26.016 -1.355 1 96.5 100 ALA B O 1
ATOM 3046 N N . VAL B 1 101 ? -12.305 -24.344 -1.04 1 97.56 101 VAL B N 1
ATOM 3047 C CA . VAL B 1 101 ? -13.039 -25.156 -0.078 1 97.56 101 VAL B CA 1
ATOM 3048 C C . VAL B 1 101 ? -14.453 -25.422 -0.601 1 97.56 101 VAL B C 1
ATOM 3050 O O . VAL B 1 101 ? -14.953 -24.688 -1.455 1 97.56 101 VAL B O 1
ATOM 3053 N N . ALA B 1 102 ? -15.008 -26.516 -0.146 1 96.94 102 ALA B N 1
ATOM 3054 C CA . ALA B 1 102 ? -16.391 -26.891 -0.479 1 96.94 102 ALA B CA 1
ATOM 3055 C C . ALA B 1 102 ? -17.125 -27.391 0.755 1 96.94 102 ALA B C 1
ATOM 3057 O O . ALA B 1 102 ? -16.516 -27.734 1.764 1 96.94 102 ALA B O 1
ATOM 3058 N N . LEU B 1 103 ? -18.438 -27.328 0.653 1 95.69 103 LEU B N 1
ATOM 3059 C CA . LEU B 1 103 ? -19.25 -27.828 1.75 1 95.69 103 LEU B CA 1
ATOM 3060 C C . LEU B 1 103 ? -19.078 -29.344 1.896 1 95.69 103 LEU B C 1
ATOM 3062 O O . LEU B 1 103 ? -18.969 -29.859 3.012 1 95.69 103 LEU B O 1
ATOM 3066 N N . ASP B 1 104 ? -18.984 -30.062 0.8 1 95.12 104 ASP B N 1
ATOM 3067 C CA . ASP B 1 104 ? -18.781 -31.516 0.747 1 95.12 104 ASP B CA 1
ATOM 3068 C C . ASP B 1 104 ? -17.719 -31.875 -0.297 1 95.12 104 ASP B C 1
ATOM 3070 O O . ASP B 1 104 ? -18.047 -32.375 -1.373 1 95.12 104 ASP B O 1
ATOM 3074 N N . PRO B 1 105 ? -16.422 -31.688 0.106 1 94.75 105 PRO B N 1
ATOM 3075 C CA . PRO B 1 105 ? -15.367 -31.938 -0.876 1 94.75 105 PRO B CA 1
ATOM 3076 C C . PRO B 1 105 ? -14.992 -33.406 -0.976 1 94.75 105 PRO B C 1
ATOM 3078 O O . PRO B 1 105 ? -15.234 -34.188 -0.039 1 94.75 105 PRO B O 1
ATOM 3081 N N . THR B 1 106 ? -14.461 -33.781 -2.09 1 90.81 106 THR B N 1
ATOM 3082 C CA . THR B 1 106 ? -13.891 -35.094 -2.277 1 90.81 106 THR B CA 1
ATOM 3083 C C . THR B 1 106 ? -12.727 -35.344 -1.313 1 90.81 106 THR B C 1
ATOM 3085 O O . THR B 1 106 ? -12.641 -36.375 -0.676 1 90.81 106 THR B O 1
ATOM 3088 N N . ASN B 1 107 ? -11.836 -34.375 -1.229 1 89.25 107 ASN B N 1
ATOM 3089 C CA . ASN B 1 107 ? -10.742 -34.406 -0.267 1 89.25 107 ASN B CA 1
ATOM 3090 C C . ASN B 1 107 ? -11.117 -33.688 1.031 1 89.25 107 ASN B C 1
ATOM 3092 O O . ASN B 1 107 ? -11.289 -32.469 1.051 1 89.25 107 ASN B O 1
ATOM 3096 N N . PRO B 1 108 ? -11.078 -34.406 2.086 1 90.19 108 PRO B N 1
ATOM 3097 C CA . PRO B 1 108 ? -11.539 -33.812 3.346 1 90.19 108 PRO B CA 1
ATOM 3098 C C . PRO B 1 108 ? -10.719 -32.594 3.764 1 90.19 108 PRO B C 1
ATOM 3100 O O . PRO B 1 108 ? -11.211 -31.734 4.512 1 90.19 108 PRO B O 1
ATOM 3103 N N . ARG B 1 109 ? -9.523 -32.438 3.324 1 89.31 109 ARG B N 1
ATOM 3104 C CA . ARG B 1 109 ? -8.68 -31.281 3.656 1 89.31 109 ARG B CA 1
ATOM 3105 C C . ARG B 1 109 ? -9.281 -30 3.113 1 89.31 109 ARG B C 1
ATOM 3107 O O . ARG B 1 109 ? -8.969 -28.906 3.594 1 89.31 109 ARG B O 1
ATOM 3114 N N . ASP B 1 110 ? -10.195 -30.188 2.188 1 95.25 110 ASP B N 1
ATOM 3115 C CA . ASP B 1 110 ? -10.781 -29.031 1.517 1 95.25 110 ASP B CA 1
ATOM 3116 C C . ASP B 1 110 ? -12.156 -28.703 2.084 1 95.25 110 ASP B C 1
ATOM 3118 O O . ASP B 1 110 ? -12.898 -27.906 1.504 1 95.25 110 ASP B O 1
ATOM 3122 N N . ARG B 1 111 ? -12.438 -29.297 3.213 1 96.69 111 ARG B N 1
ATOM 3123 C CA . ARG B 1 111 ? -13.727 -29.016 3.834 1 96.69 111 ARG B CA 1
ATOM 3124 C C . ARG B 1 111 ? -13.75 -27.625 4.449 1 96.69 111 ARG B C 1
ATOM 3126 O O . ARG B 1 111 ? -12.82 -27.25 5.172 1 96.69 111 ARG B O 1
ATOM 3133 N N . ALA B 1 112 ? -14.805 -26.938 4.141 1 97.44 112 ALA B N 1
ATOM 3134 C CA . ALA B 1 112 ? -14.961 -25.578 4.672 1 97.44 112 ALA B CA 1
ATOM 3135 C C . ALA B 1 112 ? -15.102 -25.609 6.191 1 97.44 112 ALA B C 1
ATOM 3137 O O . ALA B 1 112 ? -15.836 -26.438 6.742 1 97.44 112 ALA B O 1
ATOM 3138 N N . ILE B 1 113 ? -14.344 -24.75 6.812 1 95.19 113 ILE B N 1
ATOM 3139 C CA . ILE B 1 113 ? -14.523 -24.562 8.25 1 95.19 113 ILE B CA 1
ATOM 3140 C C . ILE B 1 113 ? -15.625 -23.531 8.5 1 95.19 113 ILE B C 1
ATOM 3142 O O . ILE B 1 113 ? -16.297 -23.078 7.566 1 95.19 113 ILE B O 1
ATOM 3146 N N . ASP B 1 114 ? -15.836 -23.094 9.75 1 95 114 ASP B N 1
ATOM 3147 C CA . ASP B 1 114 ? -17.047 -22.391 10.156 1 95 114 ASP B CA 1
ATOM 3148 C C . ASP B 1 114 ? -17.234 -21.094 9.359 1 95 114 ASP B C 1
ATOM 3150 O O . ASP B 1 114 ? -18.219 -20.922 8.648 1 95 114 ASP B O 1
ATOM 3154 N N . TRP B 1 115 ? -16.25 -20.219 9.438 1 94.81 115 TRP B N 1
ATOM 3155 C CA . TRP B 1 115 ? -16.438 -18.938 8.797 1 94.81 115 TRP B CA 1
ATOM 3156 C C . TRP B 1 115 ? -16.422 -19.078 7.273 1 94.81 115 TRP B C 1
ATOM 3158 O O . TRP B 1 115 ? -17.078 -18.297 6.566 1 94.81 115 TRP B O 1
ATOM 3168 N N . GLU B 1 116 ? -15.734 -20.094 6.738 1 97.06 116 GLU B N 1
ATOM 3169 C CA . GLU B 1 116 ? -15.742 -20.359 5.305 1 97.06 116 GLU B CA 1
ATOM 3170 C C . GLU B 1 116 ? -17.109 -20.844 4.836 1 97.06 116 GLU B C 1
ATOM 3172 O O . GLU B 1 116 ? -17.562 -20.484 3.748 1 97.06 116 GLU B O 1
ATOM 3177 N N . THR B 1 117 ? -17.719 -21.641 5.695 1 97.56 117 THR B N 1
ATOM 3178 C CA . THR B 1 117 ? -19.062 -22.125 5.402 1 97.56 117 THR B CA 1
ATOM 3179 C C . THR B 1 117 ? -20.047 -20.953 5.27 1 97.56 117 THR B C 1
ATOM 3181 O O . THR B 1 117 ? -20.906 -20.969 4.395 1 97.56 117 THR B O 1
ATOM 3184 N N . GLU B 1 118 ? -19.859 -20.031 6.16 1 97 118 GLU B N 1
ATOM 3185 C CA . GLU B 1 118 ? -20.719 -18.859 6.105 1 97 118 GLU B CA 1
ATOM 3186 C C . GLU B 1 118 ? -20.531 -18.094 4.797 1 97 118 GLU B C 1
ATOM 3188 O O . GLU B 1 118 ? -21.484 -17.562 4.234 1 97 118 GLU B O 1
ATOM 3193 N N . VAL B 1 119 ? -19.312 -18.047 4.297 1 97.5 119 VAL B N 1
ATOM 3194 C CA . VAL B 1 119 ? -19.016 -17.406 3.025 1 97.5 119 VAL B CA 1
ATOM 3195 C C . VAL B 1 119 ? -19.75 -18.109 1.893 1 97.5 119 VAL B C 1
ATOM 3197 O O . VAL B 1 119 ? -20.391 -17.469 1.055 1 97.5 119 VAL B O 1
ATOM 3200 N N . ILE B 1 120 ? -19.688 -19.406 1.864 1 97.5 120 ILE B N 1
ATOM 3201 C CA . ILE B 1 120 ? -20.344 -20.188 0.822 1 97.5 120 ILE B CA 1
ATOM 3202 C C . ILE B 1 120 ? -21.859 -20 0.898 1 97.5 120 ILE B C 1
ATOM 3204 O O . ILE B 1 120 ? -22.516 -19.875 -0.13 1 97.5 120 ILE B O 1
ATOM 3208 N N . ARG B 1 121 ? -22.359 -19.938 2.105 1 96.94 121 ARG B N 1
ATOM 3209 C CA . ARG B 1 121 ? -23.797 -19.719 2.291 1 96.94 121 ARG B CA 1
ATOM 3210 C C . ARG B 1 121 ? -24.219 -18.375 1.733 1 96.94 121 ARG B C 1
ATOM 3212 O O . ARG B 1 121 ? -25.312 -18.25 1.178 1 96.94 121 ARG B O 1
ATOM 3219 N N . GLU B 1 122 ? -23.359 -17.422 1.957 1 97.5 122 GLU B N 1
ATOM 3220 C CA . GLU B 1 122 ? -23.656 -16.109 1.396 1 97.5 122 GLU B CA 1
ATOM 3221 C C . GLU B 1 122 ? -23.75 -16.156 -0.126 1 97.5 122 GLU B C 1
ATOM 3223 O O . GLU B 1 122 ? -24.641 -15.555 -0.723 1 97.5 122 GLU B O 1
ATOM 3228 N N . PHE B 1 123 ? -22.859 -16.875 -0.74 1 97.5 123 PHE B N 1
ATOM 3229 C CA . PHE B 1 123 ? -22.891 -17.031 -2.189 1 97.5 123 PHE B CA 1
ATOM 3230 C C . PHE B 1 123 ? -24.141 -17.797 -2.625 1 97.5 123 PHE B C 1
ATOM 3232 O O . PHE B 1 123 ? -24.703 -17.516 -3.684 1 97.5 123 PHE B O 1
ATOM 3239 N N . ARG B 1 124 ? -24.531 -18.75 -1.878 1 95.5 124 ARG B N 1
ATOM 3240 C CA . ARG B 1 124 ? -25.703 -19.547 -2.197 1 95.5 124 ARG B CA 1
ATOM 3241 C C . ARG B 1 124 ? -26.984 -18.703 -2.062 1 95.5 124 ARG B C 1
ATOM 3243 O O . ARG B 1 124 ? -27.938 -18.906 -2.818 1 95.5 124 ARG B O 1
ATOM 3250 N N . SER B 1 125 ? -26.984 -17.828 -1.11 1 95.75 125 SER B N 1
ATOM 3251 C CA . SER B 1 125 ? -28.156 -16.984 -0.862 1 95.75 125 SER B CA 1
ATOM 3252 C C . SER B 1 125 ? -28.281 -15.898 -1.921 1 95.75 125 SER B C 1
ATOM 3254 O O . SER B 1 125 ? -29.391 -15.445 -2.219 1 95.75 125 SER B O 1
ATOM 3256 N N . ASN B 1 126 ? -27.203 -15.469 -2.463 1 94.5 126 ASN B N 1
ATOM 3257 C CA . ASN B 1 126 ? -27.188 -14.469 -3.521 1 94.5 126 ASN B CA 1
ATOM 3258 C C . ASN B 1 126 ? -26.344 -14.922 -4.707 1 94.5 126 ASN B C 1
ATOM 3260 O O . ASN B 1 126 ? -25.141 -14.609 -4.781 1 94.5 126 ASN B O 1
ATOM 3264 N N . HIS B 1 127 ? -26.969 -15.414 -5.754 1 89.56 127 HIS B N 1
ATOM 3265 C CA . HIS B 1 127 ? -26.25 -16.016 -6.871 1 89.56 127 HIS B CA 1
ATOM 3266 C C . HIS B 1 127 ? -25.578 -14.961 -7.738 1 89.56 127 HIS B C 1
ATOM 3268 O O . HIS B 1 127 ? -24.719 -15.273 -8.555 1 89.56 127 HIS B O 1
ATOM 3274 N N . LYS B 1 128 ? -25.938 -13.703 -7.41 1 91.88 128 LYS B N 1
ATOM 3275 C CA . LYS B 1 128 ? -25.344 -12.625 -8.203 1 91.88 128 LYS B CA 1
ATOM 3276 C C . LYS B 1 128 ? -24 -12.188 -7.613 1 91.88 128 LYS B C 1
ATOM 3278 O O . LYS B 1 128 ? -23.219 -11.508 -8.281 1 91.88 128 LYS B O 1
ATOM 3283 N N . LEU B 1 129 ? -23.781 -12.633 -6.41 1 94.69 129 LEU B N 1
ATOM 3284 C CA . LEU B 1 129 ? -22.562 -12.227 -5.711 1 94.69 129 LEU B CA 1
ATOM 3285 C C . LEU B 1 129 ? -21.359 -12.992 -6.246 1 94.69 129 LEU B C 1
ATOM 3287 O O . LEU B 1 129 ? -21.297 -14.219 -6.148 1 94.69 129 LEU B O 1
ATOM 3291 N N . GLN B 1 130 ? -20.375 -12.25 -6.812 1 95.31 130 GLN B N 1
ATOM 3292 C CA . GLN B 1 130 ? -19.234 -12.898 -7.445 1 95.31 130 GLN B CA 1
ATOM 3293 C C . GLN B 1 130 ? -17.984 -12.773 -6.578 1 95.31 130 GLN B C 1
ATOM 3295 O O . GLN B 1 130 ? -17 -13.477 -6.793 1 95.31 130 GLN B O 1
ATOM 3300 N N . GLU B 1 131 ? -18.078 -11.891 -5.715 1 97.38 131 GLU B N 1
ATOM 3301 C CA . GLU B 1 131 ? -16.922 -11.656 -4.836 1 97.38 131 GLU B CA 1
ATOM 3302 C C . GLU B 1 131 ? -17.391 -11.188 -3.457 1 97.38 131 GLU B C 1
ATOM 3304 O O . GLU B 1 131 ? -18.344 -10.43 -3.34 1 97.38 131 GLU B O 1
ATOM 3309 N N . LEU B 1 132 ? -16.75 -11.648 -2.473 1 97.94 132 LEU B N 1
ATOM 3310 C CA . LEU B 1 132 ? -17.016 -11.258 -1.095 1 97.94 132 LEU B CA 1
ATOM 3311 C C . LEU B 1 132 ? -15.727 -10.984 -0.337 1 97.94 132 LEU B C 1
ATOM 3313 O O . LEU B 1 132 ? -14.805 -11.805 -0.362 1 97.94 132 LEU B O 1
ATOM 3317 N N . ILE B 1 133 ? -15.648 -9.828 0.216 1 98.19 133 ILE B N 1
ATOM 3318 C CA . ILE B 1 133 ? -14.508 -9.477 1.058 1 98.19 133 ILE B CA 1
ATOM 3319 C C . ILE B 1 133 ? -14.93 -9.492 2.525 1 98.19 133 ILE B C 1
ATOM 3321 O O . ILE B 1 133 ? -15.875 -8.805 2.914 1 98.19 133 ILE B O 1
ATOM 3325 N N . THR B 1 134 ? -14.281 -10.242 3.283 1 97.06 134 THR B N 1
ATOM 3326 C CA . THR B 1 134 ? -14.531 -10.32 4.719 1 97.06 134 THR B CA 1
ATOM 3327 C C . THR B 1 134 ? -13.234 -10.156 5.504 1 97.06 134 THR B C 1
ATOM 3329 O O . THR B 1 134 ? -12.141 -10.164 4.926 1 97.06 134 THR B O 1
ATOM 3332 N N . GLU B 1 135 ? -13.391 -9.898 6.734 1 95.81 135 GLU B N 1
ATOM 3333 C CA . GLU B 1 135 ? -12.242 -9.781 7.637 1 95.81 135 GLU B CA 1
ATOM 3334 C C . GLU B 1 135 ? -12.477 -10.57 8.922 1 95.81 135 GLU B C 1
ATOM 3336 O O . GLU B 1 135 ? -13.609 -10.68 9.391 1 95.81 135 GLU B O 1
ATOM 3341 N N . HIS B 1 136 ? -11.445 -11.148 9.383 1 91.94 136 HIS B N 1
ATOM 3342 C CA . HIS B 1 136 ? -11.5 -11.82 10.68 1 91.94 136 HIS B CA 1
ATOM 3343 C C . HIS B 1 136 ? -10.172 -11.703 11.422 1 91.94 136 HIS B C 1
ATOM 3345 O O . HIS B 1 136 ? -9.164 -11.297 10.836 1 91.94 136 HIS B O 1
ATOM 3351 N N . ASP B 1 137 ? -10.211 -12 12.703 1 89.19 137 ASP B N 1
ATOM 3352 C CA . ASP B 1 137 ? -8.984 -11.953 13.492 1 89.19 137 ASP B CA 1
ATOM 3353 C C . ASP B 1 137 ? -8.211 -13.266 13.375 1 89.19 137 ASP B C 1
ATOM 3355 O O . ASP B 1 137 ? -8.789 -14.344 13.461 1 89.19 137 ASP B O 1
ATOM 3359 N N . GLY B 1 138 ? -6.984 -13.102 13 1 83.12 138 GLY B N 1
ATOM 3360 C CA . GLY B 1 138 ? -6.066 -14.234 13.008 1 83.12 138 GLY B CA 1
ATOM 3361 C C . GLY B 1 138 ? -5.07 -14.195 14.148 1 83.12 138 GLY B C 1
ATOM 3362 O O . GLY B 1 138 ? -5.164 -13.336 15.031 1 83.12 138 GLY B O 1
ATOM 3363 N N . PRO B 1 139 ? -4.199 -15.117 14.18 1 80.81 139 PRO B N 1
ATOM 3364 C CA . PRO B 1 139 ? -3.219 -15.219 15.258 1 80.81 139 PRO B CA 1
ATOM 3365 C C . PRO B 1 139 ? -2.338 -13.984 15.383 1 80.81 139 PRO B C 1
ATOM 3367 O O . PRO B 1 139 ? -1.962 -13.594 16.484 1 80.81 139 PRO B O 1
ATOM 3370 N N . THR B 1 140 ? -2.018 -13.398 14.281 1 81.12 140 THR B N 1
ATOM 3371 C CA . THR B 1 140 ? -1.055 -12.305 14.32 1 81.12 140 THR B CA 1
ATOM 3372 C C . THR B 1 140 ? -1.742 -10.977 14.031 1 81.12 140 THR B C 1
ATOM 3374 O O . THR B 1 140 ? -1.077 -9.945 13.875 1 81.12 140 THR B O 1
ATOM 3377 N N . GLY B 1 141 ? -3.029 -11.094 13.914 1 88.81 141 GLY B N 1
ATOM 3378 C CA . GLY B 1 141 ? -3.746 -9.852 13.664 1 88.81 141 GLY B CA 1
ATOM 3379 C C . GLY B 1 141 ? -4.902 -10.016 12.695 1 88.81 141 GLY B C 1
ATOM 3380 O O . GLY B 1 141 ? -5.336 -11.141 12.422 1 88.81 141 GLY B O 1
ATOM 3381 N N . ARG B 1 142 ? -5.328 -8.883 12.258 1 94.75 142 ARG B N 1
ATOM 3382 C CA . ARG B 1 142 ? -6.473 -8.883 11.352 1 94.75 142 ARG B CA 1
ATOM 3383 C C . ARG B 1 142 ? -6.102 -9.492 10 1 94.75 142 ARG B C 1
ATOM 3385 O O . ARG B 1 142 ? -5.023 -9.227 9.469 1 94.75 142 ARG B O 1
ATOM 3392 N N . ILE B 1 143 ? -6.977 -10.312 9.391 1 96.38 143 ILE B N 1
ATOM 3393 C CA . ILE B 1 143 ? -6.797 -10.984 8.109 1 96.38 143 ILE B CA 1
ATOM 3394 C C . ILE B 1 143 ? -7.938 -10.609 7.164 1 96.38 143 ILE B C 1
ATOM 3396 O O . ILE B 1 143 ? -9.102 -10.617 7.562 1 96.38 143 ILE B O 1
ATOM 3400 N N . LEU B 1 144 ? -7.602 -10.156 6.02 1 97.75 144 LEU B N 1
ATOM 3401 C CA . LEU B 1 144 ? -8.594 -9.906 4.98 1 97.75 144 LEU B CA 1
ATOM 3402 C C . LEU B 1 144 ? -8.734 -11.109 4.062 1 97.75 144 LEU B C 1
ATOM 3404 O O . LEU B 1 144 ? -7.738 -11.695 3.639 1 97.75 144 LEU B O 1
ATOM 3408 N N . ASN B 1 145 ? -10.016 -11.516 3.77 1 97.88 145 ASN B N 1
ATOM 3409 C CA . ASN B 1 145 ? -10.32 -12.648 2.904 1 97.88 145 ASN B CA 1
ATOM 3410 C C . ASN B 1 145 ? -11.062 -12.219 1.646 1 97.88 145 ASN B C 1
ATOM 3412 O O . ASN B 1 145 ? -12.133 -11.609 1.731 1 97.88 145 ASN B O 1
ATOM 3416 N N . LEU B 1 146 ? -10.453 -12.43 0.57 1 98.25 146 LEU B N 1
ATOM 3417 C CA . LEU B 1 146 ? -11.133 -12.273 -0.713 1 98.25 146 LEU B CA 1
ATOM 3418 C C . LEU B 1 146 ? -11.641 -13.617 -1.223 1 98.25 146 LEU B C 1
ATOM 3420 O O . LEU B 1 146 ? -10.859 -14.555 -1.421 1 98.25 146 LEU B O 1
ATOM 3424 N N . SER B 1 147 ? -13 -13.703 -1.425 1 98.44 147 SER B N 1
ATOM 3425 C CA . SER B 1 147 ? -13.609 -14.984 -1.771 1 98.44 147 SER B CA 1
ATOM 3426 C C . SER B 1 147 ? -14.398 -14.883 -3.074 1 98.44 147 SER B C 1
ATOM 3428 O O . SER B 1 147 ? -15.031 -13.867 -3.346 1 98.44 147 SER B O 1
ATOM 3430 N N . GLN B 1 148 ? -14.336 -15.914 -3.809 1 97.75 148 GLN B N 1
ATOM 3431 C CA . GLN B 1 148 ? -15.164 -16.094 -4.996 1 97.75 148 GLN B CA 1
ATOM 3432 C C . GLN B 1 148 ? -15.836 -17.469 -5 1 97.75 148 GLN B C 1
ATOM 3434 O O . GLN B 1 148 ? -15.266 -18.438 -4.508 1 97.75 148 GLN B O 1
ATOM 3439 N N . PRO B 1 149 ? -17 -17.531 -5.555 1 97.31 149 PRO B N 1
ATOM 3440 C CA . PRO B 1 149 ? -17.719 -18.812 -5.504 1 97.31 149 PRO B CA 1
ATOM 3441 C C . PRO B 1 149 ? -17.188 -19.828 -6.496 1 97.31 149 PRO B C 1
ATOM 3443 O O . PRO B 1 149 ? -16.672 -19.469 -7.555 1 97.31 149 PRO B O 1
ATOM 3446 N N . ILE B 1 150 ? -17.219 -21.062 -6.133 1 95.75 150 ILE B N 1
ATOM 3447 C CA . ILE B 1 150 ? -17.016 -22.188 -7.039 1 95.75 150 ILE B CA 1
ATOM 3448 C C . ILE B 1 150 ? -18.359 -22.75 -7.496 1 95.75 150 ILE B C 1
ATOM 3450 O O . ILE B 1 150 ? -19.109 -23.312 -6.691 1 95.75 150 ILE B O 1
ATOM 3454 N N . VAL B 1 151 ? -18.594 -22.578 -8.75 1 95.19 151 VAL B N 1
ATOM 3455 C CA . VAL B 1 151 ? -19.844 -23.031 -9.344 1 95.19 151 VAL B CA 1
ATOM 3456 C C . VAL B 1 151 ? -19.562 -24 -10.484 1 95.19 151 VAL B C 1
ATOM 3458 O O . VAL B 1 151 ? -18.719 -23.734 -11.336 1 95.19 151 VAL B O 1
ATOM 3461 N N . ILE B 1 152 ? -20.281 -25.094 -10.492 1 92.44 152 ILE B N 1
ATOM 3462 C CA . ILE B 1 152 ? -20.156 -26.047 -11.586 1 92.44 152 ILE B CA 1
ATOM 3463 C C . ILE B 1 152 ? -21.031 -25.625 -12.75 1 92.44 152 ILE B C 1
ATOM 3465 O O . ILE B 1 152 ? -22.266 -25.641 -12.656 1 92.44 152 ILE B O 1
ATOM 3469 N N . THR B 1 153 ? -20.344 -25.219 -13.727 1 91.56 153 THR B N 1
ATOM 3470 C CA . THR B 1 153 ? -21.109 -24.766 -14.883 1 91.56 153 THR B CA 1
ATOM 3471 C C . THR B 1 153 ? -20.969 -25.75 -16.047 1 91.56 153 THR B C 1
ATOM 3473 O O . THR B 1 153 ? -21.797 -25.766 -16.953 1 91.56 153 THR B O 1
ATOM 3476 N N . ASN B 1 154 ? -19.906 -26.531 -16 1 90.94 154 ASN B N 1
ATOM 3477 C CA . ASN B 1 154 ? -19.672 -27.547 -17.031 1 90.94 154 ASN B CA 1
ATOM 3478 C C . ASN B 1 154 ? -20.172 -28.906 -16.594 1 90.94 154 ASN B C 1
ATOM 3480 O O . ASN B 1 154 ? -19.688 -29.469 -15.609 1 90.94 154 ASN B O 1
ATOM 3484 N N . GLU B 1 155 ? -20.922 -29.531 -17.406 1 92.19 155 GLU B N 1
ATOM 3485 C CA . GLU B 1 155 ? -21.562 -30.812 -17.094 1 92.19 155 GLU B CA 1
ATOM 3486 C C . GLU B 1 155 ? -20.516 -31.922 -16.938 1 92.19 155 GLU B C 1
ATOM 3488 O O . GLU B 1 155 ? -20.75 -32.906 -16.219 1 92.19 155 GLU B O 1
ATOM 3493 N N . LYS B 1 156 ? -19.422 -31.719 -17.547 1 88.94 156 LYS B N 1
ATOM 3494 C CA . LYS B 1 156 ? -18.375 -32.75 -17.5 1 88.94 156 LYS B CA 1
ATOM 3495 C C . LYS B 1 156 ? -17.859 -32.938 -16.078 1 88.94 156 LYS B C 1
ATOM 3497 O O . LYS B 1 156 ? -17.359 -34 -15.734 1 88.94 156 LYS B O 1
ATOM 3502 N N . CYS B 1 157 ? -18 -31.953 -15.297 1 89.62 157 CYS B N 1
ATOM 3503 C CA . CYS B 1 157 ? -17.562 -32.031 -13.906 1 89.62 157 CYS B CA 1
ATOM 3504 C C . CYS B 1 157 ? -18.422 -33 -13.117 1 89.62 157 CYS B C 1
ATOM 3506 O O . CYS B 1 157 ? -17.969 -33.594 -12.125 1 89.62 157 CYS B O 1
ATOM 3508 N N . LEU B 1 158 ? -19.609 -33.25 -13.594 1 92.5 158 LEU B N 1
ATOM 3509 C CA . LEU B 1 158 ? -20.578 -34.062 -12.859 1 92.5 158 LEU B CA 1
ATOM 3510 C C . LEU B 1 158 ? -20.312 -35.562 -13.086 1 92.5 158 LEU B C 1
ATOM 3512 O O . LEU B 1 158 ? -20.844 -36.406 -12.359 1 92.5 158 LEU B O 1
ATOM 3516 N N . LEU B 1 159 ? -19.5 -35.844 -14.039 1 90 159 LEU B N 1
ATOM 3517 C CA . LEU B 1 159 ? -19.094 -37.219 -14.234 1 90 159 LEU B CA 1
ATOM 3518 C C . LEU B 1 159 ? -18.422 -37.781 -12.984 1 90 159 LEU B C 1
ATOM 3520 O O . LEU B 1 159 ? -18.594 -38.938 -12.648 1 90 159 LEU B O 1
ATOM 3524 N N . CYS B 1 160 ? -17.734 -36.812 -12.312 1 91.88 160 CYS B N 1
ATOM 3525 C CA . CYS B 1 160 ? -17.016 -37.25 -11.125 1 91.88 160 CYS B CA 1
ATOM 3526 C C . CYS B 1 160 ? -17.766 -36.875 -9.859 1 91.88 160 CYS B C 1
ATOM 3528 O O . CYS B 1 160 ? -17.469 -37.406 -8.781 1 91.88 160 CYS B O 1
ATOM 3530 N N . HIS B 1 161 ? -18.812 -36 -9.922 1 93.5 161 HIS B N 1
ATOM 3531 C CA . HIS B 1 161 ? -19.25 -35.406 -8.672 1 93.5 161 HIS B CA 1
ATOM 3532 C C . HIS B 1 161 ? -20.766 -35.562 -8.5 1 93.5 161 HIS B C 1
ATOM 3534 O O . HIS B 1 161 ? -21.312 -35.156 -7.473 1 93.5 161 HIS B O 1
ATOM 3540 N N . SER B 1 162 ? -21.422 -36.156 -9.43 1 92.5 162 SER B N 1
ATOM 3541 C CA . SER B 1 162 ? -22.875 -36.281 -9.297 1 92.5 162 SER B CA 1
ATOM 3542 C C . SER B 1 162 ? -23.234 -37.5 -8.461 1 92.5 162 SER B C 1
ATOM 3544 O O . SER B 1 162 ? -23.766 -37.375 -7.355 1 92.5 162 SER B O 1
ATOM 3546 N N . ASP B 1 163 ? -22.766 -38.719 -9 1 94.19 163 ASP B N 1
ATOM 3547 C CA . ASP B 1 163 ? -23.109 -40 -8.406 1 94.19 163 ASP B CA 1
ATOM 3548 C C . ASP B 1 163 ? -21.891 -40.906 -8.305 1 94.19 163 ASP B C 1
ATOM 3550 O O . ASP B 1 163 ? -21.203 -41.125 -9.297 1 94.19 163 ASP B O 1
ATOM 3554 N N . PRO B 1 164 ? -21.719 -41.438 -7.016 1 95.06 164 PRO B N 1
ATOM 3555 C CA . PRO B 1 164 ? -20.562 -42.312 -6.867 1 95.06 164 PRO B CA 1
ATOM 3556 C C . PRO B 1 164 ? -20.594 -43.531 -7.809 1 95.06 164 PRO B C 1
ATOM 3558 O O . PRO B 1 164 ? -19.547 -44.062 -8.164 1 95.06 164 PRO B O 1
ATOM 3561 N N . LYS B 1 165 ? -21.703 -43.875 -8.32 1 94.88 165 LYS B N 1
ATOM 3562 C CA . LYS B 1 165 ? -21.859 -45.062 -9.164 1 94.88 165 LYS B CA 1
ATOM 3563 C C . LYS B 1 165 ? -21.297 -44.812 -10.555 1 94.88 165 LYS B C 1
ATOM 3565 O O . LYS B 1 165 ? -20.875 -45.781 -11.234 1 94.88 165 LYS B O 1
ATOM 3570 N N . ILE B 1 166 ? -21.25 -43.594 -10.93 1 93.25 166 ILE B N 1
ATOM 3571 C CA . ILE B 1 166 ? -20.797 -43.312 -12.289 1 93.25 166 ILE B CA 1
ATOM 3572 C C . ILE B 1 166 ? -19.406 -42.688 -12.258 1 93.25 166 ILE B C 1
ATOM 3574 O O . ILE B 1 166 ? -18.766 -42.531 -13.297 1 93.25 166 ILE B O 1
ATOM 3578 N N . ALA B 1 167 ? -18.969 -42.406 -11.078 1 93.56 167 ALA B N 1
ATOM 3579 C CA . ALA B 1 167 ? -17.641 -41.812 -10.945 1 93.56 167 ALA B CA 1
ATOM 3580 C C . ALA B 1 167 ? -16.562 -42.812 -11.297 1 93.56 167 ALA B C 1
ATOM 3582 O O . ALA B 1 167 ? -16.734 -44.031 -11.109 1 93.56 167 ALA B O 1
ATOM 3583 N N . PRO B 1 168 ? -15.492 -42.281 -11.828 1 92.38 168 PRO B N 1
ATOM 3584 C CA . PRO B 1 168 ? -14.406 -43.219 -12.117 1 92.38 168 PRO B CA 1
ATOM 3585 C C . PRO B 1 168 ? -13.953 -43.969 -10.875 1 92.38 168 PRO B C 1
ATOM 3587 O O . PRO B 1 168 ? -13.688 -43.375 -9.836 1 92.38 168 PRO B O 1
ATOM 3590 N N . ARG B 1 169 ? -13.773 -45.188 -11.023 1 93.75 169 ARG B N 1
ATOM 3591 C CA . ARG B 1 169 ? -13.375 -46.031 -9.914 1 93.75 169 ARG B CA 1
ATOM 3592 C C . ARG B 1 169 ? -11.992 -45.656 -9.391 1 93.75 169 ARG B C 1
ATOM 3594 O O . ARG B 1 169 ? -11.727 -45.75 -8.195 1 93.75 169 ARG B O 1
ATOM 3601 N N . THR B 1 170 ? -11.227 -45.125 -10.344 1 92.62 170 THR B N 1
ATOM 3602 C CA . THR B 1 170 ? -9.883 -44.719 -9.93 1 92.62 170 THR B CA 1
ATOM 3603 C C . THR B 1 170 ? -9.938 -43.594 -8.906 1 92.62 170 THR B C 1
ATOM 3605 O O . THR B 1 170 ? -9.086 -43.5 -8.023 1 92.62 170 THR B O 1
ATOM 3608 N N . MET B 1 171 ? -10.891 -42.812 -9 1 92.69 171 MET B N 1
ATOM 3609 C CA . MET B 1 171 ? -11.047 -41.719 -8.055 1 92.69 171 MET B CA 1
ATOM 3610 C C . MET B 1 171 ? -11.633 -42.188 -6.738 1 92.69 171 MET B C 1
ATOM 3612 O O . MET B 1 171 ? -11.109 -41.875 -5.668 1 92.69 171 MET B O 1
ATOM 3616 N N . THR B 1 172 ? -12.672 -43.062 -6.824 1 93.75 172 THR B N 1
ATOM 3617 C CA . THR B 1 172 ? -13.359 -43.5 -5.621 1 93.75 172 THR B CA 1
ATOM 3618 C C . THR B 1 172 ? -12.469 -44.469 -4.836 1 93.75 172 THR B C 1
ATOM 3620 O O . THR B 1 172 ? -12.609 -44.594 -3.617 1 93.75 172 THR B O 1
ATOM 3623 N N . ASP B 1 173 ? -11.523 -45.094 -5.445 1 93.56 173 ASP B N 1
ATOM 3624 C CA . ASP B 1 173 ? -10.57 -45.938 -4.766 1 93.56 173 ASP B CA 1
ATOM 3625 C C . ASP B 1 173 ? -9.672 -45.156 -3.826 1 93.56 173 ASP B C 1
ATOM 3627 O O . ASP B 1 173 ? -9.211 -45.688 -2.807 1 93.56 173 ASP B O 1
ATOM 3631 N N . ILE B 1 174 ? -9.469 -43.938 -4.18 1 91.31 174 ILE B N 1
ATOM 3632 C CA . ILE B 1 174 ? -8.555 -43.094 -3.408 1 91.31 174 ILE B CA 1
ATOM 3633 C C . ILE B 1 174 ? -9.344 -42.312 -2.355 1 91.31 174 ILE B C 1
ATOM 3635 O O . ILE B 1 174 ? -8.93 -42.219 -1.194 1 91.31 174 ILE B O 1
ATOM 3639 N N . TYR B 1 175 ? -10.492 -41.781 -2.721 1 92.44 175 TYR B N 1
ATOM 3640 C CA . TYR B 1 175 ? -11.141 -40.781 -1.864 1 92.44 175 TYR B CA 1
ATOM 3641 C C . TYR B 1 175 ? -12.398 -41.375 -1.227 1 92.44 175 TYR B C 1
ATOM 3643 O O . TYR B 1 175 ? -12.992 -40.75 -0.341 1 92.44 175 TYR B O 1
ATOM 3651 N N . GLY B 1 176 ? -12.797 -42.531 -1.645 1 92.88 176 GLY B N 1
ATOM 3652 C CA . GLY B 1 176 ? -14.023 -43.125 -1.137 1 92.88 176 GLY B CA 1
ATOM 3653 C C . GLY B 1 176 ? -15.273 -42.562 -1.795 1 92.88 176 GLY B C 1
ATOM 3654 O O . GLY B 1 176 ? -15.188 -41.812 -2.773 1 92.88 176 GLY B O 1
ATOM 3655 N N . THR B 1 177 ? -16.422 -43.031 -1.273 1 94.44 177 THR B N 1
ATOM 3656 C CA . THR B 1 177 ? -17.688 -42.656 -1.9 1 94.44 177 THR B CA 1
ATOM 3657 C C . THR B 1 177 ? -18.547 -41.844 -0.942 1 94.44 177 THR B C 1
ATOM 3659 O O . THR B 1 177 ? -19.703 -41.5 -1.247 1 94.44 177 THR B O 1
ATOM 3662 N N . ALA B 1 178 ? -18 -41.438 0.144 1 92.94 178 ALA B N 1
ATOM 3663 C CA . ALA B 1 178 ? -18.797 -40.844 1.204 1 92.94 178 ALA B CA 1
ATOM 3664 C C . ALA B 1 178 ? -19 -39.344 0.945 1 92.94 178 ALA B C 1
ATOM 3666 O O . ALA B 1 178 ? -19.984 -38.75 1.395 1 92.94 178 ALA B O 1
ATOM 3667 N N . ASN B 1 179 ? -18.078 -38.719 0.318 1 94 179 ASN B N 1
ATOM 3668 C CA . ASN B 1 179 ? -18.094 -37.281 0.115 1 94 179 ASN B CA 1
ATOM 3669 C C . ASN B 1 179 ? -17.781 -36.906 -1.331 1 94 179 ASN B C 1
ATOM 3671 O O . ASN B 1 179 ? -17.234 -37.719 -2.078 1 94 179 ASN B O 1
ATOM 3675 N N . GLY B 1 180 ? -18.125 -35.688 -1.677 1 94.31 180 GLY B N 1
ATOM 3676 C CA . GLY B 1 180 ? -17.734 -35.156 -2.967 1 94.31 180 GLY B CA 1
ATOM 3677 C C . GLY B 1 180 ? -18.734 -35.469 -4.07 1 94.31 180 GLY B C 1
ATOM 3678 O O . GLY B 1 180 ? -18.391 -35.406 -5.254 1 94.31 180 GLY B O 1
ATOM 3679 N N . PHE B 1 181 ? -19.922 -35.844 -3.619 1 95.56 181 PHE B N 1
ATOM 3680 C CA . PHE B 1 181 ? -20.938 -36.219 -4.594 1 95.56 181 PHE B CA 1
ATOM 3681 C C . PHE B 1 181 ? -22.219 -35.438 -4.352 1 95.56 181 PHE B C 1
ATOM 3683 O O . PHE B 1 181 ? -22.297 -34.625 -3.432 1 95.56 181 PHE B O 1
ATOM 3690 N N . GLY B 1 182 ? -23.125 -35.594 -5.32 1 94.38 182 GLY B N 1
ATOM 3691 C CA . GLY B 1 182 ? -24.406 -34.906 -5.203 1 94.38 182 GLY B CA 1
ATOM 3692 C C . GLY B 1 182 ? -24.359 -33.469 -5.656 1 94.38 182 GLY B C 1
ATOM 3693 O O . GLY B 1 182 ? -25.25 -32.656 -5.336 1 94.38 182 GLY B O 1
ATOM 3694 N N . TRP B 1 183 ? -23.25 -33.094 -6.285 1 93.75 183 TRP B N 1
ATOM 3695 C CA . TRP B 1 183 ? -23.156 -31.734 -6.777 1 93.75 183 TRP B CA 1
ATOM 3696 C C . TRP B 1 183 ? -24.109 -31.5 -7.945 1 93.75 183 TRP B C 1
ATOM 3698 O O . TRP B 1 183 ? -24.453 -32.438 -8.672 1 93.75 183 TRP B O 1
ATOM 3708 N N . THR B 1 184 ? -24.625 -30.266 -8 1 91.5 184 THR B N 1
ATOM 3709 C CA . THR B 1 184 ? -25.562 -29.875 -9.062 1 91.5 184 THR B CA 1
ATOM 3710 C C . THR B 1 184 ? -24.984 -28.719 -9.875 1 91.5 184 THR B C 1
ATOM 3712 O O . THR B 1 184 ? -24.031 -28.047 -9.453 1 91.5 184 THR B O 1
ATOM 3715 N N . LEU B 1 185 ? -25.609 -28.562 -11.008 1 92.88 185 LEU B N 1
ATOM 3716 C CA . LEU B 1 185 ? -25.172 -27.484 -11.875 1 92.88 185 LEU B CA 1
ATOM 3717 C C . LEU B 1 185 ? -25.656 -26.125 -11.352 1 92.88 185 LEU B C 1
ATOM 3719 O O . LEU B 1 185 ? -26.766 -26.031 -10.82 1 92.88 185 LEU B O 1
ATOM 3723 N N . ASN B 1 186 ? -24.812 -25.109 -11.461 1 92.12 186 ASN B N 1
ATOM 3724 C CA . ASN B 1 186 ? -25.125 -23.688 -11.328 1 92.12 186 ASN B CA 1
ATOM 3725 C C . ASN B 1 186 ? -25.422 -23.312 -9.875 1 92.12 186 ASN B C 1
ATOM 3727 O O . ASN B 1 186 ? -26.125 -22.344 -9.617 1 92.12 186 ASN B O 1
ATOM 3731 N N . GLU B 1 187 ? -25 -24.094 -9.031 1 92.31 187 GLU B N 1
ATOM 3732 C CA . GLU B 1 187 ? -25.078 -23.781 -7.605 1 92.31 187 GLU B CA 1
ATOM 3733 C C . GLU B 1 187 ? -23.688 -23.672 -6.988 1 92.31 187 GLU B C 1
ATOM 3735 O O . GLU B 1 187 ? -22.812 -24.484 -7.262 1 92.31 187 GLU B O 1
ATOM 3740 N N . PRO B 1 188 ? -23.547 -22.625 -6.141 1 95.81 188 PRO B N 1
ATOM 3741 C CA . PRO B 1 188 ? -22.25 -22.562 -5.457 1 95.81 188 PRO B CA 1
ATOM 3742 C C . PRO B 1 188 ? -22.016 -23.75 -4.523 1 95.81 188 PRO B C 1
ATOM 3744 O O . PRO B 1 188 ? -22.797 -23.953 -3.586 1 95.81 188 PRO B O 1
ATOM 3747 N N . ILE B 1 189 ? -21 -24.516 -4.812 1 94.69 189 ILE B N 1
ATOM 3748 C CA . ILE B 1 189 ? -20.719 -25.703 -4.008 1 94.69 189 ILE B CA 1
ATOM 3749 C C . ILE B 1 189 ? -19.578 -25.406 -3.045 1 94.69 189 ILE B C 1
ATOM 3751 O O . ILE B 1 189 ? -19.328 -26.172 -2.109 1 94.69 189 ILE B O 1
ATOM 3755 N N . GLY B 1 190 ? -18.844 -24.344 -3.311 1 96.94 190 GLY B N 1
ATOM 3756 C CA . GLY B 1 190 ? -17.672 -23.953 -2.553 1 96.94 190 GLY B CA 1
ATOM 3757 C C . GLY B 1 190 ? -17.203 -22.547 -2.84 1 96.94 190 GLY B C 1
ATOM 3758 O O . GLY B 1 190 ? -17.969 -21.734 -3.363 1 96.94 190 GLY B O 1
ATOM 3759 N N . ALA B 1 191 ? -16.031 -22.266 -2.322 1 97.75 191 ALA B N 1
ATOM 3760 C CA . ALA B 1 191 ? -15.422 -20.953 -2.533 1 97.75 191 ALA B CA 1
ATOM 3761 C C . ALA B 1 191 ? -13.898 -21.062 -2.637 1 97.75 191 ALA B C 1
ATOM 3763 O O . ALA B 1 191 ? -13.289 -21.922 -1.995 1 97.75 191 ALA B O 1
ATOM 3764 N N . GLN B 1 192 ? -13.328 -20.312 -3.555 1 97.44 192 GLN B N 1
ATOM 3765 C CA . GLN B 1 192 ? -11.906 -20.016 -3.482 1 97.44 192 GLN B CA 1
ATOM 3766 C C . GLN B 1 192 ? -11.648 -18.812 -2.578 1 97.44 192 GLN B C 1
ATOM 3768 O O . GLN B 1 192 ? -12.289 -17.766 -2.725 1 97.44 192 GLN B O 1
ATOM 3773 N N . ILE B 1 193 ? -10.727 -18.984 -1.663 1 97.31 193 ILE B N 1
ATOM 3774 C CA . ILE B 1 193 ? -10.5 -17.938 -0.664 1 97.31 193 ILE B CA 1
ATOM 3775 C C . ILE B 1 193 ? -9.008 -17.625 -0.588 1 97.31 193 ILE B C 1
ATOM 3777 O O . ILE B 1 193 ? -8.18 -18.516 -0.41 1 97.31 193 ILE B O 1
ATOM 3781 N N . VAL B 1 194 ? -8.711 -16.375 -0.753 1 96.75 194 VAL B N 1
ATOM 3782 C CA . VAL B 1 194 ? -7.371 -15.859 -0.505 1 96.75 194 VAL B CA 1
ATOM 3783 C C . VAL B 1 194 ? -7.355 -15.062 0.799 1 96.75 194 VAL B C 1
ATOM 3785 O O . VAL B 1 194 ? -8.203 -14.188 1.011 1 96.75 194 VAL B O 1
ATOM 3788 N N . SER B 1 195 ? -6.434 -15.383 1.67 1 95.81 195 SER B N 1
ATOM 3789 C CA . SER B 1 195 ? -6.281 -14.688 2.945 1 95.81 195 SER B CA 1
ATOM 3790 C C . SER B 1 195 ? -4.957 -13.938 3.008 1 95.81 195 SER B C 1
ATOM 3792 O O . SER B 1 195 ? -3.895 -14.508 2.77 1 95.81 195 SER B O 1
ATOM 3794 N N . VAL B 1 196 ? -5.035 -12.688 3.34 1 95.44 196 VAL B N 1
ATOM 3795 C CA . VAL B 1 196 ? -3.881 -11.797 3.355 1 95.44 196 VAL B CA 1
ATOM 3796 C C . VAL B 1 196 ? -3.84 -11.023 4.672 1 95.44 196 VAL B C 1
ATOM 3798 O O . VAL B 1 196 ? -4.852 -10.469 5.102 1 95.44 196 VAL B O 1
ATOM 3801 N N . PRO B 1 197 ? -2.664 -10.945 5.312 1 95.38 197 PRO B N 1
ATOM 3802 C CA . PRO B 1 197 ? -2.562 -10.188 6.559 1 95.38 197 PRO B CA 1
ATOM 3803 C C . PRO B 1 197 ? -2.611 -8.672 6.34 1 95.38 197 PRO B C 1
ATOM 3805 O O . PRO B 1 197 ? -2.08 -8.172 5.344 1 95.38 197 PRO B O 1
ATOM 3808 N N . MET B 1 198 ? -3.17 -8.008 7.316 1 95.94 198 MET B N 1
ATOM 3809 C CA . MET B 1 198 ? -3.309 -6.562 7.188 1 95.94 198 MET B CA 1
ATOM 3810 C C . MET B 1 198 ? -2.248 -5.84 8.016 1 95.94 198 MET B C 1
ATOM 3812 O O . MET B 1 198 ? -2.135 -4.613 7.949 1 95.94 198 MET B O 1
ATOM 3816 N N . ALA B 1 199 ? -1.428 -6.508 8.664 1 93.31 199 ALA B N 1
ATOM 3817 C CA . ALA B 1 199 ? -0.524 -5.957 9.672 1 93.31 199 ALA B CA 1
ATOM 3818 C C . ALA B 1 199 ? 0.454 -4.965 9.047 1 93.31 199 ALA B C 1
ATOM 3820 O O . ALA B 1 199 ? 0.62 -3.85 9.539 1 93.31 199 ALA B O 1
ATOM 3821 N N . VAL B 1 200 ? 1.073 -5.293 7.941 1 91.75 200 VAL B N 1
ATOM 3822 C CA . VAL B 1 200 ? 2.154 -4.5 7.371 1 91.75 200 VAL B CA 1
ATOM 3823 C C . VAL B 1 200 ? 1.594 -3.197 6.801 1 91.75 200 VAL B C 1
ATOM 3825 O O . VAL B 1 200 ? 2.045 -2.107 7.164 1 91.75 200 VAL B O 1
ATOM 3828 N N . PRO B 1 201 ? 0.52 -3.318 5.941 1 93.69 201 PRO B N 1
ATOM 3829 C CA . PRO B 1 201 ? -0.038 -2.059 5.441 1 93.69 201 PRO B CA 1
ATOM 3830 C C . PRO B 1 201 ? -0.573 -1.168 6.562 1 93.69 201 PRO B C 1
ATOM 3832 O O . PRO B 1 201 ? -0.434 0.056 6.5 1 93.69 201 PRO B O 1
ATOM 3835 N N . LEU B 1 202 ? -1.111 -1.744 7.559 1 94.81 202 LEU B N 1
ATOM 3836 C CA . LEU B 1 202 ? -1.612 -0.961 8.68 1 94.81 202 LEU B CA 1
ATOM 3837 C C . LEU B 1 202 ? -0.462 -0.325 9.453 1 94.81 202 LEU B C 1
ATOM 3839 O O . LEU B 1 202 ? -0.601 0.78 9.984 1 94.81 202 LEU B O 1
ATOM 3843 N N . GLN B 1 203 ? 0.576 -1.006 9.586 1 93.88 203 GLN B N 1
ATOM 3844 C CA . GLN B 1 203 ? 1.749 -0.431 10.234 1 93.88 203 GLN B CA 1
ATOM 3845 C C . GLN B 1 203 ? 2.285 0.761 9.453 1 93.88 203 GLN B C 1
ATOM 3847 O O . GLN B 1 203 ? 2.656 1.781 10.031 1 93.88 203 GLN B O 1
ATOM 3852 N N . HIS B 1 204 ? 2.371 0.646 8.133 1 93.12 204 HIS B N 1
ATOM 3853 C CA . HIS B 1 204 ? 2.768 1.771 7.289 1 93.12 204 HIS B CA 1
ATOM 3854 C C . HIS B 1 204 ? 1.849 2.969 7.504 1 93.12 204 HIS B C 1
ATOM 3856 O O . HIS B 1 204 ? 2.316 4.105 7.602 1 93.12 204 HIS B O 1
ATOM 3862 N N . ALA B 1 205 ? 0.56 2.631 7.578 1 94.62 205 ALA B N 1
ATOM 3863 C CA . ALA B 1 205 ? -0.423 3.684 7.828 1 94.62 205 ALA B CA 1
ATOM 3864 C C . ALA B 1 205 ? -0.172 4.359 9.172 1 94.62 205 ALA B C 1
ATOM 3866 O O . ALA B 1 205 ? -0.219 5.586 9.273 1 94.62 205 ALA B O 1
ATOM 3867 N N . HIS B 1 206 ? 0.107 3.641 10.172 1 95.5 206 HIS B N 1
ATOM 3868 C CA . HIS B 1 206 ? 0.365 4.168 11.508 1 95.5 206 HIS B CA 1
ATOM 3869 C C . HIS B 1 206 ? 1.617 5.039 11.523 1 95.5 206 HIS B C 1
ATOM 3871 O O . HIS B 1 206 ? 1.629 6.105 12.141 1 95.5 206 HIS B O 1
ATOM 3877 N N . ASP B 1 207 ? 2.617 4.594 10.93 1 94.19 207 ASP B N 1
ATOM 3878 C CA . ASP B 1 207 ? 3.865 5.352 10.883 1 94.19 207 ASP B CA 1
ATOM 3879 C C . ASP B 1 207 ? 3.656 6.707 10.211 1 94.19 207 ASP B C 1
ATOM 3881 O O . ASP B 1 207 ? 4.16 7.723 10.688 1 94.19 207 ASP B O 1
ATOM 3885 N N . ALA B 1 208 ? 2.973 6.645 9.094 1 93.38 208 ALA B N 1
ATOM 3886 C CA . ALA B 1 208 ? 2.654 7.898 8.406 1 93.38 208 ALA B CA 1
ATOM 3887 C C . ALA B 1 208 ? 1.811 8.805 9.297 1 93.38 208 ALA B C 1
ATOM 3889 O O . ALA B 1 208 ? 2.057 10.016 9.367 1 93.38 208 ALA B O 1
ATOM 3890 N N . PHE B 1 209 ? 0.828 8.203 9.922 1 95.75 209 PHE B N 1
ATOM 3891 C CA . PHE B 1 209 ? -0.04 8.93 10.836 1 95.75 209 PHE B CA 1
ATOM 3892 C C . PHE B 1 209 ? 0.779 9.625 11.922 1 95.75 209 PHE B C 1
ATOM 3894 O O . PHE B 1 209 ? 0.604 10.828 12.164 1 95.75 209 PHE B O 1
ATOM 3901 N N . VAL B 1 210 ? 1.654 8.945 12.586 1 96.44 210 VAL B N 1
ATOM 3902 C CA . VAL B 1 210 ? 2.455 9.477 13.688 1 96.44 210 VAL B CA 1
ATOM 3903 C C . VAL B 1 210 ? 3.355 10.594 13.18 1 96.44 210 VAL B C 1
ATOM 3905 O O . VAL B 1 210 ? 3.486 11.641 13.82 1 96.44 210 VAL B O 1
ATOM 3908 N N . ALA B 1 211 ? 3.951 10.367 12.078 1 93.44 211 ALA B N 1
ATOM 3909 C CA . ALA B 1 211 ? 4.832 11.383 11.5 1 93.44 211 ALA B CA 1
ATOM 3910 C C . ALA B 1 211 ? 4.059 12.664 11.188 1 93.44 211 ALA B C 1
ATOM 3912 O O . ALA B 1 211 ? 4.523 13.766 11.492 1 93.44 211 ALA B O 1
ATOM 3913 N N . PHE B 1 212 ? 2.895 12.523 10.609 1 93.56 212 PHE B N 1
ATOM 3914 C CA . PHE B 1 212 ? 2.059 13.656 10.234 1 93.56 212 PHE B CA 1
ATOM 3915 C C . PHE B 1 212 ? 1.599 14.414 11.477 1 93.56 212 PHE B C 1
ATOM 3917 O O . PHE B 1 212 ? 1.655 15.648 11.516 1 93.56 212 PHE B O 1
ATOM 3924 N N . MET B 1 213 ? 1.181 13.695 12.43 1 95.44 213 MET B N 1
ATOM 3925 C CA . MET B 1 213 ? 0.695 14.328 13.648 1 95.44 213 MET B CA 1
ATOM 3926 C C . MET B 1 213 ? 1.83 15.023 14.391 1 95.44 213 MET B C 1
ATOM 3928 O O . MET B 1 213 ? 1.641 16.109 14.938 1 95.44 213 MET B O 1
ATOM 3932 N N . ALA B 1 214 ? 2.984 14.43 14.422 1 95.31 214 ALA B N 1
ATOM 3933 C CA . ALA B 1 214 ? 4.145 15.031 15.07 1 95.31 214 ALA B CA 1
ATOM 3934 C C . ALA B 1 214 ? 4.539 16.344 14.391 1 95.31 214 ALA B C 1
ATOM 3936 O O . ALA B 1 214 ? 4.859 17.328 15.055 1 95.31 214 ALA B O 1
ATOM 3937 N N . LEU B 1 215 ? 4.551 16.297 13.102 1 93.62 215 LEU B N 1
ATOM 3938 C CA . LEU B 1 215 ? 4.879 17.5 12.328 1 93.62 215 LEU B CA 1
ATOM 3939 C C . LEU B 1 215 ? 3.871 18.609 12.602 1 93.62 215 LEU B C 1
ATOM 3941 O O . LEU B 1 215 ? 4.254 19.75 12.828 1 93.62 215 LEU B O 1
ATOM 3945 N N . LEU B 1 216 ? 2.615 18.234 12.539 1 93.31 216 LEU B N 1
ATOM 3946 C CA . LEU B 1 216 ? 1.563 19.219 12.805 1 93.31 216 LEU B CA 1
ATOM 3947 C C . LEU B 1 216 ? 1.688 19.781 14.211 1 93.31 216 LEU B C 1
ATOM 3949 O O . LEU B 1 216 ? 1.618 21 14.406 1 93.31 216 LEU B O 1
ATOM 3953 N N . ALA B 1 217 ? 1.882 18.922 15.148 1 94.94 217 ALA B N 1
ATOM 3954 C CA . ALA B 1 217 ? 2.057 19.344 16.531 1 94.94 217 ALA B CA 1
ATOM 3955 C C . ALA B 1 217 ? 3.268 20.266 16.672 1 94.94 217 ALA B C 1
ATOM 3957 O O . ALA B 1 217 ? 3.209 21.281 17.375 1 94.94 217 ALA B O 1
ATOM 3958 N N . GLY B 1 218 ? 4.359 19.891 16.047 1 94.31 218 GLY B N 1
ATOM 3959 C CA . GLY B 1 218 ? 5.551 20.734 16.078 1 94.31 218 GLY B CA 1
ATOM 3960 C C . GLY B 1 218 ? 5.32 22.125 15.539 1 94.31 218 GLY B C 1
ATOM 3961 O O . GLY B 1 218 ? 5.754 23.109 16.141 1 94.31 218 GLY B O 1
ATOM 3962 N N . ILE B 1 219 ? 4.66 22.219 14.461 1 91.44 219 ILE B N 1
ATOM 3963 C CA . ILE B 1 219 ? 4.34 23.5 13.836 1 91.44 219 ILE B CA 1
ATOM 3964 C C . ILE B 1 219 ? 3.465 24.328 14.773 1 91.44 219 ILE B C 1
ATOM 3966 O O . ILE B 1 219 ? 3.67 25.531 14.922 1 91.44 219 ILE B O 1
ATOM 3970 N N . PHE B 1 220 ? 2.518 23.656 15.391 1 91.5 220 PHE B N 1
ATOM 3971 C CA . PHE B 1 220 ? 1.613 24.344 16.312 1 91.5 220 PHE B CA 1
ATOM 3972 C C . PHE B 1 220 ? 2.373 24.891 17.516 1 91.5 220 PHE B C 1
ATOM 3974 O O . PHE B 1 220 ? 2.141 26.016 17.938 1 91.5 220 PHE B O 1
ATOM 3981 N N . VAL B 1 221 ? 3.268 24.125 18.078 1 94.25 221 VAL B N 1
ATOM 3982 C CA . VAL B 1 221 ? 4.055 24.562 19.219 1 94.25 221 VAL B CA 1
ATOM 3983 C C . VAL B 1 221 ? 4.922 25.766 18.828 1 94.25 221 VAL B C 1
ATOM 3985 O O . VAL B 1 221 ? 5.016 26.734 19.578 1 94.25 221 VAL B O 1
ATOM 3988 N N . LEU B 1 222 ? 5.516 25.703 17.703 1 92.88 222 LEU B N 1
ATOM 3989 C CA . LEU B 1 222 ? 6.344 26.797 17.203 1 92.88 222 LEU B CA 1
ATOM 3990 C C . LEU B 1 222 ? 5.512 28.062 17.031 1 92.88 222 LEU B C 1
ATOM 3992 O O . LEU B 1 222 ? 5.926 29.156 17.453 1 92.88 222 LEU B O 1
ATOM 3996 N N . LEU B 1 223 ? 4.375 27.922 16.438 1 89.75 223 LEU B N 1
ATOM 3997 C CA . LEU B 1 223 ? 3.479 29.062 16.234 1 89.75 223 LEU B CA 1
ATOM 3998 C C . LEU B 1 223 ? 3.031 29.656 17.562 1 89.75 223 LEU B C 1
ATOM 4000 O O . LEU B 1 223 ? 2.979 30.875 17.719 1 89.75 223 LEU B O 1
ATOM 4004 N N . PHE B 1 224 ? 2.701 28.75 18.406 1 91.75 224 PHE B N 1
ATOM 4005 C CA . PHE B 1 224 ? 2.283 29.172 19.75 1 91.75 224 PHE B CA 1
ATOM 4006 C C . PHE B 1 224 ? 3.375 29.984 20.422 1 91.75 224 PHE B C 1
ATOM 4008 O O . PHE B 1 224 ? 3.107 31.062 20.953 1 91.75 224 PHE B O 1
ATOM 4015 N N . ALA B 1 225 ? 4.57 29.547 20.406 1 93.94 225 ALA B N 1
ATOM 4016 C CA . ALA B 1 225 ? 5.703 30.234 21.016 1 93.94 225 ALA B CA 1
ATOM 4017 C C . ALA B 1 225 ? 5.965 31.578 20.344 1 93.94 225 ALA B C 1
ATOM 4019 O O . ALA B 1 225 ? 6.152 32.594 21.016 1 93.94 225 ALA B O 1
ATOM 4020 N N . LEU B 1 226 ? 5.949 31.594 19.094 1 91.25 226 LEU B N 1
ATOM 4021 C CA . LEU B 1 226 ? 6.258 32.812 18.344 1 91.25 226 LEU B CA 1
ATOM 4022 C C . LEU B 1 226 ? 5.18 33.875 18.547 1 91.25 226 LEU B C 1
ATOM 4024 O O . LEU B 1 226 ? 5.488 35.031 18.719 1 91.25 226 LEU B O 1
ATOM 4028 N N . ILE B 1 227 ? 3.951 33.469 18.547 1 88.06 227 ILE B N 1
ATOM 4029 C CA . ILE B 1 227 ? 2.844 34.406 18.719 1 88.06 227 ILE B CA 1
ATOM 4030 C C . ILE B 1 227 ? 2.889 35 20.125 1 88.06 227 ILE B C 1
ATOM 4032 O O . ILE B 1 227 ? 2.676 36.188 20.297 1 88.06 227 ILE B O 1
ATOM 4036 N N . ASN B 1 228 ? 3.184 34.188 21.047 1 91.06 228 ASN B N 1
ATOM 4037 C CA . ASN B 1 228 ? 3.268 34.688 22.422 1 91.06 228 ASN B CA 1
ATOM 4038 C C . ASN B 1 228 ? 4.445 35.656 22.594 1 91.06 228 ASN B C 1
ATOM 4040 O O . ASN B 1 228 ? 4.34 36.656 23.312 1 91.06 228 ASN B O 1
ATOM 4044 N N . LEU B 1 229 ? 5.535 35.344 21.969 1 91.81 229 LEU B N 1
ATOM 4045 C CA . LEU B 1 229 ? 6.684 36.25 22 1 91.81 229 LEU B CA 1
ATOM 4046 C C . LEU B 1 229 ? 6.344 37.594 21.344 1 91.81 229 LEU B C 1
ATOM 4048 O O . LEU B 1 229 ? 6.656 38.656 21.891 1 91.81 229 LEU B O 1
ATOM 4052 N N . LEU B 1 230 ? 5.742 37.5 20.219 1 87.75 230 LEU B N 1
ATOM 4053 C CA . LEU B 1 230 ? 5.344 38.719 19.5 1 87.75 230 LEU B CA 1
ATOM 4054 C C . LEU B 1 230 ? 4.352 39.531 20.312 1 87.75 230 LEU B C 1
ATOM 4056 O O . LEU B 1 230 ? 4.488 40.75 20.406 1 87.75 230 LEU B O 1
ATOM 4060 N N . LEU B 1 231 ? 3.352 38.906 20.875 1 88.94 231 LEU B N 1
ATOM 4061 C CA . LEU B 1 231 ? 2.361 39.594 21.703 1 88.94 231 LEU B CA 1
ATOM 4062 C C . LEU B 1 231 ? 3.031 40.312 22.875 1 88.94 231 LEU B C 1
ATOM 4064 O O . LEU B 1 231 ? 2.689 41.438 23.188 1 88.94 231 LEU B O 1
ATOM 4068 N N . HIS B 1 232 ? 3.971 39.656 23.453 1 90.44 232 HIS B N 1
ATOM 4069 C CA . HIS B 1 232 ? 4.652 40.188 24.609 1 90.44 232 HIS B CA 1
ATOM 4070 C C . HIS B 1 232 ? 5.449 41.438 24.25 1 90.44 232 HIS B C 1
ATOM 4072 O O . HIS B 1 232 ? 5.348 42.469 24.906 1 90.44 232 HIS B O 1
ATOM 4078 N N . VAL B 1 233 ? 6.152 41.406 23.172 1 88.5 233 VAL B N 1
ATOM 4079 C CA . VAL B 1 233 ? 7.098 42.469 22.812 1 88.5 233 VAL B CA 1
ATOM 4080 C C . VAL B 1 233 ? 6.355 43.625 22.156 1 88.5 233 VAL B C 1
ATOM 4082 O O . VAL B 1 233 ? 6.695 44.781 22.375 1 88.5 233 VAL B O 1
ATOM 4085 N N . VAL B 1 234 ? 5.336 43.25 21.422 1 85.19 234 VAL B N 1
ATOM 4086 C CA . VAL B 1 234 ? 4.73 44.312 20.578 1 85.19 234 VAL B CA 1
ATOM 4087 C C . VAL B 1 234 ? 3.547 44.938 21.312 1 85.19 234 VAL B C 1
ATOM 4089 O O . VAL B 1 234 ? 3.273 46.125 21.156 1 85.19 234 VAL B O 1
ATOM 4092 N N . VAL B 1 235 ? 2.902 44.156 22.109 1 84.44 235 VAL B N 1
ATOM 4093 C CA . VAL B 1 235 ? 1.648 44.656 22.656 1 84.44 235 VAL B CA 1
ATOM 4094 C C . VAL B 1 235 ? 1.766 44.781 24.172 1 84.44 235 VAL B C 1
ATOM 4096 O O . VAL B 1 235 ? 1.713 45.875 24.719 1 84.44 235 VAL B O 1
ATOM 4099 N N . ILE B 1 236 ? 2.084 43.75 24.875 1 88.06 236 ILE B N 1
ATOM 4100 C CA . ILE B 1 236 ? 1.939 43.688 26.328 1 88.06 236 ILE B CA 1
ATOM 4101 C C . ILE B 1 236 ? 2.961 44.594 26.984 1 88.06 236 ILE B C 1
ATOM 4103 O O . ILE B 1 236 ? 2.604 45.438 27.828 1 88.06 236 ILE B O 1
ATOM 4107 N N . ARG B 1 237 ? 4.145 44.531 26.609 1 88.31 237 ARG B N 1
ATOM 4108 C CA . ARG B 1 237 ? 5.195 45.281 27.266 1 88.31 237 ARG B CA 1
ATOM 4109 C C . ARG B 1 237 ? 4.953 46.781 27.094 1 88.31 237 ARG B C 1
ATOM 4111 O O . ARG B 1 237 ? 4.922 47.531 28.078 1 88.31 237 ARG B O 1
ATOM 4118 N N . PRO B 1 238 ? 4.715 47.156 25.891 1 84.69 238 PRO B N 1
ATOM 4119 C CA . PRO B 1 238 ? 4.488 48.594 25.734 1 84.69 238 PRO B CA 1
ATOM 4120 C C . PRO B 1 238 ? 3.229 49.094 26.438 1 84.69 238 PRO B C 1
ATOM 4122 O O . PRO B 1 238 ? 3.236 50.156 27.062 1 84.69 238 PRO B O 1
ATOM 4125 N N . VAL B 1 239 ? 2.197 48.375 26.438 1 84.38 239 VAL B N 1
ATOM 4126 C CA . VAL B 1 239 ? 0.92 48.75 27.031 1 84.38 239 VAL B CA 1
ATOM 4127 C C . VAL B 1 239 ? 1.06 48.844 28.547 1 84.38 239 VAL B C 1
ATOM 4129 O O . VAL B 1 239 ? 0.567 49.781 29.172 1 84.38 239 VAL B O 1
ATOM 4132 N N . VAL B 1 240 ? 1.72 47.969 29.125 1 86.38 240 VAL B N 1
ATOM 4133 C CA . VAL B 1 240 ? 1.916 47.969 30.578 1 86.38 240 VAL B CA 1
ATOM 4134 C C . VAL B 1 240 ? 2.789 49.156 30.984 1 86.38 240 VAL B C 1
ATOM 4136 O O . VAL B 1 240 ? 2.506 49.812 31.969 1 86.38 240 VAL B O 1
ATOM 4139 N N . GLN B 1 241 ? 3.793 49.406 30.219 1 86 241 GLN B N 1
ATOM 4140 C CA . GLN B 1 241 ? 4.672 50.531 30.531 1 86 241 GLN B CA 1
ATOM 4141 C C . GLN B 1 241 ? 3.92 51.844 30.453 1 86 241 GLN B C 1
ATOM 4143 O O . GLN B 1 241 ? 4.086 52.719 31.312 1 86 241 GLN B O 1
ATOM 4148 N N . MET B 1 242 ? 3.109 52 29.484 1 82.94 242 MET B N 1
ATOM 4149 C CA . MET B 1 242 ? 2.326 53.219 29.344 1 82.94 242 MET B CA 1
ATOM 4150 C C . MET B 1 242 ? 1.318 53.375 30.469 1 82.94 242 MET B C 1
ATOM 4152 O O . MET B 1 242 ? 1.109 54.469 30.984 1 82.94 242 MET B O 1
ATOM 4156 N N . ALA B 1 243 ? 0.725 52.25 30.797 1 82.56 243 ALA B N 1
ATOM 4157 C CA . ALA B 1 243 ? -0.223 52.281 31.922 1 82.56 243 ALA B CA 1
ATOM 4158 C C . ALA B 1 243 ? 0.461 52.688 33.219 1 82.56 243 ALA B C 1
ATOM 4160 O O . ALA B 1 243 ? -0.101 53.438 34 1 82.56 243 ALA B O 1
ATOM 4161 N N . ASP B 1 244 ? 1.662 52.188 33.406 1 85 244 ASP B N 1
ATOM 4162 C CA . ASP B 1 244 ? 2.422 52.5 34.625 1 85 244 ASP B CA 1
ATOM 4163 C C . ASP B 1 244 ? 2.76 54 34.656 1 85 244 ASP B C 1
ATOM 4165 O O . ASP B 1 244 ? 2.623 54.656 35.688 1 85 244 ASP B O 1
ATOM 4169 N N . VAL B 1 245 ? 3.176 54.531 33.562 1 81.5 245 VAL B N 1
ATOM 4170 C CA . VAL B 1 245 ? 3.527 55.938 33.469 1 81.5 245 VAL B CA 1
ATOM 4171 C C . VAL B 1 245 ? 2.285 56.812 33.719 1 81.5 245 VAL B C 1
ATOM 4173 O O . VAL B 1 245 ? 2.326 57.781 34.469 1 81.5 245 VAL B O 1
ATOM 4176 N N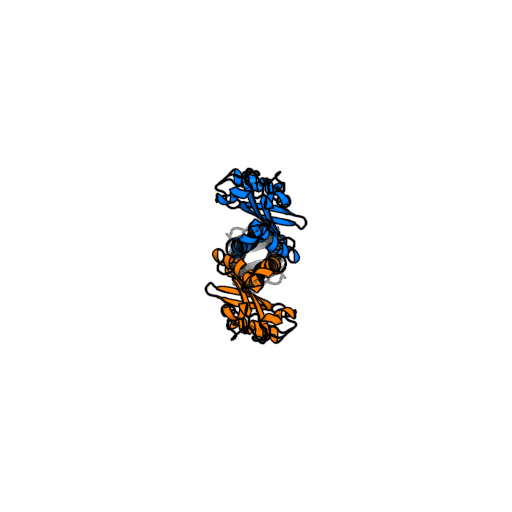 . ALA B 1 246 ? 1.217 56.438 33.062 1 79.31 246 ALA B N 1
ATOM 4177 C CA . ALA B 1 246 ? -0.038 57.156 33.25 1 79.31 246 ALA B CA 1
ATOM 4178 C C . ALA B 1 246 ? -0.49 57.156 34.688 1 79.31 246 ALA B C 1
ATOM 4180 O O . ALA B 1 246 ? -0.97 58.156 35.219 1 79.31 246 ALA B O 1
ATOM 4181 N N . ASN B 1 247 ? -0.318 56 35.281 1 81.62 247 ASN B N 1
ATOM 4182 C CA . ASN B 1 247 ? -0.673 55.875 36.688 1 81.62 247 ASN B CA 1
ATOM 4183 C C . ASN B 1 247 ? 0.186 56.781 37.594 1 81.62 247 ASN B C 1
ATOM 4185 O O . ASN B 1 247 ? -0.33 57.469 38.469 1 81.62 247 ASN B O 1
ATOM 4189 N N . ASP B 1 248 ? 1.437 56.844 37.344 1 82.12 248 ASP B N 1
ATOM 4190 C CA . ASP B 1 248 ? 2.369 57.656 38.094 1 82.12 248 ASP B CA 1
ATOM 4191 C C . ASP B 1 248 ? 2.045 59.156 37.969 1 82.12 248 ASP B C 1
ATOM 4193 O O . ASP B 1 248 ? 2.041 59.875 38.938 1 82.12 248 ASP B O 1
ATOM 4197 N N . ILE B 1 249 ? 1.703 59.531 36.812 1 77.56 249 ILE B N 1
ATOM 4198 C CA . ILE B 1 249 ? 1.379 60.938 36.531 1 77.56 249 ILE B CA 1
ATOM 4199 C C . ILE B 1 249 ? 0.077 61.281 37.25 1 77.56 249 ILE B C 1
ATOM 4201 O O . ILE B 1 249 ? -0.035 62.375 37.812 1 77.56 249 ILE B O 1
ATOM 4205 N N . SER B 1 250 ? -0.829 60.375 37.188 1 76.44 250 SER B N 1
ATOM 4206 C CA . SER B 1 250 ? -2.119 60.625 37.844 1 76.44 250 SER B CA 1
ATOM 4207 C C . SER B 1 250 ? -1.973 60.781 39.344 1 76.44 250 SER B C 1
ATOM 4209 O O . SER B 1 250 ? -2.799 61.406 40 1 76.44 250 SER B O 1
ATOM 4211 N N . LEU B 1 251 ? -0.853 60.188 39.812 1 78.62 251 LEU B N 1
ATOM 4212 C CA . LEU B 1 251 ? -0.617 60.219 41.25 1 78.62 251 LEU B CA 1
ATOM 4213 C C . LEU B 1 251 ? 0.252 61.438 41.625 1 78.62 251 LEU B C 1
ATOM 4215 O O . LEU B 1 251 ? 0.627 61.594 42.781 1 78.62 251 LEU B O 1
ATOM 4219 N N . GLY B 1 252 ? 0.583 62.156 40.688 1 72.38 252 GLY B N 1
ATOM 4220 C CA . GLY B 1 252 ? 1.267 63.438 40.938 1 72.38 252 GLY B CA 1
ATOM 4221 C C . GLY B 1 252 ? 2.775 63.312 40.844 1 72.38 252 GLY B C 1
ATOM 4222 O O . GLY B 1 252 ? 3.498 64.25 41.219 1 72.38 252 GLY B O 1
ATOM 4223 N N . LYS B 1 253 ? 3.168 62.25 40.469 1 77.06 253 LYS B N 1
ATOM 4224 C CA . LYS B 1 253 ? 4.605 62.125 40.25 1 77.06 253 LYS B CA 1
ATOM 4225 C C . LYS B 1 253 ? 5.051 62.875 39 1 77.06 253 LYS B C 1
ATOM 4227 O O . LYS B 1 253 ? 4.551 62.625 37.906 1 77.06 253 LYS B O 1
ATOM 4232 N N . THR B 1 254 ? 5.781 63.875 39.156 1 67.94 254 THR B N 1
ATOM 4233 C CA . THR B 1 254 ? 6.137 64.75 38.031 1 67.94 254 THR B CA 1
ATOM 4234 C C . THR B 1 254 ? 7.441 64.312 37.375 1 67.94 254 THR B C 1
ATOM 4236 O O . THR B 1 254 ? 7.73 64.625 36.25 1 67.94 254 THR B O 1
ATOM 4239 N N . ASP B 1 255 ? 8.133 63.5 38.094 1 75.5 255 ASP B N 1
ATOM 4240 C CA . ASP B 1 255 ? 9.461 63.156 37.625 1 75.5 255 ASP B CA 1
ATOM 4241 C C . ASP B 1 255 ? 9.461 61.781 36.969 1 75.5 255 ASP B C 1
ATOM 4243 O O . ASP B 1 255 ? 10.242 60.906 37.375 1 75.5 255 ASP B O 1
ATOM 4247 N N . VAL B 1 256 ? 8.453 61.625 36.094 1 78.38 256 VAL B N 1
ATOM 4248 C CA . VAL B 1 256 ? 8.438 60.312 35.438 1 78.38 256 VAL B CA 1
ATOM 4249 C C . VAL B 1 256 ? 8.938 60.469 34 1 78.38 256 VAL B C 1
ATOM 4251 O O . VAL B 1 256 ? 8.539 61.375 33.281 1 78.38 256 VAL B O 1
ATOM 4254 N N . PRO B 1 257 ? 9.914 59.594 33.688 1 78.31 257 PRO B N 1
ATOM 4255 C CA . PRO B 1 257 ? 10.414 59.688 32.312 1 78.31 257 PRO B CA 1
ATOM 4256 C C . PRO B 1 257 ? 9.336 59.406 31.266 1 78.31 257 PRO B C 1
ATOM 4258 O O . PRO B 1 257 ? 8.391 58.656 31.531 1 78.31 257 PRO B O 1
ATOM 4261 N N . TYR B 1 258 ? 9.445 60.219 30.156 1 78.44 258 TYR B N 1
ATOM 4262 C CA . TYR B 1 258 ? 8.539 60.031 29.031 1 78.44 258 TYR B CA 1
ATOM 4263 C C . TYR B 1 258 ? 8.727 58.625 28.422 1 78.44 258 TYR B C 1
ATOM 4265 O O . TYR B 1 258 ? 9.852 58.156 28.297 1 78.44 258 TYR B O 1
ATOM 4273 N N . TYR B 1 259 ? 7.645 57.938 28.312 1 76.94 259 TYR B N 1
ATOM 4274 C CA . TYR B 1 259 ? 7.684 56.688 27.562 1 76.94 259 TYR B CA 1
ATOM 4275 C C . TYR B 1 259 ? 7.5 56.938 26.062 1 76.94 259 TYR B C 1
ATOM 4277 O O . TYR B 1 259 ? 6.473 57.469 25.641 1 76.94 259 TYR B O 1
ATOM 4285 N N . THR B 1 260 ? 8.633 56.781 25.312 1 77.88 260 THR B N 1
ATOM 4286 C CA . THR B 1 260 ? 8.562 56.969 23.875 1 77.88 260 THR B CA 1
ATOM 4287 C C . THR B 1 260 ? 8.852 55.656 23.141 1 77.88 260 THR B C 1
ATOM 4289 O O . THR B 1 260 ? 9.93 55.062 23.297 1 77.88 260 THR B O 1
ATOM 4292 N N . ARG B 1 261 ? 7.727 55.156 22.594 1 77.88 261 ARG B N 1
ATOM 4293 C CA . ARG B 1 261 ? 7.926 54 21.766 1 77.88 261 ARG B CA 1
ATOM 4294 C C . ARG B 1 261 ? 8.195 54.375 20.312 1 77.88 261 ARG B C 1
ATOM 4296 O O . ARG B 1 261 ? 7.402 55.094 19.703 1 77.88 261 ARG B O 1
ATOM 4303 N N . SER B 1 262 ? 9.438 53.969 19.891 1 76.06 262 SER B N 1
ATOM 4304 C CA . SER B 1 262 ? 9.789 54.25 18.5 1 76.06 262 SER B CA 1
ATOM 4305 C C . SER B 1 262 ? 9.016 53.344 17.547 1 76.06 262 SER B C 1
ATOM 4307 O O . SER B 1 262 ? 8.664 52.219 17.891 1 76.06 262 SER B O 1
ATOM 4309 N N . GLY B 1 263 ? 8.352 53.969 16.594 1 77.44 263 GLY B N 1
ATOM 4310 C CA . GLY B 1 263 ? 7.652 53.219 15.57 1 77.44 263 GLY B CA 1
ATOM 4311 C C . GLY B 1 263 ? 6.512 53.969 14.93 1 77.44 263 GLY B C 1
ATOM 4312 O O . GLY B 1 263 ? 6.348 55.156 15.164 1 77.44 263 GLY B O 1
ATOM 4313 N N . LYS B 1 264 ? 5.93 53.312 14.023 1 81.62 264 LYS B N 1
ATOM 4314 C CA . LYS B 1 264 ? 4.844 53.969 13.297 1 81.62 264 LYS B CA 1
ATOM 4315 C C . LYS B 1 264 ? 3.541 53.188 13.445 1 81.62 264 LYS B C 1
ATOM 4317 O O . LYS B 1 264 ? 2.598 53.375 12.68 1 81.62 264 LYS B O 1
ATOM 4322 N N . ASP B 1 265 ? 3.527 52.219 14.43 1 85.69 265 ASP B N 1
ATOM 4323 C CA . ASP B 1 265 ? 2.309 51.438 14.578 1 85.69 265 ASP B CA 1
ATOM 4324 C C . ASP B 1 265 ? 1.336 52.094 15.547 1 85.69 265 ASP B C 1
ATOM 4326 O O . ASP B 1 265 ? 1.555 53.25 15.969 1 85.69 265 ASP B O 1
ATOM 4330 N N . GLU B 1 266 ? 0.216 51.406 15.773 1 86.25 266 GLU B N 1
ATOM 4331 C CA . GLU B 1 266 ? -0.846 51.969 16.594 1 86.25 266 GLU B CA 1
ATOM 4332 C C . GLU B 1 266 ? -0.363 52.188 18.031 1 86.25 266 GLU B C 1
ATOM 4334 O O . GLU B 1 266 ? -0.774 53.156 18.672 1 86.25 266 GLU B O 1
ATOM 4339 N N . ILE B 1 267 ? 0.532 51.281 18.438 1 83.62 267 ILE B N 1
ATOM 4340 C CA . ILE B 1 267 ? 1.042 51.438 19.797 1 83.62 267 ILE B CA 1
ATOM 4341 C C . ILE B 1 267 ? 1.958 52.656 19.875 1 83.62 267 ILE B C 1
ATOM 4343 O O . ILE B 1 267 ? 1.924 53.406 20.859 1 83.62 267 ILE B O 1
ATOM 4347 N N . ALA B 1 268 ? 2.75 52.875 18.891 1 84.31 268 ALA B N 1
ATOM 4348 C CA . ALA B 1 268 ? 3.596 54.062 18.812 1 84.31 268 ALA B CA 1
ATOM 4349 C C . ALA B 1 268 ? 2.754 55.312 18.75 1 84.31 268 ALA B C 1
ATOM 4351 O O . ALA B 1 268 ? 3.088 56.312 19.375 1 84.31 268 ALA B O 1
ATOM 4352 N N . SER B 1 269 ? 1.752 55.25 17.969 1 83.44 269 SER B N 1
ATOM 4353 C CA . SER B 1 269 ? 0.847 56.375 17.844 1 83.44 269 SER B CA 1
ATOM 4354 C C . SER B 1 269 ? 0.197 56.688 19.188 1 83.44 269 SER B C 1
ATOM 4356 O O . SER B 1 269 ? 0.075 57.875 19.562 1 83.44 269 SER B O 1
ATOM 4358 N N . LEU B 1 270 ? -0.205 55.688 19.891 1 81.06 270 LEU B N 1
ATOM 4359 C CA . LEU B 1 270 ? -0.78 55.906 21.203 1 81.06 270 LEU B CA 1
ATOM 4360 C C . LEU B 1 270 ? 0.235 56.531 22.156 1 81.06 270 LEU B C 1
ATOM 4362 O O . LEU B 1 270 ? -0.102 57.438 22.906 1 81.06 270 LEU B O 1
ATOM 4366 N N . SER B 1 271 ? 1.425 56.031 22.125 1 82.06 271 SER B N 1
ATOM 4367 C CA . SER B 1 271 ? 2.488 56.562 22.969 1 82.06 271 SER B CA 1
ATOM 4368 C C . SER B 1 271 ? 2.715 58.031 22.688 1 82.06 271 SER B C 1
ATOM 4370 O O . SER B 1 271 ? 2.885 58.844 23.625 1 82.06 271 SER B O 1
ATOM 4372 N N . ALA B 1 272 ? 2.695 58.438 21.438 1 83.75 272 ALA B N 1
ATOM 4373 C CA . ALA B 1 272 ? 2.9 59.844 21.047 1 83.75 272 ALA B CA 1
ATOM 4374 C C . ALA B 1 272 ? 1.76 60.719 21.547 1 83.75 272 ALA B C 1
ATOM 4376 O O . ALA B 1 272 ? 1.997 61.812 22.078 1 83.75 272 ALA B O 1
ATOM 4377 N N . SER B 1 273 ? 0.591 60.281 21.312 1 81 273 SER B N 1
ATOM 4378 C CA . SER B 1 273 ? -0.572 61.031 21.766 1 81 273 SER B CA 1
ATOM 4379 C C . SER B 1 273 ? -0.581 61.156 23.281 1 81 273 SER B C 1
ATOM 4381 O O . SER B 1 273 ? -0.925 62.219 23.812 1 81 273 SER B O 1
ATOM 4383 N N . PHE B 1 274 ? -0.195 60.125 23.906 1 80.94 274 PHE B N 1
ATOM 4384 C CA . PHE B 1 274 ? -0.096 60.125 25.359 1 80.94 274 PHE B CA 1
ATOM 4385 C C . PHE B 1 274 ? 0.935 61.125 25.844 1 80.94 274 PHE B C 1
ATOM 4387 O O . PHE B 1 274 ? 0.683 61.875 26.797 1 80.94 274 PHE B O 1
ATOM 4394 N N . ASN B 1 275 ? 2.043 61.156 25.234 1 81.81 275 ASN B N 1
ATOM 4395 C CA . ASN B 1 275 ? 3.098 62.094 25.609 1 81.81 275 ASN B CA 1
ATOM 4396 C C . ASN B 1 275 ? 2.689 63.531 25.359 1 81.81 275 ASN B C 1
ATOM 4398 O O . ASN B 1 275 ? 3.049 64.438 26.109 1 81.81 275 ASN B O 1
ATOM 4402 N N . ARG B 1 276 ? 2.016 63.75 24.312 1 80.88 276 ARG B N 1
ATOM 4403 C CA . ARG B 1 276 ? 1.502 65.125 24.031 1 80.88 276 ARG B CA 1
ATOM 4404 C C . ARG B 1 276 ? 0.531 65.562 25.125 1 80.88 276 ARG B C 1
ATOM 4406 O O . ARG B 1 276 ? 0.58 66.688 25.578 1 80.88 276 ARG B O 1
ATOM 4413 N N . MET B 1 277 ? -0.348 64.688 25.438 1 77.88 277 MET B N 1
ATOM 4414 C CA . MET B 1 277 ? -1.308 64.938 26.5 1 77.88 277 MET B CA 1
ATOM 4415 C C . MET B 1 277 ? -0.592 65.25 27.812 1 77.88 277 MET B C 1
ATOM 4417 O O . MET B 1 277 ? -0.97 66.188 28.516 1 77.88 277 MET B O 1
ATOM 4421 N N . ARG B 1 278 ? 0.412 64.5 28.094 1 79.94 278 ARG B N 1
ATOM 4422 C CA . ARG B 1 278 ? 1.189 64.75 29.312 1 79.94 278 ARG B CA 1
ATOM 4423 C C . ARG B 1 278 ? 1.855 66.125 29.297 1 79.94 278 ARG B C 1
ATOM 4425 O O . ARG B 1 278 ? 1.864 66.812 30.312 1 79.94 278 ARG B O 1
ATOM 4432 N N . ARG B 1 279 ? 2.402 66.5 28.234 1 81.56 279 ARG B N 1
ATOM 4433 C CA . ARG B 1 279 ? 3.061 67.812 28.109 1 81.56 279 ARG B CA 1
ATOM 4434 C C . ARG B 1 279 ? 2.066 68.938 28.297 1 81.56 279 ARG B C 1
ATOM 4436 O O . ARG B 1 279 ? 2.381 69.938 28.953 1 81.56 279 ARG B O 1
ATOM 4443 N N . SER B 1 280 ? 0.978 68.75 27.641 1 76.94 280 SER B N 1
ATOM 4444 C CA . SER B 1 280 ? -0.064 69.75 27.797 1 76.94 280 SER B CA 1
ATOM 4445 C C . SER B 1 280 ? -0.482 69.938 29.25 1 76.94 280 SER B C 1
ATOM 4447 O O . SER B 1 280 ? -0.678 71.062 29.734 1 76.94 280 SER B O 1
ATOM 4449 N N . LEU B 1 281 ? -0.503 68.875 29.922 1 76.31 281 LEU B N 1
ATOM 4450 C CA . LEU B 1 281 ? -0.863 68.875 31.328 1 76.31 281 LEU B CA 1
ATOM 4451 C C . LEU B 1 281 ? 0.22 69.5 32.156 1 76.31 281 LEU B C 1
ATOM 4453 O O . LEU B 1 281 ? -0.084 70.312 33.062 1 76.31 281 LEU B O 1
ATOM 4457 N N . GLU B 1 282 ? 1.383 69.188 31.875 1 78.44 282 GLU B N 1
ATOM 4458 C CA . GLU B 1 282 ? 2.504 69.75 32.594 1 78.44 282 GLU B CA 1
ATOM 4459 C C . GLU B 1 282 ? 2.561 71.25 32.406 1 78.44 282 GLU B C 1
ATOM 4461 O O . GLU B 1 282 ? 2.826 72 33.375 1 78.44 282 GLU B O 1
ATOM 4466 N N . THR B 1 283 ? 2.291 71.688 31.25 1 78.06 283 THR B N 1
ATOM 4467 C CA . THR B 1 283 ? 2.283 73.125 30.953 1 78.06 283 THR B CA 1
ATOM 4468 C C . THR B 1 283 ? 1.145 73.812 31.688 1 78.06 283 THR B C 1
ATOM 4470 O O . THR B 1 283 ? 1.333 74.938 32.25 1 78.06 283 THR B O 1
ATOM 4473 N N . ALA B 1 284 ? 0.044 73.25 31.75 1 73.44 284 ALA B N 1
ATOM 4474 C CA . ALA B 1 284 ? -1.108 73.812 32.438 1 73.44 284 ALA B CA 1
ATOM 4475 C C . ALA B 1 284 ? -0.845 73.938 33.938 1 73.44 284 ALA B C 1
ATOM 4477 O O . ALA B 1 284 ? -1.176 74.938 34.562 1 73.44 284 ALA B O 1
ATOM 4478 N N . LEU B 1 285 ? -0.171 73 34.5 1 74.69 285 LEU B N 1
ATOM 4479 C CA . LEU B 1 285 ? 0.121 72.938 35.906 1 74.69 285 LEU B CA 1
ATOM 4480 C C . LEU B 1 285 ? 1.195 74 36.281 1 74.69 285 LEU B C 1
ATOM 4482 O O . LEU B 1 285 ? 1.136 74.625 37.312 1 74.69 285 LEU B O 1
ATOM 4486 N N . LYS B 1 286 ? 2.016 74.125 35.375 1 77 286 LYS B N 1
ATOM 4487 C CA . LYS B 1 286 ? 3.055 75.125 35.594 1 77 286 LYS B CA 1
ATOM 4488 C C . LYS B 1 286 ? 2.467 76.562 35.594 1 77 286 LYS B C 1
ATOM 4490 O O . LYS B 1 286 ? 2.857 77.375 36.406 1 77 286 LYS B O 1
ATOM 4495 N N . MET B 1 287 ? 1.553 76.75 34.844 1 75.88 287 MET B N 1
ATOM 4496 C CA . MET B 1 287 ? 0.899 78.062 34.781 1 75.88 287 MET B CA 1
ATOM 4497 C C . MET B 1 287 ? 0.085 78.312 36.062 1 75.88 287 MET B C 1
ATOM 4499 O O . MET B 1 287 ? 0.022 79.5 36.531 1 75.88 287 MET B O 1
ATOM 4503 N N . LEU B 1 288 ? -0.352 77.312 36.625 1 70.69 288 LEU B N 1
ATOM 4504 C CA . LEU B 1 288 ? -1.1 77.438 37.875 1 70.69 288 LEU B CA 1
ATOM 4505 C C . LEU B 1 288 ? -0.163 77.688 39.031 1 70.69 288 LEU B C 1
ATOM 4507 O O . LEU B 1 288 ? -0.505 78.438 39.969 1 70.69 288 LEU B O 1
ATOM 4511 N N . GLY B 1 289 ? 0.875 76.938 39.094 1 66.12 289 GLY B N 1
ATOM 4512 C CA . GLY B 1 289 ? 1.844 77.188 40.156 1 66.12 289 GLY B CA 1
ATOM 4513 C C . GLY B 1 289 ? 2.467 78.562 40.125 1 66.12 289 GLY B C 1
ATOM 4514 O O . GLY B 1 289 ? 2.861 79.062 41.156 1 66.12 289 GLY B O 1
ATOM 4515 N N . GLU B 1 290 ? 2.658 79.188 39 1 62.59 290 GLU B N 1
ATOM 4516 C CA . GLU B 1 290 ? 3.199 80.562 38.906 1 62.59 290 GLU B CA 1
ATOM 4517 C C . GLU B 1 290 ? 2.154 81.562 39.312 1 62.59 290 GLU B C 1
ATOM 4519 O O . GLU B 1 290 ? 2.5 82.688 39.781 1 62.59 290 GLU B O 1
ATOM 4524 N N . THR B 1 291 ? 0.926 81.375 39.188 1 54.62 291 THR B N 1
ATOM 4525 C CA . THR B 1 291 ? -0.085 82.312 39.594 1 54.62 291 THR B CA 1
ATOM 4526 C C . THR B 1 291 ? -0.33 82.25 41.094 1 54.62 291 THR B C 1
ATOM 4528 O O . THR B 1 291 ? -0.834 83.188 41.688 1 54.62 291 THR B O 1
ATOM 4531 N N . ASN B 1 292 ? -0.008 81.25 41.781 1 46.16 292 ASN B N 1
ATOM 4532 C CA . ASN B 1 292 ? -0.095 81.312 43.25 1 46.16 292 ASN B CA 1
ATOM 4533 C C . ASN B 1 292 ? 1.252 81.625 43.875 1 46.16 292 ASN B C 1
ATOM 4535 O O . ASN B 1 292 ? 2.279 81.062 43.5 1 46.16 292 ASN B O 1
#

Foldseek 3Di:
DDPLVVVLVVLVVCLVVVLVVCLVVLLVVLVVVLVVVQVVVLVVLVVQLVVQLVCLQPPVLVVCVVVCLVANDCSSHSNSRSQVVCVVVCVVVVQKHKAWAFCFALDPVRHDDDVQVVVLVVCQVPVVDAWDWDWDADPVGIKIKIKGFDFAADCVLQCQAAAPVRHDPNSCVVRNRPTRHNDDHSGGGGMIMIIGDSVVSVVVSVVVSVVVSVVSVVVSVVVSVVVSVCCVVPPVVLVVVLVVQVVCVVVPNPPDDQDQDDDDDPSNVVSVVSVVVSVVVVVVVVVVVVVD/DDPLVVVLVVLVVCLVVVLVVCLVVLLVVLVVVLVVVQVVVQVVLVVQLVVQLVCLQPPVLVVCVVVCLPANDCSSHSNSRSQVVCVVVCVVVVQKHKAWAFCFALDPVRHDDDVQVVVLVVCQVPVVDAWDWDWDADPVGIKIKIKGFDFAADCVLQCQAAAPVRHDPNSCVVRNRPTRHNDDHSGGGGMIMIIGDSVVSVVVSVVVSVVVSVVSVVVSVVVSVVVSVCCVVPPVVLVVVLVVQVVCVVVPNPPDDQDQDDDDDPSNVVSVVSVVVSVVVVVVVVVVVVVD